Protein AF-A0A7V2H7R8-F1 (afdb_monomer)

Sequence (615 aa):
MLKLAYWIWNKTLNNVLFGVSTMGLIGIYIAVGSGVPAVREYFEMNELAFFSTWVLIALMVLLVLNLATVTLTRIPFTPPRYGVWCIHTGIIVLIYGMFIYYSQKVEGLILIPRGATVEHFYDSFERSLYVRADNRAALPIRLPGLPRFAAYEANTPQAAWLERRMREIRPVFMVADNSGGPPRARSLKDELGLSVEPKIELIGYHPYAVIETEFVESPGSGLTGIKLMLDDPANQQTAQEWIVDGDGDSGRSMAYQTLFEHRRVAESADIDKVIDAAGKIHRLDILVAGKGYTLFVEPGKTYPVGDTGYTLTIESFLPNWTTIDKRTVNLLTYLVQTPTQKFRRQDFPGQEKPTDWKLDVPGSGPMGERQRDKLLDENFRTTYTFADPLGLLEGRVQEKRTLVTSPDGAVTMITTGVDRPVVVDRFPTGRGEFEIVQIPPRGPFQPKLTADELANLPKVKVAFERRENVSRVDRVRDVPKAKRDRDEGQAGIRQVVTARITVGDWSKIVQVPFAQYAAEGFARWQGGGVQIPGASRLLRLQIGQTLHPMPARLTLEKFELVPYAGGEKTGGLMRDFRATLRVEDFDTAEQTVGIAKMNSPVYFDRKRPWYMPDE

Radius of gyration: 32.49 Å; Cα contacts (8 Å, |Δi|>4): 1240; chains: 1; bounding box: 70×105×67 Å

Structure (mmCIF, N/CA/C/O backbone):
data_AF-A0A7V2H7R8-F1
#
_entry.id   AF-A0A7V2H7R8-F1
#
loop_
_atom_site.group_PDB
_atom_site.id
_atom_site.type_symbol
_atom_site.label_atom_id
_atom_site.label_alt_id
_atom_site.label_comp_id
_atom_site.label_asym_id
_atom_site.label_entity_id
_atom_site.label_seq_id
_atom_site.pdbx_PDB_ins_code
_atom_site.Cartn_x
_atom_site.Cartn_y
_atom_site.Cartn_z
_atom_site.occupancy
_atom_site.B_iso_or_equiv
_atom_site.auth_seq_id
_atom_site.auth_comp_id
_atom_site.auth_asym_id
_atom_site.auth_atom_id
_atom_site.pdbx_PDB_model_num
ATOM 1 N N . MET A 1 1 ? 28.072 53.777 26.387 1.00 86.88 1 MET A N 1
ATOM 2 C CA . MET A 1 1 ? 27.198 52.581 26.385 1.00 86.88 1 MET A CA 1
ATOM 3 C C . MET A 1 1 ? 25.808 52.857 26.963 1.00 86.88 1 MET A C 1
ATOM 5 O O . MET A 1 1 ? 24.853 52.722 26.216 1.00 86.88 1 MET A O 1
ATOM 9 N N . LEU A 1 2 ? 25.660 53.339 28.207 1.00 94.88 2 LEU A N 1
ATOM 10 C CA . LEU A 1 2 ? 24.336 53.599 28.823 1.00 94.88 2 LEU A CA 1
ATOM 11 C C . LEU A 1 2 ? 23.419 54.542 28.021 1.00 94.88 2 LEU A C 1
ATOM 13 O O . LEU A 1 2 ? 22.260 54.217 27.786 1.00 94.88 2 LEU A O 1
ATOM 17 N N . LYS A 1 3 ? 23.941 55.677 27.532 1.00 95.50 3 LYS A N 1
ATOM 18 C CA . LYS A 1 3 ? 23.166 56.615 26.692 1.00 95.50 3 LYS A CA 1
ATOM 19 C C . LYS A 1 3 ? 22.651 55.967 25.401 1.00 95.50 3 LYS A C 1
ATOM 21 O O . LYS A 1 3 ? 21.527 56.232 24.994 1.00 95.50 3 LYS A O 1
ATOM 26 N N . LEU A 1 4 ? 23.463 55.104 24.785 1.00 94.88 4 LEU A N 1
ATOM 27 C CA . LEU A 1 4 ? 23.092 54.373 23.574 1.00 94.88 4 LEU A CA 1
ATOM 28 C C . LEU A 1 4 ? 22.011 53.328 23.875 1.00 94.88 4 LEU A C 1
ATOM 30 O O . LEU A 1 4 ? 21.008 53.290 23.175 1.00 94.88 4 LEU A O 1
ATOM 34 N N . ALA A 1 5 ? 22.165 52.542 24.944 1.00 95.69 5 ALA A N 1
ATOM 35 C CA . ALA A 1 5 ? 21.164 51.559 25.361 1.00 95.69 5 ALA A CA 1
ATOM 36 C C . ALA A 1 5 ? 19.811 52.216 25.683 1.00 95.69 5 ALA A C 1
ATOM 38 O O . ALA A 1 5 ? 18.773 51.755 25.218 1.00 95.69 5 ALA A O 1
ATOM 39 N N . TYR A 1 6 ? 19.826 53.344 26.400 1.00 95.88 6 TYR A N 1
ATOM 40 C CA . TYR A 1 6 ? 18.624 54.130 26.688 1.00 95.88 6 TYR A CA 1
ATOM 41 C C . TYR A 1 6 ? 17.968 54.687 25.417 1.00 95.88 6 TYR A C 1
ATOM 43 O O . TYR A 1 6 ? 16.744 54.669 25.277 1.00 95.88 6 TYR A O 1
ATOM 51 N N . TRP A 1 7 ? 18.778 55.161 24.465 1.00 97.50 7 TRP A N 1
ATOM 52 C CA . TRP A 1 7 ? 18.279 55.614 23.170 1.00 97.50 7 TRP A CA 1
ATOM 53 C C . TRP A 1 7 ? 17.622 54.468 22.388 1.00 97.50 7 TRP A C 1
ATOM 55 O O . TRP A 1 7 ? 16.488 54.630 21.939 1.00 97.50 7 TRP A O 1
ATOM 65 N N . ILE A 1 8 ? 18.272 53.300 22.299 1.00 95.81 8 ILE A N 1
ATOM 66 C CA . ILE A 1 8 ? 17.720 52.104 21.641 1.00 95.81 8 ILE A CA 1
ATOM 67 C C . ILE A 1 8 ? 16.406 51.698 22.310 1.00 95.81 8 ILE A C 1
ATOM 69 O O . ILE A 1 8 ? 15.400 51.546 21.622 1.00 95.81 8 ILE A O 1
ATOM 73 N N . TRP A 1 9 ? 16.382 51.593 23.640 1.00 96.88 9 TRP A N 1
ATOM 74 C CA . TRP A 1 9 ? 15.193 51.253 24.424 1.00 96.88 9 TRP A CA 1
ATOM 75 C C . TRP A 1 9 ? 14.001 52.160 24.097 1.00 96.88 9 TRP A C 1
ATOM 77 O O . TRP A 1 9 ? 12.918 51.682 23.763 1.00 96.88 9 TRP A O 1
ATOM 87 N N . ASN A 1 10 ? 14.210 53.479 24.103 1.00 96.69 10 ASN A N 1
ATOM 88 C CA . ASN A 1 10 ? 13.154 54.450 23.811 1.00 96.69 10 ASN A CA 1
ATOM 89 C C . ASN A 1 10 ? 12.726 54.491 22.343 1.00 96.69 10 ASN A C 1
ATOM 91 O O . ASN A 1 10 ? 11.614 54.930 22.043 1.00 96.69 10 ASN A O 1
ATOM 95 N N . LYS A 1 11 ? 13.591 54.069 21.419 1.00 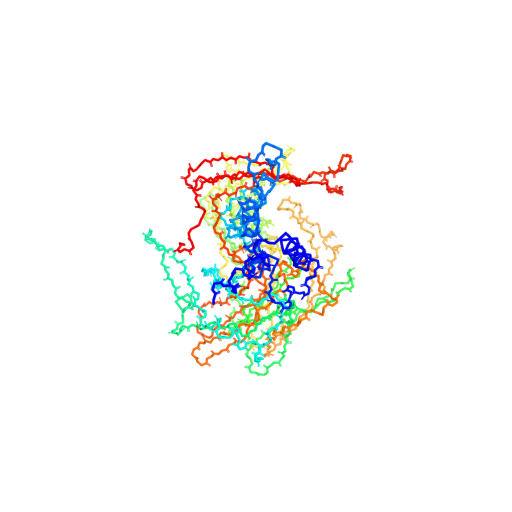97.00 11 LYS A N 1
ATOM 96 C CA . LYS A 1 11 ? 13.261 53.959 19.994 1.00 97.00 11 LYS A CA 1
ATOM 97 C C . LYS A 1 11 ? 12.637 52.611 19.623 1.00 97.00 11 LYS A C 1
ATOM 99 O O . LYS A 1 11 ? 12.005 52.541 18.576 1.00 97.00 11 LYS A O 1
ATOM 104 N N . THR A 1 12 ? 12.757 51.595 20.478 1.00 96.94 12 THR A N 1
ATOM 105 C CA . THR A 1 12 ? 12.268 50.228 20.234 1.00 96.94 12 THR A CA 1
ATOM 106 C C . THR A 1 12 ? 11.239 49.797 21.286 1.00 96.94 12 THR A C 1
ATOM 108 O O . THR A 1 12 ? 10.059 50.118 21.161 1.00 96.94 12 THR A O 1
ATOM 111 N N . LEU A 1 13 ? 11.658 49.104 22.349 1.00 97.12 13 LEU A N 1
ATOM 112 C CA . LEU A 1 13 ? 10.784 48.444 23.326 1.00 97.12 13 LEU A CA 1
ATOM 113 C C . LEU A 1 13 ? 9.851 49.401 24.077 1.00 97.12 13 LEU A C 1
ATOM 115 O O . LEU A 1 13 ? 8.737 49.016 24.402 1.00 97.12 13 LEU A O 1
ATOM 119 N N . ASN A 1 14 ? 10.244 50.657 24.284 1.00 97.19 14 ASN A N 1
ATOM 120 C CA . ASN A 1 14 ? 9.397 51.678 24.899 1.00 97.19 14 ASN A CA 1
ATOM 121 C C . ASN A 1 14 ? 8.760 52.624 23.860 1.00 97.19 14 ASN A C 1
ATOM 123 O O . ASN A 1 14 ? 8.519 53.790 24.158 1.00 97.19 14 ASN A O 1
ATOM 127 N N . ASN A 1 15 ? 8.518 52.182 22.623 1.00 97.50 15 ASN A N 1
ATOM 128 C CA . ASN A 1 15 ? 7.913 52.990 21.559 1.00 97.50 15 ASN A CA 1
ATOM 129 C C . ASN A 1 15 ? 6.620 52.346 21.026 1.00 97.50 15 ASN A C 1
ATOM 131 O O . ASN A 1 15 ? 6.614 51.181 20.637 1.00 97.50 15 ASN A O 1
ATOM 135 N N . VAL A 1 16 ? 5.529 53.119 20.967 1.00 96.25 16 VAL A N 1
ATOM 136 C CA . VAL A 1 16 ? 4.218 52.641 20.481 1.00 96.25 16 VAL A CA 1
ATOM 137 C C . VAL A 1 16 ? 4.230 52.368 18.974 1.00 96.25 16 VAL A C 1
ATOM 139 O O . VAL A 1 16 ? 3.734 51.335 18.538 1.00 96.25 16 VAL A O 1
ATOM 142 N N . LEU A 1 17 ? 4.835 53.250 18.170 1.00 96.88 17 LEU A N 1
ATOM 143 C CA . LEU A 1 17 ? 4.939 53.065 16.717 1.00 96.88 17 LEU A CA 1
ATOM 144 C C . LEU A 1 17 ? 5.789 51.843 16.365 1.00 96.88 17 LEU A C 1
ATOM 146 O O . LEU A 1 17 ? 5.489 51.162 15.388 1.00 96.88 17 LEU A O 1
ATOM 150 N N . PHE A 1 18 ? 6.813 51.535 17.168 1.00 97.88 18 PHE A N 1
ATOM 151 C CA . PHE A 1 18 ? 7.581 50.298 17.020 1.00 97.88 18 PHE A CA 1
ATOM 152 C C . PHE A 1 18 ? 6.701 49.060 17.244 1.00 97.88 18 PHE A C 1
ATOM 154 O O . PHE A 1 18 ? 6.742 48.137 16.433 1.00 97.88 18 PHE A O 1
ATOM 161 N N . GLY A 1 19 ? 5.855 49.064 18.281 1.00 97.00 19 GLY A N 1
ATOM 162 C CA . GLY A 1 19 ? 4.877 47.998 18.527 1.00 97.00 19 GLY A CA 1
ATOM 163 C C . GLY A 1 19 ? 3.899 47.815 17.364 1.00 97.00 19 GLY A C 1
ATOM 164 O O . GLY A 1 19 ? 3.772 46.713 16.837 1.00 97.00 19 GLY A O 1
ATOM 165 N N . VAL A 1 20 ? 3.289 48.908 16.887 1.00 96.94 20 VAL A N 1
ATOM 166 C CA . VAL A 1 20 ? 2.378 48.896 15.723 1.00 96.94 20 VAL A CA 1
ATOM 167 C C . VAL A 1 20 ? 3.082 48.385 14.462 1.00 96.94 20 VAL A C 1
ATOM 169 O O . VAL A 1 20 ? 2.533 47.557 13.739 1.00 96.94 20 VAL A O 1
ATOM 172 N N . SER A 1 21 ? 4.317 48.825 14.216 1.00 97.94 21 SER A N 1
ATOM 173 C CA . SER A 1 21 ? 5.116 48.358 13.075 1.00 97.94 21 SER A CA 1
ATOM 174 C C . SER A 1 21 ? 5.427 46.865 13.188 1.00 97.94 21 SER A C 1
ATOM 176 O O . SER A 1 21 ? 5.309 46.139 12.206 1.00 97.94 21 SER A O 1
ATOM 178 N N . THR A 1 22 ? 5.762 46.385 14.390 1.00 98.06 22 THR A N 1
ATOM 179 C CA . THR A 1 22 ? 6.014 44.961 14.658 1.00 98.06 22 THR A CA 1
ATOM 180 C C . THR A 1 22 ? 4.755 44.129 14.411 1.00 98.06 22 THR A C 1
ATOM 182 O O . THR A 1 22 ? 4.833 43.100 13.746 1.00 98.06 22 THR A O 1
ATOM 185 N N . MET A 1 23 ? 3.581 44.596 14.853 1.00 97.56 23 MET A N 1
ATOM 186 C CA . MET A 1 23 ? 2.298 43.956 14.531 1.00 97.56 23 MET A CA 1
ATOM 187 C C . MET A 1 23 ? 2.041 43.913 13.020 1.00 97.56 23 MET A C 1
ATOM 189 O O . MET A 1 23 ? 1.637 42.876 12.501 1.00 97.56 23 MET A O 1
ATOM 193 N N . GLY A 1 24 ? 2.314 45.009 12.304 1.00 97.94 24 GLY A N 1
ATOM 194 C CA . GLY A 1 24 ? 2.206 45.057 10.844 1.00 97.94 24 GLY A CA 1
ATOM 195 C C . GLY A 1 24 ? 3.120 44.042 10.153 1.00 97.94 24 GLY A C 1
ATOM 196 O O . GLY A 1 24 ? 2.675 43.327 9.259 1.00 97.94 24 GLY A O 1
ATOM 197 N N . LEU A 1 25 ? 4.370 43.913 10.608 1.00 98.31 25 LEU A N 1
ATOM 198 C CA . LEU A 1 25 ? 5.321 42.923 10.090 1.00 98.31 25 LEU A CA 1
ATOM 199 C C . LEU A 1 25 ? 4.877 41.484 10.366 1.00 98.31 25 LEU A C 1
ATOM 201 O O . LEU A 1 25 ? 4.985 40.648 9.473 1.00 98.31 25 LEU A O 1
ATOM 205 N N . ILE A 1 26 ? 4.344 41.198 11.558 1.00 97.50 26 ILE A N 1
ATOM 206 C CA . ILE A 1 26 ? 3.747 39.891 11.875 1.00 97.50 26 ILE A CA 1
ATOM 207 C C . ILE A 1 26 ? 2.586 39.601 10.919 1.00 97.50 26 ILE A C 1
ATOM 209 O O . ILE A 1 26 ? 2.535 38.525 10.330 1.00 97.50 26 ILE A O 1
ATOM 213 N N . GLY A 1 27 ? 1.689 40.571 10.715 1.00 97.25 27 GLY A N 1
ATOM 214 C CA . GLY A 1 27 ? 0.565 40.443 9.788 1.00 97.25 27 GLY A CA 1
ATOM 215 C C . GLY A 1 27 ? 1.012 40.156 8.352 1.00 97.25 27 GLY A C 1
ATOM 216 O O . GLY A 1 27 ? 0.495 39.234 7.727 1.00 97.25 27 GLY A O 1
ATOM 217 N N . ILE A 1 28 ? 2.017 40.882 7.851 1.00 98.06 28 ILE A N 1
ATOM 218 C CA . ILE A 1 28 ? 2.607 40.651 6.522 1.00 98.06 28 ILE A CA 1
ATOM 219 C C . ILE A 1 28 ? 3.246 39.263 6.446 1.00 98.06 28 ILE A C 1
ATOM 221 O O . ILE A 1 28 ? 3.014 38.542 5.480 1.00 98.06 28 ILE A O 1
ATOM 225 N N . TYR A 1 29 ? 4.019 38.865 7.458 1.00 97.44 29 TYR A N 1
ATOM 226 C CA . TYR A 1 29 ? 4.663 37.554 7.501 1.00 97.44 29 TYR A CA 1
ATOM 227 C C . TYR A 1 29 ? 3.631 36.422 7.424 1.00 97.44 29 TYR A C 1
ATOM 229 O O . TYR A 1 29 ? 3.772 35.505 6.613 1.00 97.44 29 TYR A O 1
ATOM 237 N N . ILE A 1 30 ? 2.559 36.517 8.220 1.00 96.06 30 ILE A N 1
ATOM 238 C CA . ILE A 1 30 ? 1.463 35.543 8.221 1.00 96.06 30 ILE A CA 1
ATOM 239 C C . ILE A 1 30 ? 0.746 35.530 6.867 1.00 96.06 30 ILE A C 1
ATOM 241 O O . ILE A 1 30 ? 0.529 34.459 6.301 1.00 96.06 30 ILE A O 1
ATOM 245 N N . ALA A 1 31 ? 0.433 36.706 6.316 1.00 96.38 31 ALA A N 1
ATOM 246 C CA . ALA A 1 31 ? -0.230 36.832 5.021 1.00 96.38 31 ALA A CA 1
ATOM 247 C C . ALA A 1 31 ? 0.602 36.226 3.880 1.00 96.38 31 ALA A C 1
ATOM 249 O O . ALA A 1 31 ? 0.051 35.533 3.030 1.00 96.38 31 ALA A O 1
ATOM 250 N N . VAL A 1 32 ? 1.923 36.429 3.879 1.00 96.56 32 VAL A N 1
ATOM 251 C CA . VAL A 1 32 ? 2.830 35.831 2.888 1.00 96.56 32 VAL A CA 1
ATOM 252 C C . VAL A 1 32 ? 2.911 34.316 3.067 1.00 96.56 32 VAL A C 1
ATOM 254 O O . VAL A 1 32 ? 2.760 33.584 2.092 1.00 96.56 32 VAL A O 1
ATOM 257 N N . GLY A 1 33 ? 3.096 33.832 4.298 1.00 93.62 33 GLY A N 1
ATOM 258 C CA . GLY A 1 33 ? 3.170 32.396 4.583 1.00 93.62 33 GLY A CA 1
ATOM 259 C C . GLY A 1 33 ? 1.905 31.639 4.190 1.00 93.62 33 GLY A C 1
ATOM 260 O O . GLY A 1 33 ? 1.980 30.571 3.582 1.00 93.62 33 GLY A O 1
ATOM 261 N N . SER A 1 34 ? 0.742 32.213 4.492 1.00 93.25 34 SER A N 1
ATOM 262 C CA . SER A 1 34 ? -0.556 31.617 4.178 1.00 93.25 34 SER A CA 1
ATOM 263 C C . SER A 1 34 ? -0.914 31.774 2.695 1.00 93.25 34 SER A C 1
ATOM 265 O O . SER A 1 34 ? -1.234 30.794 2.023 1.00 93.25 34 SER A O 1
ATOM 267 N N . GLY A 1 35 ? -0.806 32.996 2.163 1.00 92.94 35 GLY A N 1
ATOM 268 C CA . GLY A 1 35 ? -1.316 33.368 0.843 1.00 92.94 35 GLY A CA 1
ATOM 269 C C . GLY A 1 35 ? -0.365 33.123 -0.328 1.00 92.94 35 GLY A C 1
ATOM 270 O O . GLY A 1 35 ? -0.820 33.116 -1.471 1.00 92.94 35 GLY A O 1
ATOM 271 N N . VAL A 1 36 ? 0.934 32.904 -0.085 1.00 94.31 36 VAL A N 1
ATOM 272 C CA . VAL A 1 36 ? 1.940 32.727 -1.149 1.00 94.31 36 VAL A CA 1
ATOM 273 C C . VAL A 1 36 ? 2.700 31.404 -0.970 1.00 94.31 36 VAL A C 1
ATOM 275 O O . VAL A 1 36 ? 3.839 31.398 -0.496 1.00 94.31 36 VAL A O 1
ATOM 278 N N . PRO A 1 37 ? 2.116 30.259 -1.386 1.00 89.25 37 PRO A N 1
ATOM 279 C CA . PRO A 1 37 ? 2.755 28.944 -1.272 1.00 89.25 37 PRO A CA 1
ATOM 280 C C . PRO A 1 37 ? 4.167 28.886 -1.867 1.00 89.25 37 PRO A C 1
ATOM 282 O O . PRO A 1 37 ? 5.045 28.280 -1.269 1.00 89.25 37 PRO A O 1
ATOM 285 N N . ALA A 1 38 ? 4.429 29.600 -2.968 1.00 89.62 38 ALA A N 1
ATOM 286 C CA . ALA A 1 38 ? 5.744 29.640 -3.613 1.00 89.62 38 ALA A CA 1
ATOM 287 C C . ALA A 1 38 ? 6.882 30.111 -2.684 1.00 89.62 38 ALA A C 1
ATOM 289 O O . ALA A 1 38 ? 8.017 29.666 -2.834 1.00 89.62 38 ALA A O 1
ATOM 290 N N . VAL A 1 39 ? 6.598 30.985 -1.708 1.00 94.00 39 VAL A N 1
ATOM 291 C CA . VAL A 1 39 ? 7.600 31.413 -0.716 1.00 94.00 39 VAL A CA 1
ATOM 292 C C . VAL A 1 39 ? 7.942 30.256 0.218 1.00 94.00 39 VAL A C 1
ATOM 294 O O . VAL A 1 39 ? 9.112 29.999 0.479 1.00 94.00 39 VAL A O 1
ATOM 297 N N . ARG A 1 40 ? 6.931 29.521 0.688 1.00 92.38 40 ARG A N 1
ATOM 298 C CA . ARG A 1 40 ? 7.120 28.323 1.514 1.00 92.38 40 ARG A CA 1
ATOM 299 C C . ARG A 1 40 ? 7.867 27.224 0.762 1.00 92.38 40 ARG A C 1
ATOM 301 O O . ARG A 1 40 ? 8.790 26.631 1.315 1.00 92.38 40 ARG A O 1
ATOM 308 N N . GLU A 1 41 ? 7.513 27.020 -0.504 1.00 89.88 41 GLU A N 1
ATOM 309 C CA . GLU A 1 41 ? 8.184 26.077 -1.400 1.00 89.88 41 GLU A CA 1
ATOM 310 C C . GLU A 1 41 ? 9.660 26.424 -1.586 1.00 89.88 41 GLU A C 1
ATOM 312 O O . GLU A 1 41 ? 10.510 25.551 -1.446 1.00 89.88 41 GLU A O 1
ATOM 317 N N . TYR A 1 42 ? 9.978 27.703 -1.811 1.00 92.00 42 TYR A N 1
ATOM 318 C CA . TYR A 1 42 ? 11.356 28.177 -1.957 1.00 92.00 42 TYR A CA 1
ATOM 319 C C . TYR A 1 42 ? 12.234 27.860 -0.735 1.00 92.00 42 TYR A C 1
ATOM 321 O O . TYR A 1 42 ? 13.422 27.581 -0.882 1.00 92.00 42 TYR A O 1
ATOM 329 N N . PHE A 1 43 ? 11.656 27.881 0.469 1.00 93.25 43 PHE A N 1
ATOM 330 C CA . PHE A 1 43 ? 12.359 27.559 1.713 1.00 93.25 43 PHE A CA 1
ATOM 331 C C . PHE A 1 43 ? 12.252 26.087 2.137 1.00 93.25 43 PHE A C 1
ATOM 333 O O . PHE A 1 43 ? 12.763 25.743 3.201 1.00 93.25 43 PHE A O 1
ATOM 340 N N . GLU A 1 44 ? 11.606 25.219 1.351 1.00 90.19 44 GLU A N 1
ATOM 341 C CA . GLU A 1 44 ? 11.353 23.813 1.709 1.00 90.19 44 GLU A CA 1
ATOM 342 C C . GLU A 1 44 ? 10.532 23.628 3.004 1.00 90.19 44 GLU A C 1
ATOM 344 O O . GLU A 1 44 ? 10.697 22.661 3.752 1.00 90.19 44 GLU A O 1
ATOM 349 N N . MET A 1 45 ? 9.613 24.558 3.289 1.00 90.94 45 MET A N 1
ATOM 350 C CA . MET A 1 45 ? 8.834 24.586 4.534 1.00 90.94 45 MET A CA 1
ATOM 351 C C . MET A 1 45 ? 7.353 24.310 4.290 1.00 90.94 45 MET A C 1
ATOM 353 O O . MET A 1 45 ? 6.725 24.913 3.427 1.00 90.94 45 MET A O 1
ATOM 357 N N . ASN A 1 46 ? 6.746 23.429 5.088 1.00 87.88 46 ASN A N 1
ATOM 358 C CA . ASN A 1 46 ? 5.285 23.356 5.145 1.00 87.88 46 ASN A CA 1
ATOM 359 C C . ASN A 1 46 ? 4.720 24.561 5.932 1.00 87.88 46 ASN A C 1
ATOM 361 O O . ASN A 1 46 ? 5.465 25.408 6.425 1.00 87.88 46 ASN A O 1
ATOM 365 N N . GLU A 1 47 ? 3.395 24.663 6.020 1.00 88.19 47 GLU A N 1
ATOM 366 C CA . GLU A 1 47 ? 2.736 25.764 6.735 1.00 88.19 47 GLU A CA 1
ATOM 367 C C . GLU A 1 47 ? 3.145 25.833 8.213 1.00 88.19 47 GLU A C 1
ATOM 369 O O . GLU A 1 47 ? 3.573 26.884 8.689 1.00 88.19 47 GLU A O 1
ATOM 374 N N . LEU A 1 48 ? 3.106 24.691 8.904 1.00 88.50 48 LEU A N 1
ATOM 375 C CA . LEU A 1 48 ? 3.487 24.574 10.310 1.00 88.50 48 LEU A CA 1
ATOM 376 C C . LEU A 1 48 ? 4.943 25.006 10.550 1.00 88.50 48 LEU A C 1
ATOM 378 O O . LEU A 1 48 ? 5.220 25.784 11.458 1.00 88.50 48 LEU A O 1
ATOM 382 N N . ALA A 1 49 ? 5.869 24.550 9.709 1.00 89.62 49 ALA A N 1
ATOM 383 C CA . ALA A 1 49 ? 7.290 24.865 9.775 1.00 89.62 49 ALA A CA 1
ATOM 384 C C . ALA A 1 49 ? 7.546 26.346 9.496 1.00 89.62 49 ALA A C 1
ATOM 386 O O . ALA A 1 49 ? 8.331 26.960 10.212 1.00 89.62 49 ALA A O 1
ATOM 387 N N . PHE A 1 50 ? 6.857 26.934 8.512 1.00 92.69 50 PHE A N 1
ATOM 388 C CA . PHE A 1 50 ? 6.967 28.359 8.201 1.00 92.69 50 PHE A CA 1
ATOM 389 C C . PHE A 1 50 ? 6.536 29.223 9.398 1.00 92.69 50 PHE A C 1
ATOM 391 O O . PHE A 1 50 ? 7.265 30.123 9.819 1.00 92.69 50 PHE A O 1
ATOM 398 N N . PHE A 1 51 ? 5.405 28.894 10.028 1.00 92.38 51 PHE A N 1
ATOM 399 C CA . PHE A 1 51 ? 4.935 29.591 11.232 1.00 92.38 51 PHE A CA 1
ATOM 400 C C . PHE A 1 51 ? 5.688 29.220 12.515 1.00 92.38 51 PHE A C 1
ATOM 402 O O . PHE A 1 51 ? 5.550 29.899 13.529 1.00 92.38 51 PHE A O 1
ATOM 409 N N . SER A 1 52 ? 6.549 28.208 12.460 1.00 91.12 52 SER A N 1
ATOM 410 C CA . SER A 1 52 ? 7.453 27.840 13.553 1.00 91.12 52 SER A CA 1
ATOM 411 C C . SER A 1 52 ? 8.885 28.332 13.324 1.00 91.12 52 SER A C 1
ATOM 413 O O . SER A 1 52 ? 9.785 27.998 14.095 1.00 91.12 52 SER A O 1
ATOM 415 N N . THR A 1 53 ? 9.139 29.122 12.273 1.00 94.44 53 THR A N 1
ATOM 416 C CA . THR A 1 53 ? 10.482 29.663 12.049 1.00 94.44 53 THR A CA 1
ATOM 417 C C . THR A 1 53 ? 10.865 30.667 13.131 1.00 94.44 53 THR A C 1
ATOM 419 O O . THR A 1 53 ? 10.038 31.389 13.697 1.00 94.44 53 THR A O 1
ATOM 422 N N . TRP A 1 54 ? 12.173 30.788 13.352 1.00 95.56 54 TRP A N 1
ATOM 423 C CA . TRP A 1 54 ? 12.732 31.765 14.279 1.00 95.56 54 TRP A CA 1
ATOM 424 C C . TRP A 1 54 ? 12.345 33.212 13.931 1.00 95.56 54 TRP A C 1
ATOM 426 O O . TRP A 1 54 ? 12.321 34.049 14.827 1.00 95.56 54 TRP A O 1
ATOM 436 N N . VAL A 1 55 ? 12.022 33.518 12.666 1.00 96.56 55 VAL A N 1
ATOM 437 C CA . VAL A 1 55 ? 11.634 34.869 12.230 1.00 96.56 55 VAL A CA 1
ATOM 438 C C . VAL A 1 55 ? 10.314 35.279 12.874 1.00 96.56 55 VAL A C 1
ATOM 440 O O . VAL A 1 55 ? 10.247 36.332 13.508 1.00 96.56 55 VAL A O 1
ATOM 443 N N . LEU A 1 56 ? 9.277 34.439 12.766 1.00 95.75 56 LEU A N 1
ATOM 444 C CA . LEU A 1 56 ? 7.992 34.735 13.396 1.00 95.75 56 LEU A CA 1
ATOM 445 C C . LEU A 1 56 ? 8.125 34.736 14.920 1.00 95.75 56 LEU A C 1
ATOM 447 O O . LEU A 1 56 ? 7.626 35.649 15.574 1.00 95.75 56 LEU A O 1
ATOM 451 N N . ILE A 1 57 ? 8.862 33.773 15.482 1.00 95.38 57 ILE A N 1
ATOM 452 C CA . ILE A 1 57 ? 9.124 33.703 16.927 1.00 95.38 57 ILE A CA 1
ATOM 453 C C . ILE A 1 57 ? 9.804 34.987 17.422 1.00 95.38 57 ILE A C 1
ATOM 455 O O . ILE A 1 57 ? 9.360 35.568 18.410 1.00 95.38 57 ILE A O 1
ATOM 459 N N . ALA A 1 58 ? 10.826 35.483 16.722 1.00 97.06 58 ALA A N 1
ATOM 460 C CA . ALA A 1 58 ? 11.519 36.715 17.085 1.00 97.06 58 ALA A CA 1
ATOM 461 C C . ALA A 1 58 ? 10.584 37.931 17.040 1.00 97.06 58 ALA A C 1
ATOM 463 O O . ALA A 1 58 ? 10.580 38.728 17.977 1.00 97.06 58 ALA A O 1
ATOM 464 N N . LEU A 1 59 ? 9.755 38.059 15.997 1.00 97.62 59 LEU A N 1
ATOM 465 C CA . LEU A 1 59 ? 8.767 39.137 15.899 1.00 97.62 59 LEU A CA 1
ATOM 466 C C . LEU A 1 59 ? 7.747 39.084 17.046 1.00 97.62 59 LEU A C 1
ATOM 468 O O . LEU A 1 59 ? 7.423 40.116 17.634 1.00 97.62 59 LEU A O 1
ATOM 472 N N . MET A 1 60 ? 7.278 37.888 17.407 1.00 97.12 60 MET A N 1
ATOM 473 C CA . MET A 1 60 ? 6.347 37.690 18.519 1.00 97.12 60 MET A CA 1
ATOM 474 C C . MET A 1 60 ? 6.973 38.028 19.871 1.00 97.12 60 MET A C 1
ATOM 476 O O . MET A 1 60 ? 6.360 38.738 20.665 1.00 97.12 60 MET A O 1
ATOM 480 N N . VAL A 1 61 ? 8.206 37.581 20.122 1.00 97.38 61 VAL A N 1
ATOM 481 C CA . VAL A 1 61 ? 8.947 37.920 21.345 1.00 97.38 61 VAL A CA 1
ATOM 482 C C . VAL A 1 61 ? 9.172 39.430 21.432 1.00 97.38 61 VAL A C 1
ATOM 484 O O . VAL A 1 61 ? 8.930 40.023 22.481 1.00 97.38 61 VAL A O 1
ATOM 487 N N . LEU A 1 62 ? 9.562 40.080 20.330 1.00 97.94 62 LEU A N 1
ATOM 488 C CA . LEU A 1 62 ? 9.717 41.536 20.274 1.00 97.94 62 LEU A CA 1
ATOM 489 C C . LEU A 1 62 ? 8.407 42.267 20.585 1.00 97.94 62 LEU A C 1
ATOM 491 O O . LEU A 1 62 ? 8.422 43.241 21.340 1.00 97.94 62 LEU A O 1
ATOM 495 N N . LEU A 1 63 ? 7.279 41.787 20.051 1.00 98.06 63 LEU A N 1
ATOM 496 C CA . LEU A 1 63 ? 5.962 42.345 20.346 1.00 98.06 63 LEU A CA 1
ATOM 497 C C . LEU A 1 63 ? 5.603 42.184 21.828 1.00 98.06 63 LEU A C 1
ATOM 499 O O . LEU A 1 63 ? 5.200 43.159 22.457 1.00 98.06 63 LEU A O 1
ATOM 503 N N . VAL A 1 64 ? 5.795 40.995 22.408 1.00 98.31 64 VAL A N 1
ATOM 504 C CA . VAL A 1 64 ? 5.532 40.734 23.835 1.00 98.31 64 VAL A CA 1
ATOM 505 C C . VAL A 1 64 ? 6.373 41.650 24.723 1.00 98.31 64 VAL A C 1
ATOM 507 O O . VAL A 1 64 ? 5.835 42.291 25.626 1.00 98.31 64 VAL A O 1
ATOM 510 N N . LEU A 1 65 ? 7.674 41.771 24.444 1.00 98.25 65 LEU A N 1
ATOM 511 C CA . LEU A 1 65 ? 8.576 42.638 25.204 1.00 98.25 65 LEU A CA 1
ATOM 512 C C . LEU A 1 65 ? 8.187 44.117 25.082 1.00 98.25 65 LEU A C 1
ATOM 514 O O . LEU A 1 65 ? 8.222 44.840 26.081 1.00 98.25 65 LEU A O 1
ATOM 518 N N . ASN A 1 66 ? 7.789 44.572 23.890 1.00 98.38 66 ASN A N 1
ATOM 519 C CA . ASN A 1 66 ? 7.313 45.937 23.672 1.00 98.38 66 ASN A CA 1
ATOM 520 C C . ASN A 1 66 ? 5.998 46.208 24.419 1.00 98.38 66 ASN A C 1
ATOM 522 O O . ASN A 1 66 ? 5.914 47.187 25.158 1.00 98.38 66 ASN A O 1
ATOM 526 N N . LEU A 1 67 ? 5.000 45.329 24.291 1.00 98.00 67 LEU A N 1
ATOM 527 C CA . LEU A 1 67 ? 3.712 45.475 24.970 1.00 98.00 67 LEU A CA 1
ATOM 528 C C . LEU A 1 67 ? 3.882 45.473 26.488 1.00 98.00 67 LEU A C 1
ATOM 530 O O . LEU A 1 67 ? 3.358 46.366 27.153 1.00 98.00 67 LEU A O 1
ATOM 534 N N . ALA A 1 68 ? 4.656 44.535 27.039 1.00 98.12 68 ALA A N 1
ATOM 535 C CA . ALA A 1 68 ? 4.955 44.495 28.467 1.00 98.12 68 ALA A CA 1
ATOM 536 C C . ALA A 1 68 ? 5.627 45.798 28.925 1.00 98.12 68 ALA A C 1
ATOM 538 O O . ALA A 1 68 ? 5.172 46.441 29.870 1.00 98.12 68 ALA A O 1
ATOM 539 N N . THR A 1 69 ? 6.652 46.247 2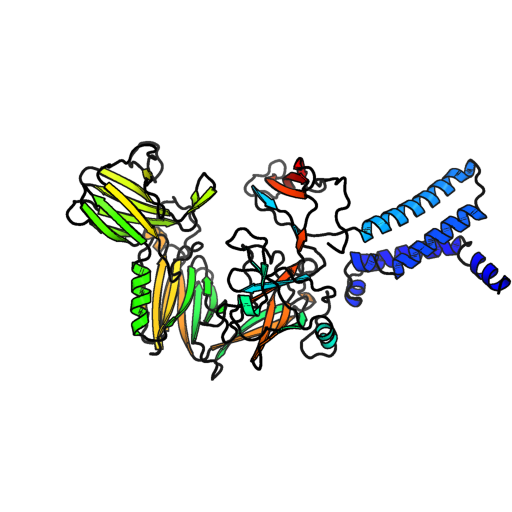8.197 1.00 98.12 69 THR A N 1
ATOM 540 C CA . THR A 1 69 ? 7.387 47.480 28.502 1.00 98.12 69 THR A CA 1
ATOM 541 C C . THR A 1 69 ? 6.486 48.712 28.477 1.00 98.12 69 THR A C 1
ATOM 543 O O . THR A 1 69 ? 6.459 49.475 29.444 1.00 98.12 69 THR A O 1
ATOM 546 N N . VAL A 1 70 ? 5.735 48.926 27.394 1.00 97.81 70 VAL A N 1
ATOM 547 C CA . VAL A 1 70 ? 4.848 50.088 27.239 1.00 97.81 70 VAL A CA 1
ATOM 548 C C . VAL A 1 70 ? 3.748 50.072 28.300 1.00 97.81 70 VAL A C 1
ATOM 550 O O . VAL A 1 70 ? 3.447 51.119 28.873 1.00 97.81 70 VAL A O 1
ATOM 553 N N . THR A 1 71 ? 3.193 48.900 28.614 1.00 97.81 71 THR A N 1
ATOM 554 C CA . THR A 1 71 ? 2.178 48.750 29.667 1.00 97.81 71 THR A CA 1
ATOM 555 C C . THR A 1 71 ? 2.731 49.160 31.023 1.00 97.81 71 THR A C 1
ATOM 557 O O . THR A 1 71 ? 2.169 50.040 31.668 1.00 97.81 71 THR A O 1
ATOM 560 N N . LEU A 1 72 ? 3.871 48.588 31.414 1.00 97.69 72 LEU A N 1
ATOM 561 C CA . LEU A 1 72 ? 4.469 48.810 32.729 1.00 97.69 72 LEU A CA 1
ATOM 562 C C . LEU A 1 72 ? 5.009 50.234 32.909 1.00 97.69 72 LEU A C 1
ATOM 564 O O . LEU A 1 72 ? 4.960 50.769 34.012 1.00 97.69 72 LEU A O 1
ATOM 568 N N . THR A 1 73 ? 5.534 50.855 31.848 1.00 97.50 73 THR A N 1
ATOM 569 C CA . THR A 1 73 ? 6.251 52.140 31.960 1.00 97.50 73 THR A CA 1
ATOM 570 C C . THR A 1 73 ? 5.431 53.361 31.556 1.00 97.50 73 THR A C 1
ATOM 572 O O . THR A 1 73 ? 5.690 54.451 32.062 1.00 97.50 73 THR A O 1
ATOM 575 N N . ARG A 1 74 ? 4.454 53.221 30.649 1.00 96.69 74 ARG A N 1
ATOM 576 C CA . ARG A 1 74 ? 3.681 54.362 30.119 1.00 96.69 74 ARG A CA 1
ATOM 577 C C . ARG A 1 74 ? 2.219 54.368 30.541 1.00 96.69 74 ARG A C 1
ATOM 579 O O . ARG A 1 74 ? 1.585 55.422 30.477 1.00 96.69 74 ARG A O 1
ATOM 586 N N . ILE A 1 75 ? 1.660 53.224 30.937 1.00 96.75 75 ILE A N 1
ATOM 587 C CA . ILE A 1 75 ? 0.229 53.095 31.216 1.00 96.75 75 ILE A CA 1
ATOM 588 C C . ILE A 1 75 ? 0.023 52.917 32.730 1.00 96.75 75 ILE A C 1
ATOM 590 O O . ILE A 1 75 ? 0.072 51.794 33.221 1.00 96.75 75 ILE A O 1
ATOM 594 N N . PRO A 1 76 ? -0.241 53.997 33.491 1.00 96.62 76 PRO A N 1
ATOM 595 C CA . PRO A 1 76 ? -0.535 53.906 34.910 1.00 96.62 76 PRO A CA 1
ATOM 596 C C . PRO A 1 76 ? -1.745 53.002 35.142 1.00 96.62 76 PRO A C 1
ATOM 598 O O . PRO A 1 76 ? -2.729 53.043 34.396 1.00 96.62 76 PRO A O 1
ATOM 601 N N . PHE A 1 77 ? -1.658 52.196 36.194 1.00 97.25 77 PHE A N 1
ATOM 602 C CA . PHE A 1 77 ? -2.679 51.228 36.568 1.00 97.25 77 PHE A CA 1
ATOM 603 C C . PHE A 1 77 ? -3.843 51.915 37.298 1.00 97.25 77 PHE A C 1
ATOM 605 O O . PHE A 1 77 ? -3.984 51.828 38.514 1.00 97.25 77 PHE A O 1
ATOM 612 N N . THR A 1 78 ? -4.658 52.656 36.545 1.00 97.44 78 THR A N 1
ATOM 613 C CA . THR A 1 78 ? -5.852 53.355 37.044 1.00 97.44 78 THR A CA 1
ATOM 614 C C . THR A 1 78 ? -7.128 52.775 36.429 1.00 97.44 78 THR A C 1
ATOM 616 O O . THR A 1 78 ? -7.074 52.285 35.297 1.00 97.44 78 THR A O 1
ATOM 619 N N . PRO A 1 79 ? -8.291 52.854 37.112 1.00 97.31 79 PRO A N 1
ATOM 620 C CA . PRO A 1 79 ? -9.534 52.241 36.634 1.00 97.31 79 PRO A CA 1
ATOM 621 C C . PRO A 1 79 ? -9.924 52.561 35.182 1.00 97.31 79 PRO A C 1
ATOM 623 O O . PRO A 1 79 ? -10.267 51.632 34.451 1.00 97.31 79 PRO A O 1
ATOM 626 N N . PRO A 1 80 ? -9.775 53.806 34.681 1.00 96.88 80 PRO A N 1
ATOM 627 C CA . PRO A 1 80 ? -10.068 54.112 33.278 1.00 96.88 80 PRO A CA 1
ATOM 628 C C . PRO A 1 80 ? -9.166 53.390 32.260 1.00 96.88 80 PRO A C 1
ATOM 630 O O . PRO A 1 80 ? -9.488 53.351 31.077 1.00 96.88 80 PRO A O 1
ATOM 633 N N . ARG A 1 81 ? -8.016 52.848 32.686 1.00 96.69 81 ARG A N 1
ATOM 634 C CA . ARG A 1 81 ? -7.001 52.220 31.820 1.00 96.69 81 ARG A CA 1
ATOM 635 C C . ARG A 1 81 ? -6.916 50.702 31.978 1.00 96.69 81 ARG A C 1
ATOM 637 O O . ARG A 1 81 ? -6.132 50.076 31.264 1.00 96.69 81 ARG A O 1
ATOM 644 N N . TYR A 1 82 ? -7.736 50.096 32.842 1.00 97.38 82 TYR A N 1
ATOM 645 C CA . TYR A 1 82 ? -7.789 48.637 32.999 1.00 97.38 82 TYR A CA 1
ATOM 646 C C . TYR A 1 82 ? -8.104 47.917 31.686 1.00 97.38 82 TYR A C 1
ATOM 648 O O . TYR A 1 82 ? -7.538 46.858 31.429 1.00 97.38 82 TYR A O 1
ATOM 656 N N . GLY A 1 83 ? -8.912 48.522 30.809 1.00 96.88 83 GLY A N 1
ATOM 657 C CA . GLY A 1 83 ? -9.184 47.971 29.480 1.00 96.88 83 GLY A CA 1
ATOM 658 C C . GLY A 1 83 ? -7.914 47.761 28.646 1.00 96.88 83 GLY A C 1
ATOM 659 O O . GLY A 1 83 ? -7.732 46.694 28.070 1.00 96.88 83 GLY A O 1
ATOM 660 N N . VAL A 1 84 ? -6.987 48.725 28.638 1.00 96.44 84 VAL A N 1
ATOM 661 C CA . VAL A 1 84 ? -5.741 48.615 27.854 1.00 96.44 84 VAL A CA 1
ATOM 662 C C . VAL A 1 84 ? -4.807 47.556 28.441 1.00 96.44 84 VAL A C 1
ATOM 664 O O . VAL A 1 84 ? -4.243 46.752 27.702 1.00 96.44 84 VAL A O 1
ATOM 667 N N . TRP A 1 85 ? -4.695 47.504 29.772 1.00 97.88 85 TRP A N 1
ATOM 668 C CA . TRP A 1 85 ? -3.960 46.441 30.465 1.00 97.88 85 TRP A CA 1
ATOM 669 C C . TRP A 1 85 ? -4.523 45.054 30.142 1.00 97.88 85 TRP A C 1
ATOM 671 O O . TRP A 1 85 ? -3.756 44.134 29.859 1.00 97.88 85 TRP A O 1
ATOM 681 N N . CYS A 1 86 ? -5.851 44.914 30.137 1.00 97.88 86 CYS A N 1
ATOM 682 C CA . CYS A 1 86 ? -6.533 43.670 29.796 1.00 97.88 86 CYS A CA 1
ATOM 683 C C . CYS A 1 86 ? -6.239 43.250 28.349 1.00 97.88 86 CYS A C 1
ATOM 685 O O . CYS A 1 86 ? -5.870 42.102 28.121 1.00 97.88 86 CYS A O 1
ATOM 687 N N . ILE A 1 87 ? -6.296 44.184 27.391 1.00 97.12 87 ILE A N 1
ATOM 688 C CA . ILE A 1 87 ? -5.973 43.915 25.980 1.00 97.12 87 ILE A CA 1
ATOM 689 C C . ILE A 1 87 ? -4.522 43.448 25.828 1.00 97.12 87 ILE A C 1
ATOM 691 O O . ILE A 1 87 ? -4.279 42.401 25.232 1.00 97.12 87 ILE A O 1
ATOM 695 N N . HIS A 1 88 ? -3.551 44.183 26.379 1.00 97.56 88 HIS A N 1
ATOM 696 C CA . HIS A 1 88 ? -2.138 43.810 26.258 1.00 97.56 88 HIS A CA 1
ATOM 697 C C . HIS A 1 88 ? -1.840 42.468 26.936 1.00 97.56 88 HIS A C 1
ATOM 699 O O . HIS A 1 88 ? -1.157 41.629 26.352 1.00 97.56 88 HIS A O 1
ATOM 705 N N . THR A 1 89 ? -2.400 42.234 28.125 1.00 97.81 89 THR A N 1
ATOM 706 C CA . THR A 1 89 ? -2.285 40.943 28.821 1.00 97.81 89 THR A CA 1
ATOM 707 C C . THR A 1 89 ? -2.898 39.819 27.985 1.00 97.81 89 THR A C 1
ATOM 709 O O . THR A 1 89 ? -2.260 38.789 27.799 1.00 97.81 89 THR A O 1
ATOM 712 N N . GLY A 1 90 ? -4.088 40.028 27.413 1.00 97.81 90 GLY A N 1
ATOM 713 C CA . GLY A 1 90 ? -4.750 39.060 26.539 1.00 97.81 90 GLY A CA 1
ATOM 714 C C . GLY A 1 90 ? -3.911 38.708 25.310 1.00 97.81 90 GLY A C 1
ATOM 715 O O . GLY A 1 90 ? -3.737 37.530 25.013 1.00 97.81 90 GLY A O 1
ATOM 716 N N . ILE A 1 91 ? -3.316 39.701 24.640 1.00 96.88 91 ILE A N 1
ATOM 717 C CA . ILE A 1 91 ? -2.412 39.471 23.499 1.00 96.88 91 ILE A CA 1
ATOM 718 C C . ILE A 1 91 ? -1.194 38.640 23.922 1.00 96.88 91 ILE A C 1
ATOM 720 O O . ILE A 1 91 ? -0.849 37.677 23.240 1.00 96.88 91 ILE A O 1
ATOM 724 N N . ILE A 1 92 ? -0.556 38.975 25.049 1.00 97.69 92 ILE A N 1
ATOM 725 C CA . ILE A 1 92 ? 0.605 38.229 25.560 1.00 97.69 92 ILE A CA 1
ATOM 726 C C . ILE A 1 92 ? 0.227 36.772 25.864 1.00 97.69 92 ILE A C 1
ATOM 728 O O . ILE A 1 92 ? 0.946 35.858 25.460 1.00 97.69 92 ILE A O 1
ATOM 732 N N . VAL A 1 93 ? -0.917 36.544 26.519 1.00 97.94 93 VAL A N 1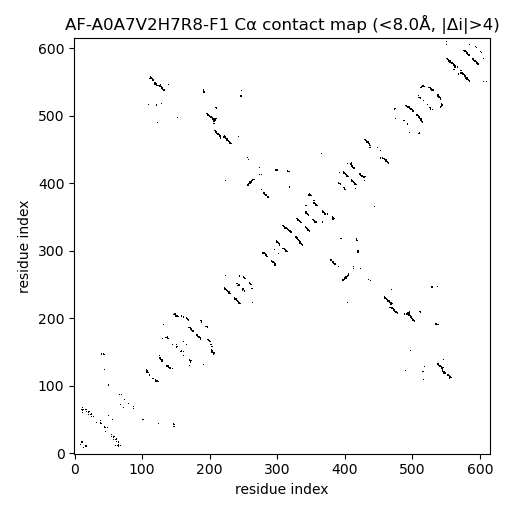
ATOM 733 C CA . VAL A 1 93 ? -1.429 35.198 26.825 1.00 97.94 93 VAL A CA 1
ATOM 734 C C . VAL A 1 93 ? -1.713 34.407 25.548 1.00 97.94 93 VAL A C 1
ATOM 736 O O . VAL A 1 93 ? -1.329 33.243 25.465 1.00 97.94 93 VAL A O 1
ATOM 739 N N . LEU A 1 94 ? -2.325 35.027 24.534 1.00 96.50 94 LEU A N 1
ATOM 740 C CA . LEU A 1 94 ? -2.595 34.376 23.249 1.00 96.50 94 LEU A CA 1
ATOM 741 C C . LEU A 1 94 ? -1.306 33.985 22.517 1.00 96.50 94 LEU A C 1
ATOM 743 O O . LEU A 1 94 ? -1.211 32.864 22.026 1.00 96.50 94 LEU A O 1
ATOM 747 N N . ILE A 1 95 ? -0.298 34.865 22.479 1.00 95.62 95 ILE A N 1
ATOM 748 C CA . ILE A 1 95 ? 1.008 34.560 21.866 1.00 95.62 95 ILE A CA 1
ATOM 749 C C . ILE A 1 95 ? 1.685 33.393 22.594 1.00 95.62 95 ILE A C 1
ATOM 751 O O . ILE A 1 95 ? 2.204 32.480 21.953 1.00 95.62 95 ILE A O 1
ATOM 755 N N . TYR A 1 96 ? 1.654 33.394 23.927 1.00 95.75 96 TYR A N 1
ATOM 756 C CA . TYR A 1 96 ? 2.234 32.317 24.725 1.00 95.75 96 TYR A CA 1
ATOM 757 C C . TYR A 1 96 ? 1.501 30.982 24.523 1.00 95.75 96 TYR A C 1
ATOM 759 O O . TYR A 1 96 ? 2.137 29.961 24.259 1.00 95.75 96 TYR A O 1
ATOM 767 N N . GLY A 1 97 ? 0.165 30.990 24.567 1.00 93.62 97 GLY A N 1
ATOM 768 C CA . GLY A 1 97 ? -0.657 29.808 24.303 1.00 93.62 97 GLY A CA 1
ATOM 769 C C . GLY A 1 97 ? -0.447 29.257 22.894 1.00 93.62 97 GLY A C 1
ATOM 770 O O . GLY A 1 97 ? -0.360 28.046 22.714 1.00 93.62 97 GLY A O 1
ATOM 771 N N . MET A 1 98 ? -0.272 30.134 21.905 1.00 91.38 98 MET A N 1
ATOM 772 C CA . MET A 1 98 ? 0.059 29.748 20.537 1.00 91.38 98 MET A CA 1
ATOM 773 C C . MET A 1 98 ? 1.434 29.068 20.434 1.00 91.38 98 MET A C 1
ATOM 775 O O . MET A 1 98 ? 1.562 28.087 19.705 1.00 91.38 98 MET A O 1
ATOM 779 N N . PHE A 1 99 ? 2.446 29.542 21.170 1.00 89.88 99 PHE A N 1
ATOM 780 C CA . PHE A 1 99 ? 3.766 28.902 21.210 1.00 89.88 99 PHE A CA 1
ATOM 781 C C . PHE A 1 99 ? 3.690 27.487 21.798 1.00 89.88 99 PHE A C 1
ATOM 783 O O . PHE A 1 99 ? 4.212 26.543 21.204 1.00 89.88 99 PHE A O 1
ATOM 790 N N . ILE A 1 100 ? 2.980 27.321 22.920 1.00 88.62 100 ILE A N 1
ATOM 791 C CA . ILE A 1 100 ? 2.741 25.997 23.516 1.00 88.62 100 ILE A CA 1
ATOM 792 C C . ILE A 1 100 ? 2.006 25.103 22.518 1.00 88.62 100 ILE A C 1
ATOM 794 O O . ILE A 1 100 ? 2.481 24.013 22.216 1.00 88.62 100 ILE A O 1
ATOM 798 N N . TYR A 1 101 ? 0.904 25.594 21.949 1.00 87.56 101 TYR A N 1
ATOM 799 C CA . TYR A 1 101 ? 0.098 24.848 20.993 1.00 87.56 101 TYR A CA 1
ATOM 800 C C . TYR A 1 101 ? 0.927 24.356 19.803 1.00 87.56 101 TYR A C 1
ATOM 802 O O . TYR A 1 101 ? 1.000 23.153 19.581 1.00 87.56 101 TYR A O 1
ATOM 810 N N . TYR A 1 102 ? 1.605 25.241 19.066 1.00 85.50 102 TYR A N 1
ATOM 811 C CA . TYR A 1 102 ? 2.349 24.836 17.868 1.00 85.50 102 TYR A CA 1
ATOM 812 C C . TYR A 1 102 ? 3.605 24.013 18.159 1.00 85.50 102 TYR A C 1
ATOM 814 O O . TYR A 1 102 ? 3.988 23.212 17.314 1.00 85.50 102 TYR A O 1
ATOM 822 N N . SER A 1 103 ? 4.223 24.157 19.336 1.00 84.12 103 SER A N 1
ATOM 823 C CA . SER A 1 103 ? 5.371 23.319 19.717 1.00 84.12 103 SER A CA 1
ATOM 824 C C . SER A 1 103 ? 4.991 21.869 20.033 1.00 84.12 103 SER A C 1
ATOM 826 O O . SER A 1 103 ? 5.839 20.986 19.944 1.00 84.12 103 SER A O 1
ATOM 828 N N . GLN A 1 104 ? 3.726 21.621 20.384 1.00 85.31 104 GLN A N 1
ATOM 829 C CA . GLN A 1 104 ? 3.208 20.296 20.744 1.00 85.31 104 GLN A CA 1
ATOM 830 C C . GLN A 1 104 ? 2.253 19.722 19.692 1.00 85.31 104 GLN A C 1
ATOM 832 O O . GLN A 1 104 ? 1.876 18.552 19.763 1.00 85.31 104 GLN A O 1
ATOM 837 N N . LYS A 1 105 ? 1.829 20.543 18.727 1.00 87.88 105 LYS A N 1
ATOM 838 C CA . LYS A 1 105 ? 0.875 20.154 17.698 1.00 87.88 105 LYS A CA 1
ATOM 839 C C . LYS A 1 105 ? 1.505 19.137 16.756 1.00 87.88 105 LYS A C 1
ATOM 841 O O . LYS A 1 105 ? 2.463 19.441 16.050 1.00 87.88 105 LYS A O 1
ATOM 846 N N . VAL A 1 106 ? 0.873 17.975 16.675 1.00 87.94 106 VAL A N 1
ATOM 847 C CA . VAL A 1 106 ? 1.119 16.989 15.626 1.00 87.94 106 VAL A CA 1
ATOM 848 C C . VAL A 1 106 ? -0.179 16.800 14.856 1.00 87.94 106 VAL A C 1
ATOM 850 O O . VAL A 1 106 ? -1.260 16.748 15.444 1.00 87.94 106 VAL A O 1
ATOM 853 N N . GLU A 1 107 ? -0.081 16.748 13.533 1.00 91.12 107 GLU A N 1
ATOM 854 C CA . GLU A 1 107 ? -1.220 16.510 12.654 1.00 91.12 107 GLU A CA 1
ATOM 855 C C . GLU A 1 107 ? -0.952 15.294 11.791 1.00 91.12 107 GLU A C 1
ATOM 857 O O . GLU A 1 107 ? 0.170 15.043 11.348 1.00 91.12 107 GLU A O 1
ATOM 862 N N . GLY A 1 108 ? -2.014 14.563 11.502 1.00 92.94 108 GLY A N 1
ATOM 863 C CA . GLY A 1 108 ? -1.901 13.399 10.664 1.00 92.94 108 GLY A CA 1
ATOM 864 C C . GLY A 1 108 ? -3.242 12.814 10.296 1.00 92.94 108 GLY A C 1
ATOM 865 O O . GLY A 1 108 ? -4.304 13.360 10.603 1.00 92.94 108 GLY A O 1
ATOM 866 N N . LEU A 1 109 ? -3.169 11.695 9.597 1.00 93.19 109 LEU A N 1
ATOM 867 C CA . LEU A 1 109 ? -4.308 10.995 9.049 1.00 93.19 109 LEU A CA 1
ATOM 868 C C . LEU A 1 109 ? -4.362 9.597 9.632 1.00 93.19 109 LEU A C 1
ATOM 870 O O . LEU A 1 109 ? -3.349 8.955 9.893 1.00 93.19 109 LEU A O 1
ATOM 874 N N . ILE A 1 110 ? -5.576 9.109 9.813 1.00 92.50 110 ILE A N 1
ATOM 875 C CA . ILE A 1 110 ? -5.813 7.767 10.307 1.00 92.50 110 ILE A CA 1
ATOM 876 C C . ILE A 1 110 ? -6.802 7.074 9.393 1.00 92.50 110 ILE A C 1
ATOM 878 O O . ILE A 1 110 ? -7.799 7.664 8.975 1.00 92.50 110 ILE A O 1
ATOM 882 N N . LEU A 1 111 ? -6.512 5.820 9.066 1.00 92.12 111 LEU A N 1
ATOM 883 C CA . LEU A 1 111 ? -7.460 4.963 8.384 1.00 92.12 111 LEU A CA 1
ATOM 884 C C . LEU A 1 111 ? -8.061 3.998 9.395 1.00 92.12 111 LEU A C 1
ATOM 886 O O . LEU A 1 111 ? -7.340 3.227 10.017 1.00 92.12 111 LEU A O 1
ATOM 890 N N . ILE A 1 112 ? -9.386 4.014 9.515 1.00 93.31 112 ILE A N 1
ATOM 891 C CA . ILE A 1 112 ? -10.106 3.152 10.451 1.00 93.31 112 ILE A CA 1
ATOM 892 C C . ILE A 1 112 ? -11.128 2.334 9.670 1.00 93.31 112 ILE A C 1
ATOM 894 O O . ILE A 1 112 ? -12.196 2.849 9.327 1.00 93.31 112 ILE A O 1
ATOM 898 N N . PRO A 1 113 ? -10.834 1.062 9.355 1.00 91.19 113 PRO A N 1
ATOM 899 C CA . PRO A 1 113 ? -11.847 0.162 8.830 1.00 91.19 113 PRO A CA 1
ATOM 900 C C . PRO A 1 113 ? -13.016 0.040 9.814 1.00 91.19 113 PRO A C 1
ATOM 902 O O . PRO A 1 113 ? -12.842 0.072 11.034 1.00 91.19 113 PRO A O 1
ATOM 905 N N . ARG A 1 114 ? -14.236 -0.123 9.299 1.00 90.25 114 ARG A N 1
ATOM 906 C CA . ARG A 1 114 ? -15.417 -0.287 10.153 1.00 90.25 114 ARG A CA 1
ATOM 907 C C . ARG A 1 114 ? -15.261 -1.514 11.055 1.00 90.25 114 ARG A C 1
ATOM 909 O O . ARG A 1 114 ? -15.032 -2.619 10.574 1.00 90.25 114 ARG A O 1
ATOM 916 N N . GLY A 1 115 ? -15.455 -1.315 12.355 1.00 91.00 115 GLY A N 1
ATOM 917 C CA . GLY A 1 115 ? -15.322 -2.341 13.385 1.00 91.00 115 GLY A CA 1
ATOM 918 C C . GLY A 1 115 ? -13.879 -2.682 13.759 1.00 91.00 115 GLY A C 1
ATOM 919 O O . GLY A 1 115 ? -13.691 -3.583 14.573 1.00 91.00 115 GLY A O 1
ATOM 920 N N . ALA A 1 116 ? -12.887 -1.996 13.184 1.00 92.38 116 ALA A N 1
ATOM 921 C CA . ALA A 1 116 ? -11.490 -2.137 13.562 1.00 92.38 116 ALA A CA 1
ATOM 922 C C . ALA A 1 116 ? -11.103 -1.103 14.624 1.00 92.38 116 ALA A C 1
ATOM 924 O O . ALA A 1 116 ? -11.651 0.004 14.669 1.00 92.38 116 ALA A O 1
ATOM 925 N N . THR A 1 117 ? -10.135 -1.492 15.447 1.00 95.12 117 THR A N 1
ATOM 926 C CA . THR A 1 117 ? -9.461 -0.634 16.416 1.00 95.12 117 THR A CA 1
ATOM 927 C C . THR A 1 117 ? -8.076 -0.301 15.886 1.00 95.12 117 THR A C 1
ATOM 929 O O . THR A 1 117 ? -7.389 -1.178 15.365 1.00 95.12 117 THR A O 1
ATOM 932 N N . VAL A 1 118 ? -7.672 0.954 16.019 1.00 95.50 118 VAL A N 1
ATOM 933 C CA . VAL A 1 118 ? -6.357 1.448 15.611 1.00 95.50 118 VAL A CA 1
ATOM 934 C C . VAL A 1 118 ? -5.690 2.181 16.768 1.00 95.50 118 VAL A C 1
ATOM 936 O O . VAL A 1 118 ? -6.363 2.751 17.628 1.00 95.50 118 VAL A O 1
ATOM 939 N N . GLU A 1 119 ? -4.363 2.146 16.782 1.00 95.75 119 GLU A N 1
ATOM 940 C CA . GLU A 1 119 ? -3.520 2.621 17.890 1.00 95.75 119 GLU A CA 1
ATOM 941 C C . GLU A 1 119 ? -2.470 3.636 17.428 1.00 95.75 119 GLU A C 1
ATOM 943 O O . GLU A 1 119 ? -1.681 4.145 18.219 1.00 95.75 119 GLU A O 1
ATOM 948 N N . HIS A 1 120 ? -2.467 3.950 16.137 1.00 95.31 120 HIS A N 1
ATOM 949 C CA . HIS A 1 120 ? -1.490 4.805 15.490 1.00 95.31 120 HIS A CA 1
ATOM 950 C C . HIS A 1 120 ? -2.147 5.735 14.481 1.00 95.31 120 HIS A C 1
ATOM 952 O O . HIS A 1 120 ? -3.242 5.472 13.987 1.00 95.31 120 HIS A O 1
ATOM 958 N N . PHE A 1 121 ? -1.442 6.804 14.136 1.00 95.50 121 PHE A N 1
ATOM 959 C CA . PHE A 1 121 ? -1.801 7.692 13.040 1.00 95.50 121 PHE A CA 1
ATOM 960 C C . PHE A 1 121 ? -0.564 8.004 12.188 1.00 95.50 121 PHE A C 1
ATOM 962 O O . PHE A 1 121 ? 0.576 7.796 12.610 1.00 95.50 121 PHE A O 1
ATOM 969 N N . TYR A 1 122 ? -0.802 8.467 10.968 1.00 94.75 122 TYR A N 1
ATOM 970 C CA . TYR A 1 122 ? 0.220 8.782 9.981 1.00 94.75 122 TYR A CA 1
ATOM 971 C C . TYR A 1 122 ? 0.472 10.288 9.952 1.00 94.75 122 TYR A C 1
ATOM 973 O O . TYR A 1 122 ? -0.444 11.052 9.659 1.00 94.75 122 TYR A O 1
ATOM 981 N N . ASP A 1 123 ? 1.692 10.723 10.250 1.00 93.75 123 ASP A N 1
ATOM 982 C CA . ASP A 1 123 ? 2.079 12.134 10.265 1.00 93.75 123 ASP A CA 1
ATOM 983 C C . ASP A 1 123 ? 1.939 12.760 8.867 1.00 93.75 123 ASP A C 1
ATOM 985 O O . ASP A 1 123 ? 2.477 12.266 7.871 1.00 93.75 123 ASP A O 1
ATOM 989 N N . SER A 1 124 ? 1.221 13.879 8.779 1.00 90.06 124 SER A N 1
ATOM 990 C CA . SER A 1 124 ? 0.988 14.571 7.504 1.00 90.06 124 SER A CA 1
ATOM 991 C C . SER A 1 124 ? 2.279 15.128 6.897 1.00 90.06 124 SER A C 1
ATOM 993 O O . SER A 1 124 ? 2.401 15.301 5.677 1.00 90.06 124 SER A O 1
ATOM 995 N N . PHE A 1 125 ? 3.280 15.402 7.724 1.00 87.56 125 PHE A N 1
ATOM 996 C CA . PHE A 1 125 ? 4.462 16.174 7.395 1.00 87.56 125 PHE A CA 1
ATOM 997 C C . PHE A 1 125 ? 5.735 15.344 7.329 1.00 87.56 125 PHE A C 1
ATOM 999 O O . PHE A 1 125 ? 6.531 15.586 6.421 1.00 87.56 125 PHE A O 1
ATOM 1006 N N . GLU A 1 126 ? 5.973 14.436 8.262 1.00 92.31 126 GLU A N 1
ATOM 1007 C CA . GLU A 1 126 ? 7.165 13.596 8.271 1.00 92.31 126 GLU A CA 1
ATOM 1008 C C . GLU A 1 126 ? 6.973 12.374 7.360 1.00 92.31 126 GLU A C 1
ATOM 1010 O O . GLU A 1 126 ? 5.857 11.924 7.076 1.00 92.31 126 GLU A O 1
ATOM 1015 N N . ARG A 1 127 ? 8.081 11.890 6.802 1.00 94.69 127 ARG A N 1
ATOM 1016 C CA . ARG A 1 127 ? 8.109 10.716 5.936 1.00 94.69 127 ARG A CA 1
ATOM 1017 C C . ARG A 1 127 ? 8.969 9.645 6.574 1.00 94.69 127 ARG A C 1
ATOM 1019 O O . ARG A 1 127 ? 9.979 9.956 7.201 1.00 94.69 127 ARG A O 1
ATOM 1026 N N . SER A 1 128 ? 8.605 8.399 6.313 1.00 96.69 128 SER A N 1
ATOM 1027 C CA . SER A 1 128 ? 9.399 7.235 6.675 1.00 96.69 128 SER A CA 1
ATOM 1028 C C . SER A 1 128 ? 9.657 6.352 5.466 1.00 96.69 128 SER A C 1
ATOM 1030 O O . SER A 1 128 ? 8.811 6.223 4.575 1.00 96.69 128 SER A O 1
ATOM 1032 N N . LEU A 1 129 ? 10.818 5.701 5.463 1.00 97.00 129 LEU A N 1
ATOM 1033 C CA . LEU A 1 129 ? 11.078 4.558 4.605 1.00 97.00 129 LEU A CA 1
ATOM 1034 C C . LEU A 1 129 ? 10.538 3.302 5.287 1.00 97.00 129 LEU A C 1
ATOM 1036 O O . LEU A 1 129 ? 10.930 2.958 6.404 1.00 97.00 129 LEU A O 1
ATOM 1040 N N . TYR A 1 130 ? 9.653 2.608 4.589 1.00 96.94 130 TYR A N 1
ATOM 1041 C CA . TYR A 1 130 ? 9.155 1.300 4.964 1.00 96.94 130 TYR A CA 1
ATOM 1042 C C . TYR A 1 130 ? 9.937 0.243 4.197 1.00 96.94 130 TYR A C 1
ATOM 1044 O O . TYR A 1 130 ? 10.136 0.350 2.984 1.00 96.94 130 TYR A O 1
ATOM 1052 N N . VAL A 1 131 ? 10.356 -0.798 4.912 1.00 96.62 131 VAL A N 1
ATOM 1053 C CA . VAL A 1 131 ? 11.124 -1.911 4.352 1.00 96.62 131 VAL A CA 1
ATOM 1054 C C . VAL A 1 131 ? 10.429 -3.220 4.689 1.00 96.62 131 VAL A C 1
ATOM 1056 O O . VAL A 1 131 ? 10.011 -3.428 5.828 1.00 96.62 131 VAL A O 1
ATOM 1059 N N . ARG A 1 132 ? 10.299 -4.107 3.701 1.00 95.38 132 ARG A N 1
ATOM 1060 C CA . ARG A 1 132 ? 9.763 -5.459 3.883 1.00 95.38 132 ARG A CA 1
ATOM 1061 C C . ARG A 1 132 ? 10.704 -6.504 3.300 1.00 95.38 132 ARG A C 1
ATOM 1063 O O . ARG A 1 132 ? 11.289 -6.294 2.244 1.00 95.38 132 ARG A O 1
ATOM 1070 N N . ALA A 1 133 ? 10.809 -7.637 3.979 1.00 94.56 133 ALA A N 1
ATOM 1071 C CA . ALA A 1 133 ? 11.411 -8.857 3.460 1.00 94.56 133 ALA A CA 1
ATOM 1072 C C . ALA A 1 133 ? 10.290 -9.893 3.331 1.00 94.56 133 ALA A C 1
ATOM 1074 O O . ALA A 1 133 ? 9.808 -10.424 4.336 1.00 94.56 133 ALA A O 1
ATOM 1075 N N . ASP A 1 134 ? 9.835 -10.127 2.099 1.00 87.56 134 ASP A N 1
ATOM 1076 C CA . ASP A 1 134 ? 8.587 -10.844 1.809 1.00 87.56 134 ASP A CA 1
ATOM 1077 C C . ASP A 1 134 ? 7.371 -10.224 2.548 1.00 87.56 134 ASP A C 1
ATOM 1079 O O . ASP A 1 134 ? 7.015 -9.071 2.279 1.00 87.56 134 ASP A O 1
ATOM 1083 N N . ASN A 1 135 ? 6.747 -10.946 3.487 1.00 85.38 135 ASN A N 1
ATOM 1084 C CA . ASN A 1 135 ? 5.578 -10.489 4.248 1.00 85.38 135 ASN A CA 1
ATOM 1085 C C . ASN A 1 135 ? 5.923 -9.875 5.615 1.00 85.38 135 ASN A C 1
ATOM 1087 O O . ASN A 1 135 ? 5.026 -9.495 6.367 1.00 85.38 135 ASN A O 1
ATOM 1091 N N . ARG A 1 136 ? 7.210 -9.774 5.966 1.00 90.06 136 ARG A N 1
ATOM 1092 C CA . ARG A 1 136 ? 7.654 -9.206 7.246 1.00 90.06 136 ARG A CA 1
ATOM 1093 C C . ARG A 1 136 ? 8.113 -7.770 7.056 1.00 90.06 136 ARG A C 1
ATOM 1095 O O . ARG A 1 136 ? 8.930 -7.499 6.181 1.00 90.06 136 ARG A O 1
ATOM 1102 N N . ALA A 1 137 ? 7.599 -6.862 7.879 1.00 92.94 137 ALA A N 1
ATOM 1103 C CA . ALA A 1 137 ? 7.956 -5.448 7.856 1.00 92.94 137 ALA A CA 1
ATOM 1104 C C . ALA A 1 137 ? 9.007 -5.116 8.920 1.00 92.94 137 ALA A C 1
ATOM 1106 O O . ALA A 1 137 ? 8.944 -5.615 10.043 1.00 92.94 137 ALA A O 1
ATOM 1107 N N . ALA A 1 138 ? 9.962 -4.268 8.552 1.00 91.06 138 ALA A N 1
ATOM 1108 C CA . ALA A 1 138 ? 10.840 -3.596 9.496 1.00 91.06 138 ALA A CA 1
ATOM 1109 C C . ALA A 1 138 ? 10.076 -2.483 10.228 1.00 91.06 138 ALA A C 1
ATOM 1111 O O . ALA A 1 138 ? 9.009 -2.044 9.785 1.00 91.06 138 ALA A O 1
ATOM 1112 N N . LEU A 1 139 ? 10.656 -1.988 11.320 1.00 92.31 139 LEU A N 1
ATOM 1113 C CA . LEU A 1 139 ? 10.207 -0.745 11.938 1.00 92.31 139 LEU A CA 1
ATOM 1114 C C . LEU A 1 139 ? 10.310 0.414 10.923 1.00 92.31 139 LEU A C 1
ATOM 1116 O O . LEU A 1 139 ? 11.301 0.476 10.187 1.00 92.31 139 LEU A O 1
ATOM 1120 N N . PRO A 1 140 ? 9.320 1.328 10.862 1.00 94.88 140 PRO A N 1
ATOM 1121 C CA . PRO A 1 140 ? 9.377 2.483 9.972 1.00 94.88 140 PRO A CA 1
ATOM 1122 C C . PRO A 1 140 ? 10.591 3.358 10.286 1.00 94.88 140 PRO A C 1
ATOM 1124 O O . PRO A 1 140 ? 10.817 3.728 11.437 1.00 94.88 140 PRO A O 1
ATOM 1127 N N . ILE A 1 141 ? 11.356 3.725 9.261 1.00 96.12 141 ILE A N 1
ATOM 1128 C CA . ILE A 1 141 ? 12.581 4.508 9.435 1.00 96.12 141 ILE A CA 1
ATOM 1129 C C . ILE A 1 141 ? 12.273 5.957 9.100 1.00 96.12 141 ILE A C 1
ATOM 1131 O O . ILE A 1 141 ? 12.076 6.280 7.930 1.00 96.12 141 ILE A O 1
ATOM 1135 N N . ARG A 1 142 ? 12.235 6.824 10.115 1.00 95.56 142 ARG A N 1
ATOM 1136 C CA . ARG A 1 142 ? 12.009 8.262 9.927 1.00 95.56 142 ARG A CA 1
ATOM 1137 C C . ARG A 1 142 ? 13.065 8.868 9.007 1.00 95.56 142 ARG A C 1
ATOM 1139 O O . ARG A 1 142 ? 14.252 8.569 9.126 1.00 95.56 142 ARG A O 1
ATOM 1146 N N . LEU A 1 143 ? 12.626 9.756 8.122 1.00 95.06 143 LEU A N 1
ATOM 1147 C CA . LEU A 1 143 ? 13.468 10.511 7.196 1.00 95.06 143 LEU A CA 1
ATOM 1148 C C . LEU A 1 143 ? 13.394 12.011 7.527 1.00 95.06 143 LEU A C 1
ATOM 1150 O O . LEU A 1 143 ? 12.885 12.801 6.719 1.00 95.06 143 LEU A O 1
ATOM 1154 N N . PRO A 1 144 ? 13.886 12.439 8.708 1.00 90.12 144 PRO A N 1
ATOM 1155 C CA . PRO A 1 144 ? 13.801 13.830 9.116 1.00 90.12 144 PRO A CA 1
ATOM 1156 C C . PRO A 1 144 ? 14.603 14.709 8.154 1.00 90.12 144 PRO A C 1
ATOM 1158 O O . PRO A 1 144 ? 15.801 14.528 7.932 1.00 90.12 144 PRO A O 1
ATOM 1161 N N . GLY A 1 145 ? 13.924 15.693 7.574 1.00 86.19 145 GLY A N 1
ATOM 1162 C CA . GLY A 1 145 ? 14.520 16.610 6.610 1.00 86.19 145 GLY A CA 1
ATOM 1163 C C . GLY A 1 145 ? 14.475 16.138 5.161 1.00 86.19 145 GLY A C 1
ATOM 1164 O O . GLY A 1 145 ? 15.040 16.828 4.321 1.00 86.19 145 GLY A O 1
ATOM 1165 N N . LEU A 1 146 ? 13.799 15.032 4.826 1.00 92.50 146 LEU A N 1
ATOM 1166 C CA . LEU A 1 146 ? 13.492 14.774 3.418 1.00 92.50 146 LEU A CA 1
ATOM 1167 C C . LEU A 1 146 ? 12.852 16.043 2.804 1.00 92.50 146 LEU A C 1
ATOM 1169 O O . LEU A 1 146 ? 11.927 16.595 3.415 1.00 92.50 146 LEU A O 1
ATOM 1173 N N . PRO A 1 147 ? 13.356 16.544 1.659 1.00 91.00 147 PRO A N 1
ATOM 1174 C CA . PRO A 1 147 ? 12.821 17.744 1.032 1.00 91.00 147 PRO A CA 1
ATOM 1175 C C . PRO A 1 147 ? 11.335 17.594 0.703 1.00 91.00 147 PRO A C 1
ATOM 1177 O O . PRO A 1 147 ? 10.785 16.493 0.702 1.00 91.00 147 PRO A O 1
ATOM 1180 N N . ARG A 1 148 ? 10.650 18.702 0.431 1.00 86.25 148 ARG A N 1
ATOM 1181 C CA . ARG A 1 148 ? 9.194 18.708 0.248 1.00 86.25 148 ARG A CA 1
ATOM 1182 C C . ARG A 1 148 ? 8.766 19.117 -1.148 1.00 86.25 148 ARG A C 1
ATOM 1184 O O . ARG A 1 148 ? 7.799 18.544 -1.640 1.00 86.25 148 ARG A O 1
ATOM 1191 N N . PHE A 1 149 ? 9.440 20.079 -1.770 1.00 88.38 149 PHE A N 1
ATOM 1192 C CA . PHE A 1 149 ? 8.922 20.752 -2.964 1.00 88.38 149 PHE A CA 1
ATOM 1193 C C . PHE A 1 149 ? 9.878 20.735 -4.155 1.00 88.38 149 PHE A C 1
ATOM 1195 O O . PHE A 1 149 ? 9.416 20.564 -5.288 1.00 88.38 149 PHE A O 1
ATOM 1202 N N . ALA A 1 150 ? 11.185 20.856 -3.934 1.00 91.69 150 ALA A N 1
ATOM 1203 C CA . ALA A 1 150 ? 12.185 20.704 -4.979 1.00 91.69 150 ALA A CA 1
ATOM 1204 C C . ALA A 1 150 ? 12.506 19.229 -5.242 1.00 91.69 150 ALA A C 1
ATOM 1206 O O . ALA A 1 150 ? 12.502 18.387 -4.341 1.00 91.69 150 ALA A O 1
ATOM 1207 N N . ALA A 1 151 ? 12.794 18.935 -6.509 1.00 93.88 151 ALA A N 1
ATOM 1208 C CA . ALA A 1 151 ? 13.363 17.663 -6.919 1.00 93.88 151 ALA A CA 1
ATOM 1209 C C . ALA A 1 151 ? 14.880 17.679 -6.694 1.00 93.88 151 ALA A C 1
ATOM 1211 O O . ALA A 1 151 ? 15.556 18.686 -6.908 1.00 93.88 151 ALA A O 1
ATOM 1212 N N . TYR A 1 152 ? 15.397 16.542 -6.260 1.00 95.25 152 TYR A N 1
ATOM 1213 C CA . TYR A 1 152 ? 16.798 16.278 -5.986 1.00 95.25 152 TYR A CA 1
ATOM 1214 C C . TYR A 1 152 ? 17.175 15.070 -6.832 1.00 95.25 152 TYR A C 1
ATOM 1216 O O . TYR A 1 152 ? 17.073 13.931 -6.381 1.00 95.25 152 TYR A O 1
ATOM 1224 N N . GLU A 1 153 ? 17.541 15.318 -8.085 1.00 95.06 153 GLU A N 1
ATOM 1225 C CA . GLU A 1 153 ? 17.892 14.254 -9.022 1.00 95.06 153 GLU A CA 1
ATOM 1226 C C . GLU A 1 153 ? 19.207 13.587 -8.613 1.00 95.06 153 GLU A C 1
ATOM 1228 O O . GLU A 1 153 ? 20.159 14.258 -8.199 1.00 95.06 153 GLU A O 1
ATOM 1233 N N . ALA A 1 154 ? 19.280 12.264 -8.752 1.00 92.88 154 ALA A N 1
ATOM 1234 C CA . ALA A 1 154 ? 20.485 11.521 -8.414 1.00 92.88 154 ALA A CA 1
ATOM 1235 C C . ALA A 1 154 ? 21.711 12.033 -9.188 1.00 92.88 154 ALA A C 1
ATOM 1237 O O . ALA A 1 154 ? 21.628 12.364 -10.369 1.00 92.88 154 ALA A O 1
ATOM 1238 N N . ASN A 1 155 ? 22.868 12.055 -8.519 1.00 92.19 155 ASN A N 1
ATOM 1239 C CA . ASN A 1 155 ? 24.148 12.555 -9.043 1.00 92.19 155 ASN A CA 1
ATOM 1240 C C . ASN A 1 155 ? 24.211 14.073 -9.313 1.00 92.19 155 ASN A C 1
ATOM 1242 O O . ASN A 1 155 ? 25.166 14.543 -9.932 1.00 92.19 155 ASN A O 1
ATOM 1246 N N . THR A 1 156 ? 23.243 14.860 -8.838 1.00 93.12 156 THR A N 1
ATOM 1247 C CA . THR A 1 156 ? 23.333 16.328 -8.865 1.00 93.12 156 THR A CA 1
ATOM 1248 C C . THR A 1 156 ? 23.975 16.883 -7.585 1.00 93.12 156 THR A C 1
ATOM 1250 O O . THR A 1 156 ? 23.891 16.256 -6.523 1.00 93.12 156 THR A O 1
ATOM 1253 N N . PRO A 1 157 ? 24.583 18.087 -7.621 1.00 92.81 157 PRO A N 1
ATOM 1254 C CA . PRO A 1 157 ? 25.086 18.749 -6.414 1.00 92.81 157 PRO A CA 1
ATOM 1255 C C . PRO A 1 157 ? 24.017 18.941 -5.330 1.00 92.81 157 PRO A C 1
ATOM 1257 O O . PRO A 1 157 ? 24.326 18.902 -4.141 1.00 92.81 157 PRO A O 1
ATOM 1260 N N . GLN A 1 158 ? 22.754 19.119 -5.727 1.00 88.81 158 GLN A N 1
ATOM 1261 C CA . GLN A 1 158 ? 21.620 19.218 -4.815 1.00 88.81 158 GLN A CA 1
ATOM 1262 C C . GLN A 1 158 ? 21.418 17.899 -4.056 1.00 88.81 158 GLN A C 1
ATOM 1264 O O . GLN A 1 158 ? 21.272 17.911 -2.832 1.00 88.81 158 GLN A O 1
ATOM 1269 N N . ALA A 1 159 ? 21.475 16.758 -4.751 1.00 91.19 159 ALA A N 1
ATOM 1270 C CA . ALA A 1 159 ? 21.325 15.438 -4.140 1.00 91.19 159 ALA A CA 1
ATOM 1271 C C . ALA A 1 159 ? 22.483 15.047 -3.207 1.00 91.19 159 ALA A C 1
ATOM 1273 O O . ALA A 1 159 ? 22.267 14.267 -2.282 1.00 91.19 159 ALA A O 1
ATOM 1274 N N . ALA A 1 160 ? 23.672 15.646 -3.336 1.00 90.25 160 ALA A N 1
ATOM 1275 C CA . ALA A 1 160 ? 24.774 15.414 -2.392 1.00 90.25 160 ALA A CA 1
ATOM 1276 C C . ALA A 1 160 ? 24.381 15.724 -0.930 1.00 90.25 160 ALA A C 1
ATOM 1278 O O . ALA A 1 160 ? 24.908 15.129 0.017 1.00 90.25 160 ALA A O 1
ATOM 1279 N N . TRP A 1 161 ? 23.420 16.634 -0.728 1.00 88.12 161 TRP A N 1
ATOM 1280 C CA . TRP A 1 161 ? 22.840 16.896 0.587 1.00 88.12 161 TRP A CA 1
ATOM 1281 C C . TRP A 1 161 ? 22.071 15.690 1.144 1.00 88.12 161 TRP A C 1
ATOM 1283 O O . TRP A 1 161 ? 22.273 15.347 2.314 1.00 88.12 161 TRP A O 1
ATOM 1293 N N . LEU A 1 162 ? 21.232 15.052 0.313 1.00 87.69 162 LEU A N 1
ATOM 1294 C CA . LEU A 1 162 ? 20.494 13.835 0.670 1.00 87.69 162 LEU A CA 1
ATOM 1295 C C . LEU A 1 162 ? 21.470 12.734 1.026 1.00 87.69 162 LEU A C 1
ATOM 1297 O O . LEU A 1 162 ? 21.363 12.149 2.099 1.00 87.69 162 LEU A O 1
ATOM 1301 N N . GLU A 1 163 ? 22.478 12.536 0.180 1.00 80.25 163 GLU A N 1
ATOM 1302 C CA . GLU A 1 163 ? 23.479 11.516 0.420 1.00 80.25 163 GLU A CA 1
ATOM 1303 C C . GLU A 1 163 ? 24.153 11.717 1.780 1.00 80.25 163 GLU A C 1
ATOM 1305 O O . GLU A 1 163 ? 24.300 10.767 2.531 1.00 80.25 163 GLU A O 1
ATOM 1310 N N . ARG A 1 164 ? 24.531 12.936 2.173 1.00 86.31 164 ARG A N 1
ATOM 1311 C CA . ARG A 1 164 ? 25.203 13.137 3.468 1.00 86.31 164 ARG A CA 1
ATOM 1312 C C . ARG A 1 164 ? 24.326 12.784 4.679 1.00 86.31 164 ARG A C 1
ATOM 1314 O O . ARG A 1 164 ? 24.872 12.380 5.701 1.00 86.31 164 ARG A O 1
ATOM 1321 N N . ARG A 1 165 ? 23.007 12.989 4.602 1.00 86.44 165 ARG A N 1
ATOM 1322 C CA . ARG A 1 165 ? 22.082 12.811 5.742 1.00 86.44 165 ARG A CA 1
ATOM 1323 C C . ARG A 1 165 ? 21.311 11.494 5.734 1.00 86.44 165 ARG A C 1
ATOM 1325 O O . ARG A 1 165 ? 20.882 11.063 6.794 1.00 86.44 165 ARG A O 1
ATOM 1332 N N . MET A 1 166 ? 21.153 10.873 4.570 1.00 91.75 166 MET A N 1
ATOM 1333 C CA . MET A 1 166 ? 20.331 9.679 4.342 1.00 91.75 166 MET A CA 1
ATOM 1334 C C . MET A 1 166 ? 21.176 8.506 3.814 1.00 91.75 166 MET A C 1
ATOM 1336 O O . MET A 1 166 ? 20.729 7.718 2.976 1.00 91.75 166 MET A O 1
ATOM 1340 N N . ARG A 1 167 ? 22.426 8.420 4.286 1.00 88.75 167 ARG A N 1
ATOM 1341 C CA . ARG A 1 167 ? 23.356 7.304 4.061 1.00 88.75 167 ARG A CA 1
ATOM 1342 C C . ARG A 1 167 ? 23.172 6.231 5.126 1.00 88.75 167 ARG A C 1
ATOM 1344 O O . ARG A 1 167 ? 22.824 6.530 6.263 1.00 88.75 167 ARG A O 1
ATOM 1351 N N . GLU A 1 168 ? 23.488 4.996 4.750 1.00 88.50 168 GLU A N 1
ATOM 1352 C CA . GLU A 1 168 ? 23.524 3.840 5.653 1.00 88.50 168 GLU A CA 1
ATOM 1353 C C . GLU A 1 168 ? 22.232 3.620 6.451 1.00 88.50 168 GLU A C 1
ATOM 1355 O O . GLU A 1 168 ? 22.266 3.347 7.651 1.00 88.50 168 GLU A O 1
ATOM 1360 N N . ILE A 1 169 ? 21.083 3.700 5.785 1.00 94.31 169 ILE A N 1
ATOM 1361 C CA . ILE A 1 169 ? 19.815 3.320 6.400 1.00 94.31 169 ILE A CA 1
ATOM 1362 C C . ILE A 1 169 ? 19.869 1.820 6.729 1.00 94.31 169 ILE A C 1
ATOM 1364 O O . ILE A 1 169 ? 20.076 0.993 5.838 1.00 94.31 169 ILE A O 1
ATOM 1368 N N . ARG A 1 170 ? 19.691 1.481 8.014 1.00 94.81 170 ARG A N 1
ATOM 1369 C CA . ARG A 1 170 ? 19.746 0.111 8.554 1.00 94.81 170 ARG A CA 1
ATOM 1370 C C . ARG A 1 170 ? 18.388 -0.280 9.139 1.00 94.81 170 ARG A C 1
ATOM 1372 O O . ARG A 1 170 ? 18.101 0.069 10.284 1.00 94.81 170 ARG A O 1
ATOM 1379 N N . PRO A 1 171 ? 17.534 -0.967 8.366 1.00 95.88 171 PRO A N 1
ATOM 1380 C CA . PRO A 1 171 ? 16.241 -1.429 8.853 1.00 95.88 171 PRO A CA 1
ATOM 1381 C C . PRO A 1 171 ? 16.394 -2.447 9.983 1.00 95.88 171 PRO A C 1
ATOM 1383 O O . PRO A 1 171 ? 17.263 -3.317 9.933 1.00 95.88 171 PRO A O 1
ATOM 1386 N N . VAL A 1 172 ? 15.509 -2.360 10.976 1.00 96.12 172 VAL A N 1
ATOM 1387 C CA . VAL A 1 172 ? 15.450 -3.294 12.106 1.00 96.12 172 VAL A CA 1
ATOM 1388 C C . VAL A 1 172 ? 14.109 -4.014 12.090 1.00 96.12 172 VAL A C 1
ATOM 1390 O O . VAL A 1 172 ? 13.058 -3.379 12.017 1.00 96.12 172 VAL A O 1
ATOM 1393 N N . PHE A 1 173 ? 14.141 -5.342 12.173 1.00 95.94 173 PHE A N 1
ATOM 1394 C CA . PHE A 1 173 ? 12.951 -6.187 12.243 1.00 95.94 173 PHE A CA 1
ATOM 1395 C C . PHE A 1 173 ? 12.742 -6.666 13.673 1.00 95.94 173 PHE A C 1
ATOM 1397 O O . PHE A 1 173 ? 13.667 -7.193 14.285 1.00 95.94 173 PHE A O 1
ATOM 1404 N N . MET A 1 174 ? 11.525 -6.532 14.194 1.00 95.50 174 MET A N 1
ATOM 1405 C CA . MET A 1 174 ? 11.162 -7.098 15.493 1.00 95.50 174 MET A CA 1
ATOM 1406 C C . MET A 1 174 ? 10.508 -8.459 15.268 1.00 95.50 174 MET A C 1
ATOM 1408 O O . MET A 1 174 ? 9.434 -8.542 14.675 1.00 95.50 174 MET A O 1
ATOM 1412 N N . VAL A 1 175 ? 11.158 -9.534 15.713 1.00 91.94 175 VAL A N 1
ATOM 1413 C CA . VAL A 1 175 ? 10.649 -10.903 15.559 1.00 91.94 175 VAL A CA 1
ATOM 1414 C C . VAL A 1 175 ? 10.257 -11.449 16.922 1.00 91.94 175 VAL A C 1
ATOM 1416 O O . VAL A 1 175 ? 11.073 -11.462 17.844 1.00 91.94 175 VAL A O 1
ATOM 1419 N N . ALA A 1 176 ? 9.005 -11.893 17.050 1.00 90.56 176 ALA A N 1
ATOM 1420 C CA . ALA A 1 176 ? 8.529 -12.561 18.253 1.00 90.56 176 ALA A CA 1
ATOM 1421 C C . ALA A 1 176 ? 9.356 -13.827 18.514 1.00 90.56 176 ALA A C 1
ATOM 1423 O O . ALA A 1 176 ? 9.622 -14.612 17.600 1.00 90.56 176 ALA A O 1
ATOM 1424 N N . ASP A 1 177 ? 9.773 -14.013 19.761 1.00 88.06 177 ASP A N 1
ATOM 1425 C CA . ASP A 1 177 ? 10.456 -15.226 20.178 1.00 88.06 177 ASP A CA 1
ATOM 1426 C C . ASP A 1 177 ? 9.411 -16.336 20.372 1.00 88.06 177 ASP A C 1
ATOM 1428 O O . ASP A 1 177 ? 8.460 -16.177 21.139 1.00 88.06 177 ASP A O 1
ATOM 1432 N N . ASN A 1 178 ? 9.580 -17.477 19.697 1.00 86.50 178 ASN A N 1
ATOM 1433 C CA . ASN A 1 178 ? 8.671 -18.622 19.831 1.00 86.50 178 ASN A CA 1
ATOM 1434 C C . ASN A 1 178 ? 8.618 -19.173 21.270 1.00 86.50 178 ASN A C 1
ATOM 1436 O O . ASN A 1 178 ? 7.698 -19.913 21.605 1.00 86.50 178 ASN A O 1
ATOM 1440 N N . SER A 1 179 ? 9.586 -18.820 22.122 1.00 91.00 179 SER A N 1
ATOM 1441 C CA . SER A 1 179 ? 9.600 -19.170 23.548 1.00 91.00 179 SER A CA 1
ATOM 1442 C C . SER A 1 179 ? 8.730 -18.262 24.434 1.00 91.00 179 SER A C 1
ATOM 1444 O O . SER A 1 179 ? 8.723 -18.430 25.651 1.00 91.00 179 SER A O 1
ATOM 1446 N N . GLY A 1 180 ? 8.003 -17.299 23.853 1.00 92.44 180 GLY A N 1
ATOM 1447 C CA . GLY A 1 180 ? 7.207 -16.316 24.600 1.00 92.44 180 GLY A CA 1
ATOM 1448 C C . GLY A 1 180 ? 8.035 -15.177 25.206 1.00 92.44 180 GLY A C 1
ATOM 1449 O O . GLY A 1 180 ? 7.506 -14.372 25.969 1.00 92.44 180 GLY A O 1
ATOM 1450 N N . GLY A 1 181 ? 9.329 -15.101 24.879 1.00 93.12 181 GLY A N 1
ATOM 1451 C CA . GLY A 1 181 ? 10.192 -13.980 25.241 1.00 93.12 181 GLY A CA 1
ATOM 1452 C C . GLY A 1 181 ? 9.836 -12.678 24.504 1.00 93.12 181 GLY A C 1
ATOM 1453 O O . GLY A 1 181 ? 9.063 -12.689 23.540 1.00 93.12 181 GLY A O 1
ATOM 1454 N N . PRO A 1 182 ? 10.412 -11.538 24.930 1.00 93.38 182 PRO A N 1
ATOM 1455 C CA . PRO A 1 182 ? 10.213 -10.265 24.249 1.00 93.38 182 PRO A CA 1
ATOM 1456 C C . PRO A 1 182 ? 10.690 -10.342 22.786 1.00 93.38 182 PRO A C 1
ATOM 1458 O O . PRO A 1 182 ? 11.631 -11.087 22.485 1.00 93.38 182 PRO A O 1
ATOM 1461 N N . PRO A 1 183 ? 10.082 -9.566 21.869 1.00 92.75 183 PRO A N 1
ATOM 1462 C CA . PRO A 1 183 ? 10.521 -9.511 20.481 1.00 92.75 183 PRO A CA 1
ATOM 1463 C C . PRO A 1 183 ? 12.012 -9.170 20.379 1.00 92.75 183 PRO A C 1
ATOM 1465 O O . PRO A 1 183 ? 12.492 -8.239 21.026 1.00 92.75 183 PRO A O 1
ATOM 1468 N N . ARG A 1 184 ? 12.753 -9.911 19.552 1.00 96.25 184 ARG A N 1
ATOM 1469 C CA . ARG A 1 184 ? 14.182 -9.676 19.318 1.00 96.25 184 ARG A CA 1
ATOM 1470 C C . ARG A 1 184 ? 14.383 -8.869 18.044 1.00 96.25 184 ARG A C 1
ATOM 1472 O O . ARG A 1 184 ? 13.766 -9.161 17.018 1.00 96.25 184 ARG A O 1
ATOM 1479 N N . ALA A 1 185 ? 15.279 -7.891 18.108 1.00 96.62 185 ALA A N 1
ATOM 1480 C CA . ALA A 1 185 ? 15.722 -7.148 16.940 1.00 96.62 185 ALA A CA 1
ATOM 1481 C C . ALA A 1 185 ? 16.572 -8.047 16.025 1.00 96.62 185 ALA A C 1
ATOM 1483 O O . ALA A 1 185 ? 17.499 -8.716 16.486 1.00 96.62 185 ALA A O 1
ATOM 1484 N N . ARG A 1 186 ? 16.271 -8.048 14.726 1.00 97.12 186 ARG A N 1
ATOM 1485 C CA . ARG A 1 186 ? 17.064 -8.678 13.664 1.00 97.12 186 ARG A CA 1
ATOM 1486 C C . ARG A 1 186 ? 17.487 -7.631 12.644 1.00 97.12 186 ARG A C 1
ATOM 1488 O O . ARG A 1 186 ? 16.728 -6.707 12.343 1.00 97.12 186 ARG A O 1
ATOM 1495 N N . SER A 1 187 ? 18.698 -7.791 12.121 1.00 97.50 187 SER A N 1
ATOM 1496 C CA . SER A 1 187 ? 19.227 -6.939 11.054 1.00 97.50 187 SER A CA 1
ATOM 1497 C C . SER A 1 187 ? 18.657 -7.328 9.686 1.00 97.50 187 SER A C 1
ATOM 1499 O O . SER A 1 187 ? 18.032 -8.386 9.536 1.00 97.50 187 SER A O 1
ATOM 1501 N N . LEU A 1 188 ? 18.877 -6.489 8.670 1.00 96.88 188 LEU A N 1
ATOM 1502 C CA . LEU A 1 188 ? 18.372 -6.759 7.328 1.00 96.88 188 LEU A CA 1
ATOM 1503 C C . LEU A 1 188 ? 19.068 -7.974 6.698 1.00 96.88 188 LEU A C 1
ATOM 1505 O O . LEU A 1 188 ? 18.395 -8.762 6.030 1.00 96.88 188 LEU A O 1
ATOM 1509 N N . LYS A 1 189 ? 20.372 -8.197 6.946 1.00 97.69 189 LYS A N 1
ATOM 1510 C CA . LYS A 1 189 ? 21.037 -9.423 6.458 1.00 97.69 189 LYS A CA 1
ATOM 1511 C C . LYS A 1 189 ? 20.420 -10.682 7.050 1.00 97.69 189 LYS A C 1
ATOM 1513 O O . LYS A 1 189 ? 20.236 -11.651 6.324 1.00 97.69 189 LYS A O 1
ATOM 1518 N N . ASP A 1 190 ? 20.071 -10.668 8.339 1.00 96.88 190 ASP A N 1
ATOM 1519 C CA . ASP A 1 190 ? 19.550 -11.854 9.020 1.00 96.88 190 ASP A CA 1
ATOM 1520 C C . ASP A 1 190 ? 18.168 -12.208 8.463 1.00 96.88 190 ASP A C 1
ATOM 1522 O O . ASP A 1 190 ? 17.821 -13.384 8.326 1.00 96.88 190 ASP A O 1
ATOM 1526 N N . GLU A 1 191 ? 17.369 -11.189 8.141 1.00 96.31 191 GLU A N 1
ATOM 1527 C CA . GLU A 1 191 ? 16.033 -11.372 7.586 1.00 96.31 191 GLU A CA 1
ATOM 1528 C C . GLU A 1 191 ? 16.059 -11.830 6.123 1.00 96.31 191 GLU A C 1
ATOM 1530 O O . GLU A 1 191 ? 15.205 -12.620 5.715 1.00 96.31 191 GLU A O 1
ATOM 1535 N N . LEU A 1 192 ? 17.055 -11.384 5.352 1.00 96.44 192 LEU A N 1
ATOM 1536 C CA . LEU A 1 192 ? 17.260 -11.796 3.963 1.00 96.44 192 LEU A CA 1
ATOM 1537 C C . LEU A 1 192 ? 18.096 -13.081 3.820 1.00 96.44 192 LEU A C 1
ATOM 1539 O O . LEU A 1 192 ? 18.085 -13.689 2.751 1.00 96.44 192 LEU A O 1
ATOM 1543 N N . GLY A 1 193 ? 18.781 -13.535 4.871 1.00 96.94 193 GLY A N 1
ATOM 1544 C CA . GLY A 1 193 ? 19.687 -14.688 4.824 1.00 96.94 193 GLY A CA 1
ATOM 1545 C C . GLY A 1 193 ? 21.012 -14.397 4.109 1.00 96.94 193 GLY A C 1
ATOM 1546 O O . GLY A 1 193 ? 21.553 -15.274 3.444 1.00 96.94 193 GLY A O 1
ATOM 1547 N N . LEU A 1 194 ? 21.515 -13.165 4.209 1.00 97.50 194 LEU A N 1
ATOM 1548 C CA . LEU A 1 194 ? 22.747 -12.713 3.559 1.00 97.50 194 LEU A CA 1
ATOM 1549 C C . LEU A 1 194 ? 23.958 -12.807 4.497 1.00 97.50 194 LEU A C 1
ATOM 1551 O O . LEU A 1 194 ? 23.840 -12.671 5.714 1.00 97.50 194 LEU A O 1
ATOM 1555 N N . SER A 1 195 ? 25.150 -12.974 3.919 1.00 97.25 195 SER A N 1
ATOM 1556 C CA . SER A 1 195 ? 26.422 -12.960 4.660 1.00 97.25 195 SER A CA 1
ATOM 1557 C C . SER A 1 195 ? 26.930 -11.546 4.977 1.00 97.25 195 SER A C 1
ATOM 1559 O O . SER A 1 195 ? 27.684 -11.362 5.932 1.00 97.25 195 SER A O 1
ATOM 1561 N N . VAL A 1 196 ? 26.507 -10.543 4.201 1.00 97.25 196 VAL A N 1
ATOM 1562 C CA . VAL A 1 196 ? 26.923 -9.135 4.309 1.00 97.25 196 VAL A CA 1
ATOM 1563 C C . VAL A 1 196 ? 25.696 -8.253 4.544 1.00 97.25 196 VAL A C 1
ATOM 1565 O O . VAL A 1 196 ? 24.645 -8.491 3.954 1.00 97.25 196 VAL A O 1
ATOM 1568 N N . GLU A 1 197 ? 25.831 -7.229 5.393 1.00 97.44 197 GLU A N 1
ATOM 1569 C CA . GLU A 1 197 ? 24.759 -6.262 5.667 1.00 97.44 197 GLU A CA 1
ATOM 1570 C C . GLU A 1 197 ? 24.465 -5.385 4.444 1.00 97.44 197 GLU A C 1
ATOM 1572 O O . GLU A 1 197 ? 25.368 -4.670 3.993 1.00 97.44 197 GLU A O 1
ATOM 1577 N N . PRO A 1 198 ? 23.225 -5.388 3.917 1.00 97.12 198 PRO A N 1
ATOM 1578 C CA . PRO A 1 198 ? 22.847 -4.464 2.861 1.00 97.12 198 PRO A CA 1
ATOM 1579 C C . PRO A 1 198 ? 22.830 -3.023 3.359 1.00 97.12 198 PRO A C 1
ATOM 1581 O O . PRO A 1 198 ? 22.293 -2.723 4.424 1.00 97.12 198 PRO A O 1
ATOM 1584 N N . LYS A 1 199 ? 23.368 -2.113 2.549 1.00 96.50 199 LYS A N 1
ATOM 1585 C CA . LYS A 1 199 ? 23.273 -0.669 2.777 1.00 96.50 199 LYS A CA 1
ATOM 1586 C C . LYS A 1 199 ? 22.193 -0.083 1.882 1.00 96.50 199 LYS A C 1
ATOM 1588 O O . LYS A 1 199 ? 22.203 -0.348 0.683 1.00 96.50 199 LYS A O 1
ATOM 1593 N N . ILE A 1 200 ? 21.304 0.725 2.455 1.00 96.81 200 ILE A N 1
ATOM 1594 C CA . ILE A 1 200 ? 20.308 1.503 1.712 1.00 96.81 200 ILE A CA 1
ATOM 1595 C C . ILE A 1 200 ? 20.686 2.984 1.814 1.00 96.81 200 ILE A C 1
ATOM 1597 O O . ILE A 1 200 ? 20.879 3.509 2.911 1.00 96.81 200 ILE A O 1
ATOM 1601 N N . GLU A 1 201 ? 20.797 3.659 0.676 1.00 96.44 201 GLU A N 1
ATOM 1602 C CA . GLU A 1 201 ? 21.117 5.086 0.584 1.00 96.44 201 GLU A CA 1
ATOM 1603 C C . GLU A 1 201 ? 20.050 5.799 -0.241 1.00 96.44 201 GLU A C 1
ATOM 1605 O O . GLU A 1 201 ? 19.709 5.337 -1.330 1.00 96.44 201 GLU A O 1
ATOM 1610 N N . LEU A 1 202 ? 19.540 6.936 0.236 1.00 96.31 202 LEU A N 1
ATOM 1611 C CA . LEU A 1 202 ? 18.652 7.766 -0.580 1.00 96.31 202 LEU A CA 1
ATOM 1612 C C . LEU A 1 202 ? 19.500 8.732 -1.402 1.00 96.31 202 LEU A C 1
ATOM 1614 O O . LEU A 1 202 ? 20.137 9.632 -0.856 1.00 96.31 202 LEU A O 1
ATOM 1618 N N . ILE A 1 203 ? 19.511 8.520 -2.714 1.00 96.44 203 ILE A N 1
ATOM 1619 C CA . ILE A 1 203 ? 20.355 9.266 -3.654 1.00 96.44 203 ILE A CA 1
ATOM 1620 C C . ILE A 1 203 ? 19.554 10.240 -4.513 1.00 96.44 203 ILE A C 1
ATOM 1622 O O . ILE A 1 203 ? 20.147 11.061 -5.200 1.00 96.44 203 ILE A O 1
ATOM 1626 N N . GLY A 1 204 ? 18.222 10.170 -4.477 1.00 96.69 204 GLY A N 1
ATOM 1627 C CA . GLY A 1 204 ? 17.356 11.125 -5.155 1.00 96.69 204 GLY A CA 1
ATOM 1628 C C . GLY A 1 204 ? 15.965 11.200 -4.538 1.00 96.69 204 GLY A C 1
ATOM 1629 O O . GLY A 1 204 ? 15.528 10.284 -3.837 1.00 96.69 204 GLY A O 1
ATOM 1630 N N . TYR A 1 205 ? 15.275 12.308 -4.781 1.00 96.88 205 TYR A N 1
ATOM 1631 C CA . TYR A 1 205 ? 13.919 12.548 -4.299 1.00 96.88 205 TYR A CA 1
ATOM 1632 C C . TYR A 1 205 ? 13.150 13.448 -5.259 1.00 96.88 205 TYR A C 1
ATOM 1634 O O . TYR A 1 205 ? 13.624 14.514 -5.639 1.00 96.88 205 TYR A O 1
ATOM 1642 N N . HIS A 1 206 ? 11.937 13.039 -5.602 1.00 96.44 206 HIS A N 1
ATOM 1643 C CA . HIS A 1 206 ? 11.063 13.735 -6.525 1.00 96.44 206 HIS A CA 1
ATOM 1644 C C . HIS A 1 206 ? 9.693 13.925 -5.868 1.00 96.44 206 HIS A C 1
ATOM 1646 O O . HIS A 1 206 ? 8.958 12.952 -5.692 1.00 96.44 206 HIS A O 1
ATOM 1652 N N . PRO A 1 207 ? 9.320 15.157 -5.487 1.00 93.44 207 PRO A N 1
ATOM 1653 C CA . PRO A 1 207 ? 8.092 15.388 -4.732 1.00 93.44 207 PRO A CA 1
ATOM 1654 C C . PRO A 1 207 ? 6.817 15.270 -5.576 1.00 93.44 207 PRO A C 1
ATOM 1656 O O . PRO A 1 207 ? 5.734 15.056 -5.036 1.00 93.44 207 PRO A O 1
ATOM 1659 N N . TYR A 1 208 ? 6.954 15.420 -6.895 1.00 93.81 208 TYR A N 1
ATOM 1660 C CA . TYR A 1 208 ? 5.872 15.333 -7.870 1.00 93.81 208 TYR A CA 1
ATOM 1661 C C . TYR A 1 208 ? 6.359 14.573 -9.093 1.00 93.81 208 TYR A C 1
ATOM 1663 O O . TYR A 1 208 ? 6.721 15.180 -10.102 1.00 93.81 208 TYR A O 1
ATOM 1671 N N . ALA A 1 209 ? 6.363 13.254 -9.004 1.00 95.62 209 ALA A N 1
ATOM 1672 C CA . ALA A 1 209 ? 6.780 12.381 -10.076 1.00 95.62 209 ALA A CA 1
ATOM 1673 C C . ALA A 1 209 ? 5.895 11.143 -10.193 1.00 95.62 209 ALA A C 1
ATOM 1675 O O . ALA A 1 209 ? 5.122 10.780 -9.307 1.00 95.62 209 ALA A O 1
ATOM 1676 N N . VAL A 1 210 ? 6.020 10.495 -11.339 1.00 94.62 210 VAL A N 1
ATOM 1677 C CA . VAL A 1 210 ? 5.511 9.151 -11.576 1.00 94.62 210 VAL A CA 1
ATOM 1678 C C . VAL A 1 210 ? 6.681 8.248 -11.935 1.00 94.62 210 VAL A C 1
ATOM 1680 O O . VAL A 1 210 ? 7.691 8.710 -12.471 1.00 94.62 210 VAL A O 1
ATOM 1683 N N . ILE A 1 211 ? 6.548 6.965 -11.616 1.00 94.75 211 ILE A N 1
ATOM 1684 C CA . ILE A 1 211 ? 7.476 5.948 -12.096 1.00 94.75 211 ILE A CA 1
ATOM 1685 C C . ILE A 1 211 ? 6.938 5.471 -13.441 1.00 94.75 211 ILE A C 1
ATOM 1687 O O . ILE A 1 211 ? 5.823 4.959 -13.521 1.00 94.75 211 ILE A O 1
ATOM 1691 N N . GLU A 1 212 ? 7.718 5.678 -14.493 1.00 95.19 212 GLU A N 1
ATOM 1692 C CA . GLU A 1 212 ? 7.480 5.089 -15.803 1.00 95.19 212 GLU A CA 1
ATOM 1693 C C . GLU A 1 212 ? 8.295 3.804 -15.887 1.00 95.19 212 GLU A C 1
ATOM 1695 O O . GLU A 1 212 ? 9.525 3.823 -15.806 1.00 95.19 212 GLU A O 1
ATOM 1700 N N . THR A 1 213 ? 7.594 2.683 -16.005 1.00 93.25 213 THR A N 1
ATOM 1701 C CA . THR A 1 213 ? 8.211 1.369 -16.142 1.00 93.25 213 THR A CA 1
ATOM 1702 C C . THR A 1 213 ? 8.233 0.983 -17.612 1.00 93.25 213 THR A C 1
ATOM 1704 O O . THR A 1 213 ? 7.191 0.819 -18.244 1.00 93.25 213 THR A O 1
ATOM 1707 N N . GLU A 1 214 ? 9.435 0.814 -18.150 1.00 94.94 214 GLU A N 1
ATOM 1708 C CA . GLU A 1 214 ? 9.669 0.267 -19.481 1.00 94.94 214 GLU A CA 1
ATOM 1709 C C . GLU A 1 214 ? 10.276 -1.131 -19.352 1.00 94.94 214 GLU A C 1
ATOM 1711 O O . GLU A 1 214 ? 11.107 -1.388 -18.481 1.00 94.94 214 GLU A O 1
ATOM 1716 N N . PHE A 1 215 ? 9.890 -2.037 -20.245 1.00 94.56 215 PHE A N 1
ATOM 1717 C CA . PHE A 1 215 ? 10.535 -3.338 -20.384 1.00 94.56 215 PHE A CA 1
ATOM 1718 C C . PHE A 1 215 ? 11.289 -3.353 -21.705 1.00 94.56 215 PHE A C 1
ATOM 1720 O O . PHE A 1 215 ? 10.695 -3.167 -22.769 1.00 94.56 215 PHE A O 1
ATOM 1727 N N . VAL A 1 216 ? 12.602 -3.537 -21.624 1.00 95.88 216 VAL A N 1
ATOM 1728 C CA . VAL A 1 216 ? 13.502 -3.517 -22.779 1.00 95.88 216 VAL A CA 1
ATOM 1729 C C . VAL A 1 216 ? 14.207 -4.857 -22.913 1.00 95.88 216 VAL A C 1
ATOM 1731 O O . VAL A 1 216 ? 14.549 -5.491 -21.915 1.00 95.88 216 VAL A O 1
ATOM 1734 N N . GLU A 1 217 ? 14.444 -5.291 -24.147 1.00 93.62 217 GLU A N 1
ATOM 1735 C CA . GLU A 1 217 ? 15.341 -6.415 -24.411 1.00 93.62 217 GLU A CA 1
ATOM 1736 C C . GLU A 1 217 ? 16.779 -5.939 -24.144 1.00 93.62 217 GLU A C 1
ATOM 1738 O O . GLU A 1 217 ? 17.301 -5.054 -24.819 1.00 93.62 217 GLU A O 1
ATOM 1743 N N . SER A 1 218 ? 17.396 -6.488 -23.104 1.00 94.19 218 SER A N 1
ATOM 1744 C CA . SER A 1 218 ? 18.733 -6.149 -22.627 1.00 94.19 218 SER A CA 1
ATOM 1745 C C . SER A 1 218 ? 19.590 -7.416 -22.613 1.00 94.19 218 SER A C 1
ATOM 1747 O O . SER A 1 218 ? 19.432 -8.251 -21.707 1.00 94.19 218 SER A O 1
ATOM 1749 N N . PRO A 1 219 ? 20.473 -7.596 -23.617 1.00 93.75 219 PRO A N 1
ATOM 1750 C CA . PRO A 1 219 ? 21.336 -8.766 -23.717 1.00 93.75 219 PRO A CA 1
ATOM 1751 C C . PRO A 1 219 ? 22.087 -9.026 -22.407 1.00 93.75 219 PRO A C 1
ATOM 1753 O O . PRO A 1 219 ? 22.733 -8.134 -21.865 1.00 93.75 219 PRO A O 1
ATOM 1756 N N . GLY A 1 220 ? 22.004 -10.257 -21.900 1.00 90.62 220 GLY A N 1
ATOM 1757 C CA . GLY A 1 220 ? 22.721 -10.671 -20.691 1.00 90.62 220 GLY A CA 1
ATOM 1758 C C . GLY A 1 220 ? 21.960 -10.490 -19.377 1.00 90.62 220 GLY A C 1
ATOM 1759 O O . GLY A 1 220 ? 22.470 -10.908 -18.343 1.00 90.62 220 GLY A O 1
ATOM 1760 N N . SER A 1 221 ? 20.737 -9.947 -19.386 1.00 91.56 221 SER A N 1
ATOM 1761 C CA . SER A 1 221 ? 19.904 -9.946 -18.172 1.00 91.56 221 SER A CA 1
ATOM 1762 C C . SER A 1 221 ? 19.517 -11.356 -17.717 1.00 91.56 221 SER A C 1
ATOM 1764 O O . SER A 1 221 ? 19.327 -11.579 -16.525 1.00 91.56 221 SER A O 1
ATOM 1766 N N . GLY A 1 222 ? 19.405 -12.312 -18.650 1.00 93.06 222 GLY A N 1
ATOM 1767 C CA . GLY A 1 222 ? 19.070 -13.713 -18.365 1.00 93.06 222 GLY A CA 1
ATOM 1768 C C . GLY A 1 222 ? 17.634 -13.944 -17.876 1.00 93.06 222 GLY A C 1
ATOM 1769 O O . GLY A 1 222 ? 17.244 -15.093 -17.652 1.00 93.06 222 GLY A O 1
ATOM 1770 N N . LEU A 1 223 ? 16.852 -12.872 -17.725 1.00 94.69 223 LEU A N 1
ATOM 1771 C CA . LEU A 1 223 ? 15.458 -12.911 -17.309 1.00 94.69 223 LEU A CA 1
ATOM 1772 C C . LEU A 1 223 ? 14.553 -13.168 -18.511 1.00 94.69 223 LEU A C 1
ATOM 1774 O O . LEU A 1 223 ? 14.768 -12.642 -19.606 1.00 94.69 223 LEU A O 1
ATOM 1778 N N . THR A 1 224 ? 13.503 -13.942 -18.273 1.00 96.88 224 THR A N 1
ATOM 1779 C CA . THR A 1 224 ? 12.466 -14.228 -19.262 1.00 96.88 224 THR A CA 1
ATOM 1780 C C . THR A 1 224 ? 11.226 -13.417 -18.896 1.00 96.88 224 THR A C 1
ATOM 1782 O O . THR A 1 224 ? 10.821 -13.360 -17.731 1.00 96.88 224 THR A O 1
ATOM 1785 N N . GLY A 1 225 ? 10.620 -12.775 -19.887 1.00 97.06 225 GLY A N 1
ATOM 1786 C CA . GLY A 1 225 ? 9.377 -12.029 -19.738 1.00 97.06 225 GLY A CA 1
ATOM 1787 C C . GLY A 1 225 ? 8.289 -12.564 -20.653 1.00 97.06 225 GLY A C 1
ATOM 1788 O O . GLY A 1 225 ? 8.568 -13.153 -21.696 1.00 97.06 225 GLY A O 1
ATOM 1789 N N . ILE A 1 226 ? 7.038 -12.324 -20.282 1.00 98.06 226 ILE A N 1
ATOM 1790 C CA . ILE A 1 226 ? 5.891 -12.497 -21.164 1.00 98.06 226 ILE A CA 1
ATOM 1791 C C . ILE A 1 226 ? 5.247 -11.134 -21.357 1.00 98.06 226 ILE A C 1
ATOM 1793 O O . ILE A 1 226 ? 4.807 -10.486 -20.406 1.00 98.06 226 ILE A O 1
ATOM 1797 N N . LYS A 1 227 ? 5.205 -10.714 -22.616 1.00 98.06 227 LYS A N 1
ATOM 1798 C CA . LYS A 1 227 ? 4.489 -9.535 -23.071 1.00 98.06 227 LYS A CA 1
ATOM 1799 C C . LYS A 1 227 ? 3.028 -9.911 -23.274 1.00 98.06 227 LYS A C 1
ATOM 1801 O O . LYS A 1 227 ? 2.749 -10.801 -24.070 1.00 98.06 227 LYS A O 1
ATOM 1806 N N . LEU A 1 228 ? 2.116 -9.239 -22.587 1.00 98.06 228 LEU A N 1
ATOM 1807 C CA . LEU A 1 228 ? 0.672 -9.381 -22.751 1.00 98.06 228 LEU A CA 1
ATOM 1808 C C . LEU A 1 228 ? 0.146 -8.191 -23.563 1.00 98.06 228 LEU A C 1
ATOM 1810 O O . LEU A 1 228 ? 0.480 -7.040 -23.286 1.00 98.06 228 LEU A O 1
ATOM 1814 N N . MET A 1 229 ? -0.677 -8.465 -24.565 1.00 98.25 229 MET A N 1
ATOM 1815 C CA . MET A 1 229 ? -1.342 -7.482 -25.417 1.00 98.25 229 MET A CA 1
ATOM 1816 C C . MET A 1 229 ? -2.843 -7.682 -25.245 1.00 98.25 229 MET A C 1
ATOM 1818 O O . MET A 1 229 ? -3.391 -8.688 -25.692 1.00 98.25 229 MET A O 1
ATOM 1822 N N . LEU A 1 230 ? -3.479 -6.755 -24.536 1.00 98.00 230 LEU A N 1
ATOM 1823 C CA . LEU A 1 230 ? -4.897 -6.790 -24.213 1.00 98.00 230 LEU A CA 1
ATOM 1824 C C . LEU A 1 230 ? -5.654 -5.914 -25.207 1.00 98.00 230 LEU A C 1
ATOM 1826 O O . LEU A 1 230 ? -5.314 -4.745 -25.375 1.00 98.00 230 LEU A O 1
ATOM 1830 N N . ASP A 1 231 ? -6.683 -6.475 -25.826 1.00 98.00 231 ASP A N 1
ATOM 1831 C CA . ASP A 1 231 ? -7.610 -5.797 -26.727 1.00 98.00 231 ASP A CA 1
ATOM 1832 C C . ASP A 1 231 ? -9.032 -5.939 -26.166 1.00 98.00 231 ASP A C 1
ATOM 1834 O O . ASP A 1 231 ? -9.586 -7.042 -26.105 1.00 98.00 231 ASP A O 1
ATOM 1838 N N . ASP A 1 232 ? -9.590 -4.824 -25.688 1.00 97.25 232 ASP A N 1
ATOM 1839 C CA . ASP A 1 232 ? -10.965 -4.705 -25.203 1.00 97.25 232 ASP A CA 1
ATOM 1840 C C . ASP A 1 232 ? -11.831 -4.038 -26.288 1.00 97.25 232 ASP A C 1
ATOM 1842 O O . ASP A 1 232 ? -11.977 -2.806 -26.306 1.00 97.25 232 ASP A O 1
ATOM 1846 N N . PRO A 1 233 ? -12.433 -4.830 -27.197 1.00 95.56 233 PRO A N 1
ATOM 1847 C CA . PRO A 1 233 ? -13.245 -4.301 -28.285 1.00 95.56 233 PRO A CA 1
ATOM 1848 C C . PRO A 1 233 ? -14.511 -3.593 -27.793 1.00 95.56 233 PRO A C 1
ATOM 1850 O O . PRO A 1 233 ? -15.022 -2.723 -28.497 1.00 95.56 233 PRO A O 1
ATOM 1853 N N . ALA A 1 234 ? -15.019 -3.925 -26.599 1.00 95.00 234 ALA A N 1
ATOM 1854 C CA . ALA A 1 234 ? -16.218 -3.290 -26.055 1.00 95.00 234 ALA A CA 1
ATOM 1855 C C . ALA A 1 234 ? -15.959 -1.823 -25.677 1.00 95.00 234 ALA A C 1
ATOM 1857 O O . ALA A 1 234 ? -16.841 -0.983 -25.842 1.00 95.00 234 ALA A O 1
ATOM 1858 N N . ASN A 1 235 ? -14.739 -1.514 -25.225 1.00 95.38 235 ASN A N 1
ATOM 1859 C CA . ASN A 1 235 ? -14.328 -0.165 -24.828 1.00 95.38 235 ASN A CA 1
ATOM 1860 C C . ASN A 1 235 ? -13.385 0.520 -25.833 1.00 95.38 235 ASN A C 1
ATOM 1862 O O . ASN A 1 235 ? -13.003 1.667 -25.607 1.00 95.38 235 ASN A O 1
ATOM 1866 N N . GLN A 1 236 ? -13.012 -0.158 -26.926 1.00 96.56 236 GLN A N 1
ATOM 1867 C CA . GLN A 1 236 ? -12.005 0.295 -27.900 1.00 96.56 236 GLN A CA 1
ATOM 1868 C C . GLN A 1 236 ? -10.665 0.647 -27.236 1.00 96.56 236 GLN A C 1
ATOM 1870 O O . GLN A 1 236 ? -10.015 1.636 -27.583 1.00 96.56 236 GLN A O 1
ATOM 1875 N N . GLN A 1 237 ? -10.266 -0.146 -26.241 1.00 96.25 237 GLN A N 1
ATOM 1876 C CA . GLN A 1 237 ? -9.032 0.065 -25.493 1.00 96.25 237 GLN A CA 1
ATOM 1877 C C . GLN A 1 237 ? -8.049 -1.062 -25.766 1.00 96.25 237 GLN A C 1
ATOM 1879 O O . GLN A 1 237 ? -8.388 -2.237 -25.662 1.00 96.25 237 GLN A O 1
ATOM 1884 N N . THR A 1 238 ? -6.806 -0.688 -26.048 1.00 96.75 238 THR A N 1
ATOM 1885 C CA . THR A 1 238 ? -5.683 -1.622 -26.101 1.00 96.75 238 THR A CA 1
ATOM 1886 C C . THR A 1 238 ? -4.707 -1.300 -24.982 1.00 96.75 238 THR A C 1
ATOM 1888 O O . THR A 1 238 ? -4.356 -0.133 -24.794 1.00 96.75 238 THR A O 1
ATOM 1891 N N . ALA A 1 239 ? -4.228 -2.317 -24.276 1.00 96.25 239 ALA A N 1
ATOM 1892 C CA . ALA A 1 239 ? -3.204 -2.179 -23.249 1.00 96.25 239 ALA A CA 1
ATOM 1893 C C . ALA A 1 239 ? -2.071 -3.179 -23.482 1.00 96.25 239 ALA A C 1
ATOM 1895 O O . ALA A 1 239 ? -2.263 -4.252 -24.055 1.00 96.25 239 ALA A O 1
ATOM 1896 N N . GLN A 1 240 ? -0.874 -2.821 -23.032 1.00 96.31 240 GLN A N 1
ATOM 1897 C CA . GLN A 1 240 ? 0.284 -3.698 -23.068 1.00 96.31 240 GLN A CA 1
ATOM 1898 C C . GLN A 1 240 ? 0.819 -3.847 -21.652 1.00 96.31 240 GLN A C 1
ATOM 1900 O O . GLN A 1 240 ? 1.193 -2.862 -21.025 1.00 96.31 240 GLN A O 1
ATOM 1905 N N . GLU A 1 241 ? 0.899 -5.084 -21.189 1.00 95.62 241 GLU A N 1
ATOM 1906 C CA . GLU A 1 241 ? 1.381 -5.440 -19.860 1.00 95.62 241 GLU A CA 1
ATOM 1907 C C . GLU A 1 241 ? 2.586 -6.373 -19.995 1.00 95.62 241 GLU A C 1
ATOM 1909 O O . GLU A 1 241 ? 2.772 -7.037 -21.017 1.00 95.62 241 GLU A O 1
ATOM 1914 N N . TRP A 1 242 ? 3.418 -6.437 -18.964 1.00 96.38 242 TRP A N 1
ATOM 1915 C CA . TRP A 1 242 ? 4.548 -7.359 -18.913 1.00 96.38 242 TRP A CA 1
ATOM 1916 C C . TRP A 1 242 ? 4.547 -8.098 -17.590 1.00 96.38 242 TRP A C 1
ATOM 1918 O O . TRP A 1 242 ? 4.336 -7.500 -16.537 1.00 96.38 242 TRP A O 1
ATOM 1928 N N . ILE A 1 243 ? 4.821 -9.397 -17.659 1.00 96.69 243 ILE A N 1
ATOM 1929 C CA . ILE A 1 243 ? 5.081 -10.231 -16.490 1.00 96.69 243 ILE A CA 1
ATOM 1930 C C . ILE A 1 243 ? 6.464 -10.878 -16.635 1.00 96.69 243 ILE A C 1
ATOM 1932 O O . ILE A 1 243 ? 6.725 -11.607 -17.589 1.00 96.69 243 ILE A O 1
ATOM 1936 N N . VAL A 1 244 ? 7.389 -10.572 -15.729 1.00 95.38 244 VAL A N 1
ATOM 1937 C CA . VAL A 1 244 ? 8.809 -10.959 -15.818 1.00 95.38 244 VAL A CA 1
ATOM 1938 C C . VAL A 1 244 ? 9.192 -11.796 -14.608 1.00 95.38 244 VAL A C 1
ATOM 1940 O O . VAL A 1 244 ? 9.011 -11.372 -13.469 1.00 95.38 244 VAL A O 1
ATOM 1943 N N . ASP A 1 245 ? 9.701 -13.002 -14.859 1.00 92.06 245 ASP A N 1
ATOM 1944 C CA . ASP A 1 245 ? 10.088 -13.933 -13.795 1.00 92.06 245 ASP A CA 1
ATOM 1945 C C . ASP A 1 245 ? 11.370 -13.439 -13.110 1.00 92.06 245 ASP A C 1
ATOM 1947 O O . ASP A 1 245 ? 12.265 -12.900 -13.762 1.00 92.06 245 ASP A O 1
ATOM 1951 N N . GLY A 1 246 ? 11.442 -13.574 -11.784 1.00 83.19 246 GLY A N 1
ATOM 1952 C CA . GLY A 1 246 ? 12.612 -13.184 -10.989 1.00 83.19 246 GLY A CA 1
ATOM 1953 C C . GLY A 1 246 ? 12.803 -11.677 -10.747 1.00 83.19 246 GLY A C 1
ATOM 1954 O O . GLY A 1 246 ? 13.609 -11.307 -9.893 1.00 83.19 246 GLY A O 1
ATOM 1955 N N . ASP A 1 247 ? 12.047 -10.794 -11.406 1.00 83.62 247 ASP A N 1
ATOM 1956 C CA . ASP A 1 247 ? 12.123 -9.336 -11.204 1.00 83.62 247 ASP A CA 1
ATOM 1957 C C . ASP A 1 247 ? 11.122 -8.830 -10.144 1.00 83.62 247 ASP A C 1
ATOM 1959 O O . ASP A 1 247 ? 10.315 -7.926 -10.364 1.00 83.62 247 ASP A O 1
ATOM 1963 N N . GLY A 1 248 ? 11.150 -9.448 -8.962 1.00 81.25 248 GLY A N 1
ATOM 1964 C CA . GLY A 1 248 ? 10.321 -9.051 -7.824 1.00 81.25 248 GLY A CA 1
ATOM 1965 C C . GLY A 1 248 ? 8.818 -9.074 -8.115 1.00 81.25 248 GLY A C 1
ATOM 1966 O O . GLY A 1 248 ? 8.258 -10.118 -8.438 1.00 81.25 248 GLY A O 1
ATOM 1967 N N . ASP A 1 249 ? 8.154 -7.925 -7.967 1.00 81.19 249 ASP A N 1
ATOM 1968 C CA . ASP A 1 249 ? 6.699 -7.807 -8.153 1.00 81.19 249 ASP A CA 1
ATOM 1969 C C . ASP A 1 249 ? 6.270 -7.807 -9.630 1.00 81.19 249 ASP A C 1
ATOM 1971 O O . ASP A 1 249 ? 5.089 -7.989 -9.921 1.00 81.19 249 ASP A O 1
ATOM 1975 N N . SER A 1 250 ? 7.216 -7.676 -10.568 1.00 88.56 250 SER A N 1
ATOM 1976 C CA . SER A 1 250 ? 6.949 -7.715 -12.011 1.00 88.56 250 SER A CA 1
ATOM 1977 C C . SER A 1 250 ? 6.501 -9.092 -12.500 1.00 88.56 250 SER A C 1
ATOM 1979 O O . SER A 1 250 ? 6.079 -9.209 -13.640 1.00 88.56 250 SER A O 1
ATOM 1981 N N . GLY A 1 251 ? 6.573 -10.150 -11.685 1.00 91.38 251 GLY A N 1
ATOM 1982 C CA . GLY A 1 251 ? 6.116 -11.491 -12.068 1.00 91.38 251 GLY A CA 1
ATOM 1983 C C . GLY A 1 251 ? 4.595 -11.630 -12.173 1.00 91.38 251 GLY A C 1
ATOM 1984 O O . GLY A 1 251 ? 4.108 -12.690 -12.562 1.00 91.38 251 GLY A O 1
ATOM 1985 N N . ARG A 1 252 ? 3.829 -10.592 -11.809 1.00 93.69 252 ARG A N 1
ATOM 1986 C CA . ARG A 1 252 ? 2.364 -10.615 -11.782 1.00 93.69 252 ARG A CA 1
ATOM 1987 C C . ARG A 1 252 ? 1.773 -9.357 -12.404 1.00 93.69 252 ARG A C 1
ATOM 1989 O O . ARG A 1 252 ? 2.268 -8.260 -12.184 1.00 93.69 252 ARG A O 1
ATOM 1996 N N . SER A 1 253 ? 0.660 -9.514 -13.111 1.00 94.00 253 SER A N 1
ATOM 1997 C CA . SER A 1 253 ? -0.168 -8.406 -13.599 1.00 94.00 253 SER A CA 1
ATOM 1998 C C . SER A 1 253 ? -1.637 -8.748 -13.377 1.00 94.00 253 SER A C 1
ATOM 2000 O O . SER A 1 253 ? -2.003 -9.917 -13.268 1.00 94.00 253 SER A O 1
ATOM 2002 N N . MET A 1 254 ? -2.494 -7.741 -13.253 1.00 93.62 254 MET A N 1
ATOM 2003 C CA . MET A 1 254 ? -3.921 -7.933 -13.019 1.00 93.62 254 MET A CA 1
ATOM 2004 C C . MET A 1 254 ? -4.701 -7.139 -14.053 1.00 93.62 254 MET A C 1
ATOM 2006 O O . MET A 1 254 ? -4.570 -5.920 -14.110 1.00 93.62 254 MET A O 1
ATOM 2010 N N . ALA A 1 255 ? -5.561 -7.820 -14.804 1.00 93.50 255 ALA A N 1
ATOM 2011 C CA . ALA A 1 255 ? -6.535 -7.176 -15.672 1.00 93.50 255 ALA A CA 1
ATOM 2012 C C . ALA A 1 255 ? -7.931 -7.672 -15.303 1.00 93.50 255 ALA A C 1
ATOM 2014 O O . ALA A 1 255 ? -8.196 -8.877 -15.267 1.00 93.50 255 ALA A O 1
ATOM 2015 N N . TYR A 1 256 ? -8.836 -6.734 -15.023 1.00 90.75 256 TYR A N 1
ATOM 2016 C CA . TYR A 1 256 ? -10.193 -7.029 -14.558 1.00 90.75 256 TYR A CA 1
ATOM 2017 C C . TYR A 1 256 ? -10.171 -7.926 -13.302 1.00 90.75 256 TYR A C 1
ATOM 2019 O O . TYR A 1 256 ? -9.554 -7.571 -12.300 1.00 90.75 256 TYR A O 1
ATOM 2027 N N . GLN A 1 257 ? -10.843 -9.079 -13.343 1.00 91.88 257 GLN A N 1
ATOM 2028 C CA . GLN A 1 257 ? -10.896 -10.075 -12.264 1.00 91.88 257 GLN A CA 1
ATOM 2029 C C . GLN A 1 257 ? -9.944 -11.262 -12.505 1.00 91.88 257 GLN A C 1
ATOM 2031 O O . GLN A 1 257 ? -10.149 -12.330 -11.925 1.00 91.88 257 GLN A O 1
ATOM 2036 N N . THR A 1 258 ? -8.934 -11.083 -13.367 1.00 95.00 258 THR A N 1
ATOM 2037 C CA . THR A 1 258 ? -7.952 -12.116 -13.721 1.00 95.00 258 THR A CA 1
ATOM 2038 C C . THR A 1 258 ? -6.555 -11.702 -13.273 1.00 95.00 258 THR A C 1
ATOM 2040 O O . THR A 1 258 ? -6.078 -10.616 -13.615 1.00 95.00 258 THR A O 1
ATOM 2043 N N . LEU A 1 259 ? -5.889 -12.571 -12.512 1.00 95.88 259 LEU A N 1
ATOM 2044 C CA . LEU A 1 259 ? -4.469 -12.426 -12.192 1.00 95.88 259 LEU A CA 1
ATOM 2045 C C . LEU A 1 259 ? -3.633 -13.215 -13.201 1.00 95.88 259 LEU A C 1
ATOM 2047 O O . LEU A 1 259 ? -3.813 -14.422 -13.334 1.00 95.88 259 LEU A O 1
ATOM 2051 N N . PHE A 1 260 ? -2.670 -12.563 -13.837 1.00 97.06 260 PHE A N 1
ATOM 2052 C CA . PHE A 1 260 ? -1.608 -13.228 -14.578 1.00 97.06 260 PHE A CA 1
ATOM 2053 C C . PHE A 1 260 ? -0.380 -13.373 -13.696 1.00 97.06 260 PHE A C 1
ATOM 2055 O O . PHE A 1 260 ? 0.004 -12.439 -12.991 1.00 97.06 260 PHE A O 1
ATOM 2062 N N . GLU A 1 261 ? 0.260 -14.529 -13.763 1.00 96.62 261 GLU A N 1
ATOM 2063 C CA . GLU A 1 261 ? 1.537 -14.776 -13.110 1.00 96.62 261 GLU A CA 1
ATOM 2064 C C . GLU A 1 261 ? 2.474 -15.479 -14.083 1.00 96.62 261 GLU A C 1
ATOM 2066 O O . GLU A 1 261 ? 2.069 -16.427 -14.750 1.00 96.62 261 GLU A O 1
ATOM 2071 N N . HIS A 1 262 ? 3.722 -15.034 -14.148 1.00 97.25 262 HIS A N 1
ATOM 2072 C CA . HIS A 1 262 ? 4.772 -15.716 -14.887 1.00 97.25 262 HIS A CA 1
ATOM 2073 C C . HIS A 1 262 ? 5.623 -16.541 -13.927 1.00 97.25 262 HIS A C 1
ATOM 2075 O O . HIS A 1 262 ? 5.980 -16.074 -12.846 1.00 97.25 262 HIS A O 1
ATOM 2081 N N . ARG A 1 263 ? 5.939 -17.771 -14.331 1.00 96.25 263 ARG A N 1
ATOM 2082 C CA . ARG A 1 263 ? 6.923 -18.623 -13.664 1.00 96.25 263 ARG A CA 1
ATOM 2083 C C . ARG A 1 263 ? 7.851 -19.225 -14.690 1.00 96.25 263 ARG A C 1
ATOM 2085 O O . ARG A 1 263 ? 7.394 -19.666 -15.742 1.00 96.25 263 ARG A O 1
ATOM 2092 N N . ARG A 1 264 ? 9.125 -19.334 -14.351 1.00 96.31 264 ARG A N 1
ATOM 2093 C CA . ARG A 1 264 ? 10.084 -20.106 -15.135 1.00 96.31 264 ARG A CA 1
ATOM 2094 C C . ARG A 1 264 ? 10.407 -21.418 -14.436 1.00 96.31 264 ARG A C 1
ATOM 2096 O O . ARG A 1 264 ? 10.673 -21.436 -13.236 1.00 96.31 264 ARG A O 1
ATOM 2103 N N . VAL A 1 265 ? 10.411 -22.516 -15.186 1.00 96.94 265 VAL A N 1
ATOM 2104 C CA . VAL A 1 265 ? 10.961 -23.791 -14.708 1.00 96.94 265 VAL A CA 1
ATOM 2105 C C . VAL A 1 265 ? 12.389 -23.989 -15.209 1.00 96.94 265 VAL A C 1
ATOM 2107 O O . VAL A 1 265 ? 12.756 -23.516 -16.288 1.00 96.94 265 VAL A O 1
ATOM 2110 N N . ALA A 1 266 ? 13.202 -24.689 -14.416 1.00 95.75 266 ALA A N 1
ATOM 2111 C CA . ALA A 1 266 ? 14.581 -25.002 -14.779 1.00 95.75 266 ALA A CA 1
ATOM 2112 C C . ALA A 1 266 ? 14.651 -26.067 -15.881 1.00 95.75 266 ALA A C 1
ATOM 2114 O O . ALA A 1 266 ? 15.490 -25.968 -16.773 1.00 95.75 266 ALA A O 1
ATOM 2115 N N . GLU A 1 267 ? 13.746 -27.047 -15.846 1.00 96.88 267 GLU A N 1
ATOM 2116 C CA . GLU A 1 267 ? 13.662 -28.147 -16.806 1.00 96.88 267 GLU A CA 1
ATOM 2117 C C . GLU A 1 267 ? 12.234 -28.268 -17.350 1.00 96.88 267 GLU A C 1
ATOM 2119 O O . GLU A 1 267 ? 11.268 -28.117 -16.603 1.00 96.88 267 GLU A O 1
ATOM 2124 N N . SER A 1 268 ? 12.062 -28.590 -18.639 1.00 95.50 268 SER A N 1
ATOM 2125 C CA . SER A 1 268 ? 10.719 -28.752 -19.228 1.00 95.50 268 SER A CA 1
ATOM 2126 C C . SER A 1 268 ? 9.883 -29.827 -18.509 1.00 95.50 268 SER A C 1
ATOM 2128 O O . SER A 1 268 ? 8.665 -29.696 -18.424 1.00 95.50 268 SER A O 1
ATOM 2130 N N . ALA A 1 269 ? 10.524 -30.851 -17.930 1.00 95.12 269 ALA A N 1
ATOM 2131 C CA . ALA A 1 269 ? 9.857 -31.904 -17.156 1.00 95.12 269 ALA A CA 1
ATOM 2132 C C . ALA A 1 269 ? 9.213 -31.399 -15.847 1.00 95.12 269 ALA A C 1
ATOM 2134 O O . ALA A 1 269 ? 8.293 -32.031 -15.328 1.00 95.12 269 ALA A O 1
ATOM 2135 N N . ASP A 1 270 ? 9.646 -30.252 -15.313 1.00 97.06 270 ASP A N 1
ATOM 2136 C CA . ASP A 1 270 ? 9.047 -29.670 -14.108 1.00 97.06 270 ASP A CA 1
ATOM 2137 C C . ASP A 1 270 ? 7.668 -29.051 -14.376 1.00 97.06 270 ASP A C 1
ATOM 2139 O O . ASP A 1 270 ? 6.897 -28.871 -13.432 1.00 97.06 270 ASP A O 1
ATOM 2143 N N . ILE A 1 271 ? 7.312 -28.774 -15.639 1.00 97.25 271 ILE A N 1
ATOM 2144 C CA . ILE A 1 271 ? 5.970 -28.286 -15.998 1.00 97.25 271 ILE A CA 1
ATOM 2145 C C . ILE A 1 271 ? 4.903 -29.268 -15.511 1.00 97.25 271 ILE A C 1
ATOM 2147 O O . ILE A 1 271 ? 3.905 -28.848 -14.925 1.00 97.25 271 ILE A O 1
ATOM 2151 N N . ASP A 1 272 ? 5.129 -30.571 -15.686 1.00 97.38 272 ASP A N 1
ATOM 2152 C CA . ASP A 1 272 ? 4.166 -31.592 -15.277 1.00 97.38 272 ASP A CA 1
ATOM 2153 C C . ASP A 1 272 ? 3.992 -31.636 -13.752 1.00 97.38 272 ASP A C 1
ATOM 2155 O O . ASP A 1 272 ? 2.895 -31.914 -13.277 1.00 97.38 272 ASP A O 1
ATOM 2159 N N . LYS A 1 273 ? 5.017 -31.262 -12.969 1.00 97.19 273 LYS A N 1
ATOM 2160 C CA . LYS A 1 273 ? 4.889 -31.109 -11.507 1.00 97.19 273 LYS A CA 1
ATOM 2161 C C . LYS A 1 273 ? 3.988 -29.929 -11.142 1.00 97.19 273 LYS A C 1
ATOM 2163 O O . LYS A 1 273 ? 3.211 -30.029 -10.196 1.00 97.19 273 LYS A O 1
ATOM 2168 N N . VAL A 1 274 ? 4.075 -28.816 -11.877 1.00 97.38 274 VAL A N 1
ATOM 2169 C CA . VAL A 1 274 ? 3.205 -27.646 -11.657 1.00 97.38 274 VAL A CA 1
ATOM 2170 C C . VAL A 1 274 ? 1.763 -27.966 -12.059 1.00 97.38 274 VAL A C 1
ATOM 2172 O O . VAL A 1 274 ? 0.840 -27.630 -11.319 1.00 97.38 274 VAL A O 1
ATOM 2175 N N . ILE A 1 275 ? 1.567 -28.655 -13.188 1.00 97.75 275 ILE A N 1
ATOM 2176 C CA . ILE A 1 275 ? 0.248 -29.135 -13.632 1.00 97.75 275 ILE A CA 1
ATOM 2177 C C . ILE A 1 275 ? -0.353 -30.095 -12.596 1.00 97.75 275 ILE A C 1
ATOM 2179 O O . ILE A 1 275 ? -1.504 -29.926 -12.197 1.00 97.75 275 ILE A O 1
ATOM 2183 N N . ASP A 1 276 ? 0.423 -31.077 -12.130 1.00 97.31 276 ASP A N 1
ATOM 2184 C CA . ASP A 1 276 ? -0.014 -32.047 -11.122 1.00 97.31 276 ASP A CA 1
ATOM 2185 C C . ASP A 1 276 ? -0.390 -31.360 -9.802 1.00 97.31 276 ASP A C 1
ATOM 2187 O O . ASP A 1 276 ? -1.443 -31.645 -9.232 1.00 97.31 276 ASP A O 1
ATOM 2191 N N . ALA A 1 277 ? 0.417 -30.393 -9.352 1.00 97.06 277 ALA A N 1
ATOM 2192 C CA . ALA A 1 277 ? 0.111 -29.591 -8.172 1.00 97.06 277 ALA A CA 1
ATOM 2193 C C . ALA A 1 277 ? -1.204 -28.812 -8.332 1.00 97.06 277 ALA A C 1
ATOM 2195 O O . ALA A 1 277 ? -1.996 -28.786 -7.393 1.00 97.06 277 ALA A O 1
ATOM 2196 N N . ALA A 1 278 ? -1.470 -28.234 -9.511 1.00 96.75 278 ALA A N 1
ATOM 2197 C CA . ALA A 1 278 ? -2.719 -27.524 -9.792 1.00 96.75 278 ALA A CA 1
ATOM 2198 C C . ALA A 1 278 ? -3.948 -28.441 -9.673 1.00 96.75 278 ALA A C 1
ATOM 2200 O O . ALA A 1 278 ? -4.956 -28.056 -9.082 1.00 96.75 278 ALA A O 1
ATOM 2201 N N . GLY A 1 279 ? -3.856 -29.671 -10.187 1.00 96.56 279 GLY A N 1
ATOM 2202 C CA . GLY A 1 279 ? -4.930 -30.669 -10.101 1.00 96.56 279 GLY A CA 1
ATOM 2203 C C . GLY A 1 279 ? -5.128 -31.269 -8.703 1.00 96.56 279 GLY A C 1
ATOM 2204 O O . GLY A 1 279 ? -6.143 -31.917 -8.451 1.00 96.56 279 GLY A O 1
ATOM 2205 N N . LYS A 1 280 ? -4.179 -31.063 -7.781 1.00 97.31 280 LYS A N 1
ATOM 2206 C CA . LYS A 1 280 ? -4.175 -31.662 -6.434 1.00 97.31 280 LYS A CA 1
ATOM 2207 C C . LYS A 1 280 ? -4.403 -30.665 -5.299 1.00 97.31 280 LYS A C 1
ATOM 2209 O O . LYS A 1 280 ? -4.204 -31.021 -4.137 1.00 97.31 280 LYS A O 1
ATOM 2214 N N . ILE A 1 281 ? -4.857 -29.447 -5.605 1.00 97.38 281 ILE A N 1
ATOM 2215 C CA . ILE A 1 281 ? -5.040 -28.397 -4.591 1.00 97.38 281 ILE A CA 1
ATOM 2216 C C . ILE A 1 281 ? -6.110 -28.765 -3.551 1.00 97.38 281 ILE A C 1
ATOM 2218 O O . ILE A 1 281 ? -5.940 -28.512 -2.352 1.00 97.38 281 ILE A O 1
ATOM 2222 N N . HIS A 1 282 ? -7.211 -29.379 -3.994 1.00 97.81 282 HIS A N 1
ATOM 2223 C CA . HIS A 1 282 ? -8.303 -29.792 -3.117 1.00 97.81 282 HIS A CA 1
ATOM 2224 C C . HIS A 1 282 ? -8.307 -31.309 -2.956 1.00 97.81 282 HIS A C 1
ATOM 2226 O O . HIS A 1 282 ? -8.520 -32.047 -3.919 1.00 97.81 282 HIS A O 1
ATOM 2232 N N . ARG A 1 283 ? -8.118 -31.779 -1.722 1.00 97.81 283 ARG A N 1
ATOM 2233 C CA . ARG A 1 283 ? -8.191 -33.197 -1.368 1.00 97.81 283 ARG A CA 1
ATOM 2234 C C . ARG A 1 283 ? -9.388 -33.450 -0.461 1.00 97.81 283 ARG A C 1
ATOM 2236 O O . ARG A 1 283 ? -9.508 -32.823 0.590 1.00 97.81 283 ARG A O 1
ATOM 2243 N N . LEU A 1 284 ? -10.232 -34.403 -0.841 1.00 98.06 284 LEU A N 1
ATOM 2244 C CA . LEU A 1 284 ? -11.315 -34.932 -0.019 1.00 98.06 284 LEU A CA 1
ATOM 2245 C C . LEU A 1 284 ? -11.005 -36.378 0.361 1.00 98.06 284 LEU A C 1
ATOM 2247 O O . LEU A 1 284 ? -10.923 -37.248 -0.505 1.00 98.06 284 LEU A O 1
ATOM 2251 N N . ASP A 1 285 ? -10.866 -36.631 1.657 1.00 97.88 285 ASP A N 1
ATOM 2252 C CA . ASP A 1 285 ? -10.889 -37.980 2.215 1.00 97.88 285 ASP A CA 1
ATO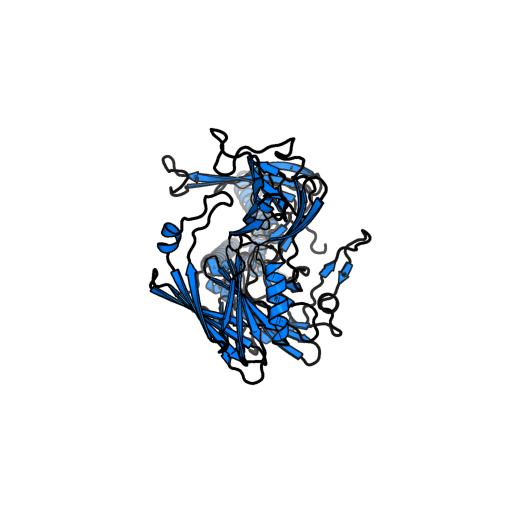M 2253 C C . ASP A 1 285 ? -12.327 -38.286 2.652 1.00 97.88 285 ASP A C 1
ATOM 2255 O O . ASP A 1 285 ? -12.918 -37.568 3.458 1.00 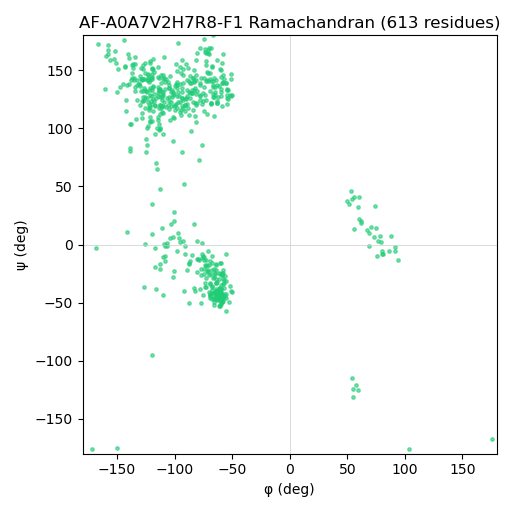97.88 285 ASP A O 1
ATOM 2259 N N . ILE A 1 286 ? -12.926 -39.314 2.064 1.00 97.94 286 ILE A N 1
ATOM 2260 C CA . ILE A 1 286 ? -14.354 -39.618 2.142 1.00 97.94 286 ILE A CA 1
ATOM 2261 C C . ILE A 1 286 ? -14.526 -40.996 2.770 1.00 97.94 286 ILE A C 1
ATOM 2263 O O . ILE A 1 286 ? -13.886 -41.956 2.351 1.00 97.94 286 ILE A O 1
ATOM 2267 N N . LEU A 1 287 ? -15.426 -41.115 3.739 1.00 97.62 287 LEU A N 1
ATOM 2268 C CA . LEU A 1 287 ? -15.824 -42.381 4.340 1.00 97.62 287 LEU A CA 1
ATOM 2269 C C . LEU A 1 287 ? -17.286 -42.653 3.987 1.00 97.62 287 LEU A C 1
ATOM 2271 O O . LEU A 1 287 ? -18.157 -41.880 4.389 1.00 97.62 287 LEU A O 1
ATOM 2275 N N . VAL A 1 288 ? -17.542 -43.745 3.262 1.00 97.81 288 VAL A N 1
ATOM 2276 C CA . VAL A 1 288 ? -18.892 -44.202 2.900 1.00 97.81 288 VAL A CA 1
ATOM 2277 C C . VAL A 1 288 ? -19.130 -45.587 3.481 1.00 97.81 288 VAL A C 1
ATOM 2279 O O . VAL A 1 288 ? -18.435 -46.531 3.112 1.00 97.81 288 VAL A O 1
ATOM 2282 N N . ALA A 1 289 ? -20.079 -45.711 4.412 1.00 95.25 289 ALA A N 1
ATOM 2283 C CA . ALA A 1 289 ? -20.413 -46.981 5.075 1.00 95.25 289 ALA A CA 1
ATOM 2284 C C . ALA A 1 289 ? -19.175 -47.736 5.627 1.00 95.25 289 ALA A C 1
ATOM 2286 O O . ALA A 1 289 ? -19.080 -48.959 5.552 1.00 95.25 289 ALA A O 1
ATOM 2287 N N . GLY A 1 290 ? -18.193 -46.994 6.151 1.00 95.56 290 GLY A N 1
ATOM 2288 C CA . GLY A 1 290 ? -16.945 -47.541 6.700 1.00 95.56 290 GLY A CA 1
ATOM 2289 C C . GLY A 1 290 ? -15.815 -47.774 5.687 1.00 95.56 290 GLY A C 1
ATOM 2290 O O . GLY A 1 290 ? -14.699 -48.073 6.107 1.00 95.56 290 GLY A O 1
ATOM 2291 N N . LYS A 1 291 ? -16.046 -47.594 4.379 1.00 98.00 291 LYS A N 1
ATOM 2292 C CA . LYS A 1 291 ? -15.014 -47.693 3.332 1.00 98.00 291 LYS A CA 1
ATOM 2293 C C . LYS A 1 291 ? -14.458 -46.309 2.984 1.00 98.00 291 LYS A C 1
ATOM 2295 O O . LYS A 1 291 ? -15.220 -45.379 2.725 1.00 98.00 291 LYS A O 1
ATOM 2300 N N . GLY A 1 292 ? -13.132 -46.173 3.024 1.00 97.69 292 GLY A N 1
ATOM 2301 C CA . GLY A 1 292 ? -12.421 -44.920 2.757 1.00 97.69 292 GLY A CA 1
ATOM 2302 C C . GLY A 1 292 ? -12.077 -44.732 1.278 1.00 97.69 292 GLY A C 1
ATOM 2303 O O . GLY A 1 292 ? -11.678 -45.681 0.606 1.00 97.69 292 GLY A O 1
ATOM 2304 N N . TYR A 1 293 ? -12.190 -43.499 0.794 1.00 98.19 293 TYR A N 1
ATOM 2305 C CA . TYR A 1 293 ? -11.833 -43.069 -0.555 1.00 98.19 293 TYR A CA 1
ATOM 2306 C C . TYR A 1 293 ? -11.098 -41.730 -0.476 1.00 98.19 293 TYR A C 1
ATOM 2308 O O . TYR A 1 293 ? -11.468 -40.875 0.320 1.00 98.19 293 TYR A O 1
ATOM 2316 N N . THR A 1 294 ? -10.098 -41.515 -1.326 1.00 98.06 294 THR A N 1
ATOM 2317 C CA . THR A 1 294 ? -9.419 -40.217 -1.442 1.00 98.06 294 THR A CA 1
ATOM 2318 C C . THR A 1 294 ? -9.605 -39.694 -2.854 1.00 98.06 294 THR A C 1
ATOM 2320 O O . THR A 1 294 ? -9.272 -40.384 -3.817 1.00 98.06 294 THR A O 1
ATOM 2323 N N . LEU A 1 295 ? -10.123 -38.474 -2.975 1.00 98.19 295 LEU A N 1
ATOM 2324 C CA . LEU A 1 295 ? -10.315 -37.787 -4.246 1.00 98.19 295 LEU A CA 1
ATOM 2325 C C . LEU A 1 295 ? -9.540 -36.469 -4.252 1.00 98.19 295 LEU A C 1
ATOM 2327 O O . LEU A 1 295 ? -9.637 -35.680 -3.313 1.00 98.19 295 LEU A O 1
ATOM 2331 N N . PHE A 1 296 ? -8.812 -36.218 -5.339 1.00 98.00 296 PHE A N 1
ATOM 2332 C CA . PHE A 1 296 ? -8.350 -34.878 -5.689 1.00 98.00 296 PHE A CA 1
ATOM 2333 C C . PHE A 1 296 ? -9.387 -34.267 -6.616 1.00 98.00 296 PHE A C 1
ATOM 2335 O O . PHE A 1 296 ? -9.691 -34.830 -7.671 1.00 98.00 296 PHE A O 1
ATOM 2342 N N . VAL A 1 297 ? -9.997 -33.181 -6.164 1.00 97.94 297 VAL A N 1
ATOM 2343 C CA . VAL A 1 297 ? -11.183 -32.623 -6.801 1.00 97.94 297 VAL A CA 1
ATOM 2344 C C . VAL A 1 297 ? -10.927 -31.205 -7.284 1.00 97.94 297 VAL A C 1
ATOM 2346 O O . VAL A 1 297 ? -10.118 -30.473 -6.725 1.00 97.94 297 VAL A O 1
ATOM 2349 N N . GLU A 1 298 ? -11.636 -30.796 -8.324 1.00 97.06 298 GLU A N 1
ATOM 2350 C CA . GLU A 1 298 ? -11.545 -29.454 -8.886 1.00 97.06 298 GLU A CA 1
ATOM 2351 C C . GLU A 1 298 ? -12.953 -28.858 -8.989 1.00 97.06 298 GLU A C 1
ATOM 2353 O O . GLU A 1 298 ? -13.892 -29.584 -9.346 1.00 97.06 298 GLU A O 1
ATOM 2358 N N . PRO A 1 299 ? -13.129 -27.552 -8.714 1.00 96.06 299 PRO A N 1
ATOM 2359 C CA . PRO A 1 299 ? -14.393 -26.867 -8.957 1.00 96.06 299 PRO A CA 1
ATOM 2360 C C . PRO A 1 299 ? -14.914 -27.100 -10.382 1.00 96.06 299 PRO A C 1
ATOM 2362 O O . PRO A 1 299 ? -14.157 -27.184 -11.338 1.00 96.06 299 PRO A O 1
ATOM 2365 N N . GLY A 1 300 ? -16.225 -27.247 -10.541 1.00 93.62 300 GLY A N 1
ATOM 2366 C CA . GLY A 1 300 ? -16.884 -27.499 -11.824 1.00 93.62 300 GLY A CA 1
ATOM 2367 C C . GLY A 1 300 ? -16.869 -28.953 -12.322 1.00 93.62 300 GLY A C 1
ATOM 2368 O O . GLY A 1 300 ? -17.565 -29.240 -13.294 1.00 93.62 300 GLY A O 1
ATOM 2369 N N . LYS A 1 301 ? -16.145 -29.884 -11.681 1.00 97.00 301 LYS A N 1
ATOM 2370 C CA . LYS A 1 301 ? -16.140 -31.315 -12.051 1.00 97.00 301 LYS A CA 1
ATOM 2371 C C . LYS A 1 301 ? -17.061 -32.158 -11.164 1.00 97.00 301 LYS A C 1
ATOM 2373 O O . LYS A 1 301 ? -17.354 -31.810 -10.020 1.00 97.00 301 LYS A O 1
ATOM 2378 N N . THR A 1 302 ? -17.511 -33.290 -11.713 1.00 97.94 302 THR A N 1
ATOM 2379 C CA . THR A 1 302 ? -18.269 -34.318 -10.984 1.00 97.94 302 THR A CA 1
ATOM 2380 C C . THR A 1 302 ? -17.447 -35.593 -10.860 1.00 97.94 302 THR A C 1
ATOM 2382 O O . THR A 1 302 ? -16.871 -36.051 -11.844 1.00 97.94 302 THR A O 1
ATOM 2385 N N . TYR A 1 303 ? -17.417 -36.171 -9.662 1.00 98.19 303 TYR A N 1
ATOM 2386 C CA . TYR A 1 303 ? -16.602 -37.328 -9.316 1.00 98.19 303 TYR A CA 1
ATOM 2387 C C . TYR A 1 303 ? -17.475 -38.446 -8.736 1.00 98.19 303 TYR A C 1
ATOM 2389 O O . TYR A 1 303 ? -18.210 -38.196 -7.776 1.00 98.19 303 TYR A O 1
ATOM 2397 N N . PRO A 1 304 ? -17.408 -39.680 -9.264 1.00 98.19 304 PRO A N 1
ATOM 2398 C CA . PRO A 1 304 ? -17.980 -40.834 -8.583 1.00 98.19 304 PRO A CA 1
ATOM 2399 C C . PRO A 1 304 ? -17.136 -41.196 -7.353 1.00 98.19 304 PRO A C 1
ATOM 2401 O O . PRO A 1 304 ? -15.904 -41.152 -7.394 1.00 98.19 304 PRO A O 1
ATOM 2404 N N . VAL A 1 305 ? -17.785 -41.595 -6.259 1.00 97.94 305 VAL A N 1
ATOM 2405 C CA . VAL A 1 305 ? -17.097 -42.079 -5.051 1.00 97.94 305 VAL A CA 1
ATOM 2406 C C . VAL A 1 305 ? -16.997 -43.602 -5.117 1.00 97.94 305 VAL A C 1
ATOM 2408 O O . VAL A 1 305 ? -17.808 -44.329 -4.540 1.00 97.94 305 VAL A O 1
ATOM 2411 N N . GLY A 1 306 ? -16.019 -44.090 -5.880 1.00 96.19 306 GLY A N 1
ATOM 2412 C CA . GLY A 1 306 ? -15.821 -45.521 -6.110 1.00 96.19 306 GLY A CA 1
ATOM 2413 C C . GLY A 1 306 ? -17.072 -46.218 -6.660 1.00 96.19 306 GLY A C 1
ATOM 2414 O O . GLY A 1 306 ? -17.697 -45.749 -7.605 1.00 96.19 306 GLY A O 1
ATOM 2415 N N . ASP A 1 307 ? -17.429 -47.341 -6.047 1.00 96.69 307 ASP A N 1
ATOM 2416 C CA . ASP A 1 307 ? -18.548 -48.231 -6.380 1.00 96.69 307 ASP A CA 1
ATOM 2417 C C . ASP A 1 307 ? -19.815 -47.985 -5.536 1.00 96.69 307 ASP A C 1
ATOM 2419 O O . ASP A 1 307 ? -20.763 -48.763 -5.577 1.00 96.69 307 ASP A O 1
ATOM 2423 N N . THR A 1 308 ? -19.849 -46.902 -4.757 1.00 97.31 308 THR A N 1
ATOM 2424 C CA . THR A 1 308 ? -20.885 -46.670 -3.732 1.00 97.31 308 THR A CA 1
ATOM 2425 C C . THR A 1 308 ? -22.224 -46.169 -4.281 1.00 97.31 308 THR A C 1
ATOM 2427 O O . THR A 1 308 ? -23.213 -46.126 -3.552 1.00 97.31 308 THR A O 1
ATOM 2430 N N . GLY A 1 309 ? -22.258 -45.727 -5.542 1.00 97.19 309 GLY A N 1
ATOM 2431 C CA . GLY A 1 309 ? -23.394 -45.007 -6.127 1.00 97.19 309 GLY A CA 1
ATOM 2432 C C . GLY A 1 309 ? -23.471 -43.523 -5.742 1.00 97.19 309 GLY A C 1
ATOM 2433 O O . GLY A 1 309 ? -24.400 -42.841 -6.168 1.00 97.19 309 GLY A O 1
ATOM 2434 N N . TYR A 1 310 ? -22.509 -43.006 -4.968 1.00 98.31 310 TYR A N 1
ATOM 2435 C CA . TYR A 1 310 ? -22.413 -41.583 -4.644 1.00 98.31 310 TYR A CA 1
ATOM 2436 C C . TYR A 1 310 ? -21.677 -40.822 -5.748 1.00 98.31 310 TYR A C 1
ATOM 2438 O O . TYR A 1 310 ? -20.679 -41.296 -6.298 1.00 98.31 310 TYR A O 1
ATOM 2446 N N . THR A 1 311 ? -22.119 -39.595 -6.010 1.00 98.50 311 THR A N 1
ATOM 2447 C CA . THR A 1 311 ? -21.431 -38.646 -6.892 1.00 98.50 311 THR A CA 1
ATOM 2448 C C . THR A 1 311 ? -21.297 -37.286 -6.221 1.00 98.50 311 THR A C 1
ATOM 2450 O O . THR A 1 311 ? -22.254 -36.800 -5.614 1.00 98.50 311 THR A O 1
ATOM 2453 N N . LEU A 1 312 ? -20.128 -36.659 -6.362 1.00 98.38 312 LEU A N 1
ATOM 2454 C CA . LEU A 1 312 ? -19.832 -35.320 -5.855 1.00 98.38 312 LEU A CA 1
ATOM 2455 C C . LEU A 1 312 ? -19.641 -34.355 -7.014 1.00 98.38 312 LEU A C 1
ATOM 2457 O O . LEU A 1 312 ? -18.721 -34.543 -7.803 1.00 98.38 312 LEU A O 1
ATOM 2461 N N . THR A 1 313 ? -20.453 -33.308 -7.098 1.00 97.81 313 THR A N 1
ATOM 2462 C CA . THR A 1 313 ? -20.233 -32.197 -8.033 1.00 97.81 313 THR A CA 1
ATOM 2463 C C . THR A 1 313 ? -19.641 -31.030 -7.265 1.00 97.81 313 THR A C 1
ATOM 2465 O O . THR A 1 313 ? -20.330 -30.415 -6.453 1.00 97.81 313 THR A O 1
ATOM 2468 N N . ILE A 1 314 ? -18.367 -30.717 -7.499 1.00 97.81 314 ILE A N 1
ATOM 2469 C CA . ILE A 1 314 ? -17.723 -29.588 -6.825 1.00 97.81 314 ILE A CA 1
ATOM 2470 C C . ILE A 1 314 ? -18.233 -28.302 -7.452 1.00 97.81 314 ILE A C 1
ATOM 2472 O O . ILE A 1 314 ? -18.012 -28.046 -8.632 1.00 97.81 314 ILE A O 1
ATOM 2476 N N . GLU A 1 315 ? -18.949 -27.489 -6.688 1.00 94.75 315 GLU A N 1
ATOM 2477 C CA . GLU A 1 315 ? -19.598 -26.301 -7.232 1.00 94.75 315 GLU A CA 1
ATOM 2478 C C . GLU A 1 315 ? -18.645 -25.107 -7.215 1.00 94.75 315 GLU A C 1
ATOM 2480 O O . GLU A 1 315 ? -18.484 -24.448 -8.247 1.00 94.75 315 GLU A O 1
ATOM 2485 N N . SER A 1 316 ? -18.010 -24.838 -6.071 1.00 94.56 316 SER A N 1
ATOM 2486 C CA . SER A 1 316 ? -17.127 -23.684 -5.894 1.00 94.56 316 SER A CA 1
ATOM 2487 C C . SER A 1 316 ? -16.151 -23.829 -4.723 1.00 94.56 316 SER A C 1
ATOM 2489 O O . SER A 1 316 ? -16.336 -24.627 -3.802 1.00 94.56 316 SER A O 1
ATOM 2491 N N . PHE A 1 317 ? -15.115 -23.001 -4.755 1.00 95.38 317 PHE A N 1
ATOM 2492 C CA . PHE A 1 317 ? -14.118 -22.798 -3.723 1.00 95.38 317 PHE A CA 1
ATOM 2493 C C . PHE A 1 317 ? -14.033 -21.307 -3.390 1.00 95.38 317 PHE A C 1
ATOM 2495 O O . PHE A 1 317 ? -13.788 -20.481 -4.260 1.00 95.38 317 PHE A O 1
ATOM 2502 N N . LEU A 1 318 ? -14.218 -20.951 -2.125 1.00 93.38 318 LEU A N 1
ATOM 2503 C CA . LEU A 1 318 ? -14.149 -19.578 -1.641 1.00 93.38 318 LEU A CA 1
ATOM 2504 C C . LEU A 1 318 ? -12.946 -19.442 -0.700 1.00 93.38 318 LEU A C 1
ATOM 2506 O O . LEU A 1 318 ? -13.032 -19.825 0.473 1.00 93.38 318 LEU A O 1
ATOM 2510 N N . PRO A 1 319 ? -11.808 -18.937 -1.198 1.00 92.38 319 PRO A N 1
ATOM 2511 C CA . PRO A 1 319 ? -10.645 -18.673 -0.365 1.00 92.38 319 PRO A CA 1
ATOM 2512 C C . PRO A 1 319 ? -10.909 -17.497 0.580 1.00 92.38 319 PRO A C 1
ATOM 2514 O O . PRO A 1 319 ? -11.600 -16.544 0.224 1.00 92.38 319 PRO A O 1
ATOM 2517 N N . ASN A 1 320 ? -10.318 -17.539 1.775 1.00 88.94 320 ASN A N 1
ATOM 2518 C CA . ASN A 1 320 ? -10.410 -16.463 2.770 1.00 88.94 320 ASN A CA 1
ATOM 2519 C C . ASN A 1 320 ? -11.849 -16.002 3.098 1.00 88.94 320 ASN A C 1
ATOM 2521 O O . ASN A 1 320 ? -12.092 -14.822 3.356 1.00 88.94 320 ASN A O 1
ATOM 2525 N N . TRP A 1 321 ? -12.812 -16.919 3.096 1.00 88.50 321 TRP A N 1
ATOM 2526 C CA . TRP A 1 321 ? -14.192 -16.636 3.459 1.00 88.50 321 TRP A CA 1
ATOM 2527 C C . TRP A 1 321 ? -14.305 -16.274 4.945 1.00 88.50 321 TRP A C 1
ATOM 2529 O O . TRP A 1 321 ? -13.851 -17.023 5.810 1.00 88.50 321 TRP A O 1
ATOM 2539 N N . THR A 1 322 ? -14.919 -15.131 5.257 1.00 85.06 322 THR A N 1
ATOM 2540 C CA . THR A 1 322 ? -15.173 -14.722 6.644 1.00 85.06 322 THR A CA 1
ATOM 2541 C C . THR A 1 322 ? -16.459 -15.364 7.160 1.00 85.06 322 THR A C 1
ATOM 2543 O O . THR A 1 322 ? -17.553 -15.074 6.676 1.00 85.06 322 THR A O 1
ATOM 2546 N N . THR A 1 323 ? -16.333 -16.215 8.172 1.00 85.75 323 THR A N 1
ATOM 2547 C CA . THR A 1 323 ? -17.446 -16.856 8.875 1.00 85.75 323 THR A CA 1
ATOM 2548 C C . THR A 1 323 ? -18.240 -15.852 9.733 1.00 85.75 323 THR A C 1
ATOM 2550 O O . THR A 1 323 ? -17.799 -14.731 9.993 1.00 85.75 323 THR A O 1
ATOM 2553 N N . ILE A 1 324 ? -19.414 -16.258 10.241 1.00 82.19 324 ILE A N 1
ATOM 2554 C CA . ILE A 1 324 ? -20.255 -15.427 11.136 1.00 82.19 324 ILE A CA 1
ATOM 2555 C C . ILE A 1 324 ? -19.507 -15.036 12.424 1.00 82.19 324 ILE A C 1
ATOM 2557 O O . ILE A 1 324 ? -19.667 -13.928 12.928 1.00 82.19 324 ILE A O 1
ATOM 2561 N N . ASP A 1 325 ? -18.652 -15.921 12.931 1.00 84.19 325 ASP A N 1
ATOM 2562 C CA . ASP A 1 325 ? -17.761 -15.690 14.072 1.00 84.19 325 ASP A CA 1
ATOM 2563 C C . ASP A 1 325 ? -16.450 -14.975 13.688 1.00 84.19 325 ASP A C 1
ATOM 2565 O O . ASP A 1 325 ? -15.499 -14.967 14.465 1.00 84.19 325 ASP A O 1
ATOM 2569 N N . LYS A 1 326 ? -16.407 -14.335 12.510 1.00 82.38 326 LYS A N 1
ATOM 2570 C CA . LYS A 1 326 ? -15.299 -13.507 12.004 1.00 82.38 326 LYS A CA 1
ATOM 2571 C C . LYS A 1 326 ? -13.972 -14.248 11.804 1.00 82.38 326 LYS A C 1
ATOM 2573 O O . LYS A 1 326 ? -12.924 -13.610 11.732 1.00 82.38 326 LYS A O 1
ATOM 2578 N N . ARG A 1 327 ? -13.991 -15.577 11.683 1.00 86.69 327 ARG A N 1
ATOM 2579 C CA . ARG A 1 327 ? -12.809 -16.349 11.285 1.00 86.69 327 ARG A CA 1
ATOM 2580 C C . ARG A 1 327 ? -12.683 -16.335 9.769 1.00 86.69 327 ARG A C 1
ATOM 2582 O O . ARG A 1 327 ? -13.671 -16.469 9.059 1.00 86.69 327 ARG A O 1
ATOM 2589 N N . THR A 1 328 ? -11.463 -16.203 9.273 1.00 85.19 328 THR A N 1
ATOM 2590 C CA . THR A 1 328 ? -11.160 -16.350 7.848 1.00 85.19 328 THR A CA 1
ATOM 2591 C C . THR A 1 328 ? -10.810 -17.808 7.578 1.00 85.19 328 THR A C 1
ATOM 2593 O O . THR A 1 328 ? -9.873 -18.334 8.174 1.00 85.19 328 THR A O 1
ATOM 2596 N N . VAL A 1 329 ? -11.566 -18.471 6.707 1.00 92.38 329 VAL A N 1
ATOM 2597 C CA . VAL A 1 329 ? -11.398 -19.892 6.375 1.00 92.38 329 VAL A CA 1
ATOM 2598 C C . VAL A 1 329 ? -11.459 -20.102 4.868 1.00 92.38 329 VAL A C 1
ATOM 2600 O O . VAL A 1 329 ? -12.076 -19.332 4.143 1.00 92.38 329 VAL A O 1
ATOM 2603 N N . ASN A 1 330 ? -10.846 -21.173 4.383 1.00 94.94 330 ASN A N 1
ATOM 2604 C CA . ASN A 1 330 ? -11.069 -21.628 3.016 1.00 94.94 330 ASN A CA 1
ATOM 2605 C C . ASN A 1 330 ? -12.318 -22.514 3.000 1.00 94.94 330 ASN A C 1
ATOM 2607 O O . ASN A 1 330 ? -12.456 -23.382 3.858 1.00 94.94 330 ASN A O 1
ATOM 2611 N N . LEU A 1 331 ? -13.227 -22.291 2.057 1.00 95.81 331 LEU A N 1
ATOM 2612 C CA . LEU A 1 331 ? -14.525 -22.961 2.014 1.00 95.81 331 LEU A CA 1
ATOM 2613 C C . LEU A 1 331 ? -14.692 -23.696 0.683 1.00 95.81 331 LEU A C 1
ATOM 2615 O O . LEU A 1 331 ? -14.673 -23.066 -0.370 1.00 95.81 331 LEU A O 1
ATOM 2619 N N . LEU A 1 332 ? -14.879 -25.015 0.724 1.00 97.38 332 LEU A N 1
ATOM 2620 C CA . LEU A 1 332 ? -15.239 -25.813 -0.451 1.00 97.38 332 LEU A CA 1
ATOM 2621 C C . LEU A 1 332 ? -16.735 -26.138 -0.399 1.00 97.38 332 LEU A C 1
ATOM 2623 O O . LEU A 1 332 ? -17.215 -26.655 0.608 1.00 97.38 332 LEU A O 1
ATOM 2627 N N . THR A 1 333 ? -17.464 -25.837 -1.474 1.00 96.81 333 THR A N 1
ATOM 2628 C CA . THR A 1 333 ? -18.895 -26.143 -1.612 1.00 96.81 333 THR A CA 1
ATOM 2629 C C . THR A 1 333 ? -19.106 -27.158 -2.725 1.00 96.81 333 THR A C 1
ATOM 2631 O O . THR A 1 333 ? -18.600 -26.989 -3.838 1.00 96.81 333 THR A O 1
ATOM 2634 N N . TYR A 1 334 ? -19.867 -28.211 -2.440 1.00 97.81 334 TYR A N 1
ATOM 2635 C CA . TYR A 1 334 ? -20.162 -29.256 -3.412 1.00 97.81 334 TYR A CA 1
ATOM 2636 C C . TYR A 1 334 ? -21.537 -29.890 -3.195 1.00 97.81 334 TYR A C 1
ATOM 2638 O O . TYR A 1 334 ? -22.055 -29.955 -2.080 1.00 97.81 334 TYR A O 1
ATOM 2646 N N . LEU A 1 335 ? -22.131 -30.367 -4.285 1.00 97.88 335 LEU A N 1
ATOM 2647 C CA . LEU A 1 335 ? -23.370 -31.130 -4.291 1.00 97.88 335 LEU A CA 1
ATOM 2648 C C . LEU A 1 335 ? -23.051 -32.614 -4.093 1.00 97.88 335 LEU A C 1
ATOM 2650 O O . LEU A 1 335 ? -22.281 -33.200 -4.853 1.00 97.88 335 LEU A O 1
ATOM 2654 N N . VAL A 1 336 ? -23.680 -33.222 -3.096 1.00 98.25 336 VAL A N 1
ATOM 2655 C CA . VAL A 1 336 ? -23.651 -34.658 -2.833 1.00 98.25 336 VAL A CA 1
ATOM 2656 C C . VAL A 1 336 ? -24.934 -35.266 -3.380 1.00 98.25 336 VAL A C 1
ATOM 2658 O O . VAL A 1 336 ? -26.035 -34.915 -2.955 1.00 98.25 336 VAL A O 1
ATOM 2661 N N . GLN A 1 337 ? -24.800 -36.199 -4.316 1.00 98.38 337 GLN A N 1
ATOM 2662 C CA . GLN A 1 337 ? -25.897 -37.045 -4.764 1.00 98.38 337 GLN A CA 1
ATOM 2663 C C . GLN A 1 337 ? -25.631 -38.472 -4.292 1.00 98.38 337 GLN A C 1
ATOM 2665 O O . GLN A 1 337 ? -24.666 -39.113 -4.698 1.00 98.38 337 GLN A O 1
ATOM 2670 N N . THR A 1 338 ? -26.496 -38.929 -3.397 1.00 97.81 338 THR A N 1
ATOM 2671 C CA . THR A 1 338 ? -26.514 -40.282 -2.835 1.00 97.81 338 THR A CA 1
ATOM 2672 C C . THR A 1 338 ? -27.527 -41.141 -3.607 1.00 97.81 338 THR A C 1
ATOM 2674 O O . THR A 1 338 ? -28.303 -40.594 -4.401 1.00 97.81 338 THR A O 1
ATOM 2677 N N . PRO A 1 339 ? -27.610 -42.458 -3.348 1.00 97.31 339 PRO A N 1
ATOM 2678 C CA . PRO A 1 339 ? -28.655 -43.296 -3.936 1.00 97.31 339 PRO A CA 1
ATOM 2679 C C . PRO A 1 339 ? -30.092 -42.862 -3.597 1.00 97.31 339 PRO A C 1
ATOM 2681 O O . PRO A 1 339 ? -31.011 -43.181 -4.346 1.00 97.31 339 PRO A O 1
ATOM 2684 N N . THR A 1 340 ? -30.308 -42.153 -2.483 1.00 97.00 340 THR A N 1
ATOM 2685 C CA . THR A 1 340 ? -31.655 -41.851 -1.962 1.00 97.00 340 THR A CA 1
ATOM 2686 C C . THR A 1 340 ? -32.003 -40.365 -1.926 1.00 97.00 340 THR A C 1
ATOM 2688 O O . THR A 1 340 ? -33.179 -40.019 -1.848 1.00 97.00 340 THR A O 1
ATOM 2691 N N . GLN A 1 341 ? -31.014 -39.473 -1.972 1.00 97.44 341 GLN A N 1
ATOM 2692 C CA . GLN A 1 341 ? -31.210 -38.031 -1.799 1.00 97.44 341 GLN A CA 1
ATOM 2693 C C . GLN A 1 341 ? -30.082 -37.190 -2.406 1.00 97.44 341 GLN A C 1
ATOM 2695 O O . GLN A 1 341 ? -28.978 -37.685 -2.657 1.00 97.44 341 GLN A O 1
ATOM 2700 N N . LYS A 1 342 ? -30.349 -35.890 -2.576 1.00 98.12 342 LYS A N 1
ATOM 2701 C CA . LYS A 1 342 ? -29.362 -34.873 -2.956 1.00 98.12 342 LYS A CA 1
ATOM 2702 C C . LYS A 1 342 ? -29.303 -33.766 -1.909 1.00 98.12 342 LYS A C 1
ATOM 2704 O O . LYS A 1 342 ? -30.339 -33.325 -1.416 1.00 98.12 342 LYS A O 1
ATOM 2709 N N . PHE A 1 343 ? -28.103 -33.297 -1.598 1.00 97.94 343 PHE A N 1
ATOM 2710 C CA . PHE A 1 343 ? -27.887 -32.173 -0.691 1.00 97.94 343 PHE A CA 1
ATOM 2711 C C . PHE A 1 343 ? -26.589 -31.442 -1.018 1.00 97.94 343 PHE A C 1
ATOM 2713 O O . PHE A 1 343 ? -25.709 -32.005 -1.662 1.00 97.94 343 PHE A O 1
ATOM 2720 N N . ARG A 1 344 ? -26.445 -30.190 -0.580 1.00 97.62 344 ARG A N 1
ATOM 2721 C CA . ARG A 1 344 ? -25.155 -29.487 -0.653 1.00 97.62 344 ARG A CA 1
ATOM 2722 C C . ARG A 1 344 ? -24.390 -29.624 0.645 1.00 97.62 344 ARG A C 1
ATOM 2724 O O . ARG A 1 344 ? -24.987 -29.630 1.718 1.00 97.62 344 ARG A O 1
ATOM 2731 N N . ARG A 1 345 ? -23.070 -29.666 0.540 1.00 97.75 345 ARG A N 1
ATOM 2732 C CA . ARG A 1 345 ? -22.153 -29.722 1.669 1.00 97.75 345 ARG A CA 1
ATOM 2733 C C . ARG A 1 345 ? -21.103 -28.623 1.563 1.00 97.75 345 ARG A C 1
ATOM 2735 O O . ARG A 1 345 ? -20.647 -28.276 0.472 1.00 97.75 345 ARG A O 1
ATOM 2742 N N . GLN A 1 346 ? -20.759 -28.067 2.718 1.00 97.19 346 GLN A N 1
ATOM 2743 C CA . GLN A 1 346 ? -19.705 -27.083 2.904 1.00 97.19 346 GLN A CA 1
ATOM 2744 C C . GLN A 1 346 ? -18.647 -27.617 3.864 1.00 97.19 346 GLN A C 1
ATOM 2746 O O . GLN A 1 346 ? -18.953 -27.878 5.032 1.00 97.19 346 GLN A O 1
ATOM 2751 N N . ASP A 1 347 ? -17.412 -27.703 3.372 1.00 96.88 347 ASP A N 1
ATOM 2752 C CA . ASP A 1 347 ? -16.263 -28.189 4.131 1.00 96.88 347 ASP A CA 1
ATOM 2753 C C . ASP A 1 347 ? -15.229 -27.084 4.347 1.00 96.88 347 ASP A C 1
ATOM 2755 O O . ASP A 1 347 ? -14.943 -26.270 3.461 1.00 96.88 347 ASP A O 1
ATOM 2759 N N . PHE A 1 348 ? -14.609 -27.121 5.525 1.00 95.38 348 PHE A N 1
ATOM 2760 C CA . PHE A 1 348 ? -13.463 -26.296 5.892 1.00 95.38 348 PHE A CA 1
ATOM 2761 C C . PHE A 1 348 ? -12.238 -27.196 6.089 1.00 95.38 348 PHE A C 1
ATOM 2763 O O . PHE A 1 348 ? -12.390 -28.292 6.637 1.00 95.38 348 PHE A O 1
ATOM 2770 N N . PRO A 1 349 ? -11.027 -26.757 5.704 1.00 95.06 349 PRO A N 1
ATOM 2771 C CA . PRO A 1 349 ? -9.824 -27.542 5.924 1.00 95.06 349 PRO A CA 1
ATOM 2772 C C . PRO A 1 349 ? -9.659 -27.945 7.390 1.00 95.06 349 PRO A C 1
ATOM 2774 O O . PRO A 1 349 ? -9.687 -27.091 8.278 1.00 95.06 349 PRO A O 1
ATOM 2777 N N . GLY A 1 350 ? -9.496 -29.245 7.635 1.00 88.31 350 GLY A N 1
ATOM 2778 C CA . GLY A 1 350 ? -9.251 -29.800 8.969 1.00 88.31 350 GLY A CA 1
ATOM 2779 C C . GLY A 1 350 ? -10.449 -29.813 9.929 1.00 88.31 350 GLY A C 1
ATOM 2780 O O . GLY A 1 350 ? -10.262 -30.160 11.092 1.00 88.31 350 GLY A O 1
ATOM 2781 N N . GLN A 1 351 ? -11.665 -29.455 9.496 1.00 91.06 351 GLN A N 1
ATOM 2782 C CA . GLN A 1 351 ? -12.864 -29.635 10.326 1.00 91.06 351 GLN A CA 1
ATOM 2783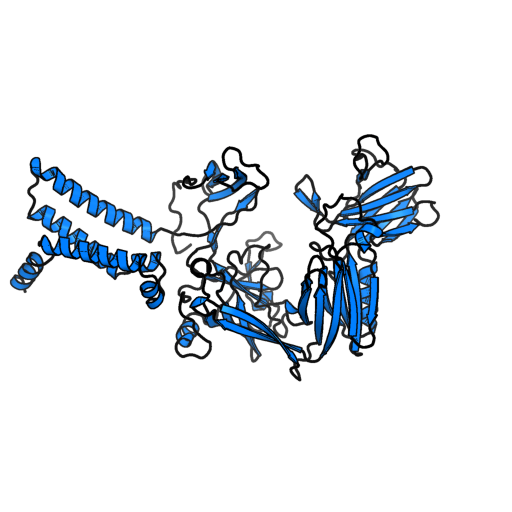 C C . GLN A 1 351 ? -13.503 -31.008 10.101 1.00 91.06 351 GLN A C 1
ATOM 2785 O O . GLN A 1 351 ? -13.744 -31.410 8.968 1.00 91.06 351 GLN A O 1
ATOM 2790 N N . GLU A 1 352 ? -13.836 -31.698 11.195 1.00 88.06 352 GLU A N 1
ATOM 2791 C CA . GLU A 1 352 ? -14.475 -33.024 11.153 1.00 88.06 352 GLU A CA 1
ATOM 2792 C C . GLU A 1 352 ? -15.972 -32.977 10.816 1.00 88.06 352 GLU A C 1
ATOM 2794 O O . GLU A 1 352 ? -16.535 -33.962 10.340 1.00 88.06 352 GLU A O 1
ATOM 2799 N N . LYS A 1 353 ? -16.643 -31.857 11.118 1.00 92.69 353 LYS A N 1
ATOM 2800 C CA . LYS A 1 353 ? -18.096 -31.708 10.969 1.00 92.69 353 LYS A CA 1
ATOM 2801 C C . LYS A 1 353 ? -18.422 -30.696 9.875 1.00 92.69 353 LYS A C 1
ATOM 2803 O O . LYS A 1 353 ? -18.379 -29.493 10.141 1.00 92.69 353 LYS A O 1
ATOM 2808 N N . PRO A 1 354 ? -18.760 -31.159 8.667 1.00 95.50 354 PRO A N 1
ATOM 2809 C CA . PRO A 1 354 ? -19.161 -30.268 7.595 1.00 95.50 354 PRO A CA 1
ATOM 2810 C C . PRO A 1 354 ? -20.571 -29.713 7.821 1.00 95.50 354 PRO A C 1
ATOM 2812 O O . PRO A 1 354 ? -21.309 -30.177 8.692 1.00 95.50 354 PRO A O 1
ATOM 2815 N N . THR A 1 355 ? -20.956 -28.700 7.042 1.00 95.88 355 THR A N 1
ATOM 2816 C CA . THR A 1 355 ? -22.319 -28.145 7.079 1.00 95.88 355 THR A CA 1
ATOM 2817 C C . THR A 1 355 ? -23.128 -28.642 5.887 1.00 95.88 355 THR A C 1
ATOM 2819 O O . THR A 1 355 ? -22.793 -28.331 4.744 1.00 95.88 355 THR A O 1
ATOM 2822 N N . ASP A 1 356 ? -24.221 -29.353 6.165 1.00 97.69 356 ASP A N 1
ATOM 2823 C CA . ASP A 1 356 ? -25.158 -29.836 5.151 1.00 97.69 356 ASP A CA 1
ATOM 2824 C C . ASP A 1 356 ? -26.307 -28.848 4.920 1.00 97.69 356 ASP A C 1
ATOM 2826 O O . ASP A 1 356 ? -26.794 -28.177 5.835 1.00 97.69 356 ASP A O 1
ATOM 2830 N N . TRP A 1 357 ? -26.759 -28.788 3.673 1.00 97.50 357 TRP A N 1
ATOM 2831 C CA . TRP A 1 357 ? -27.841 -27.936 3.205 1.00 97.50 357 TRP A CA 1
ATOM 2832 C C . TRP A 1 357 ? -28.854 -28.788 2.445 1.00 97.50 357 TRP A C 1
ATOM 2834 O O . TRP A 1 357 ? -28.564 -29.329 1.373 1.00 97.50 357 TRP A O 1
ATOM 2844 N N . LYS A 1 358 ? -30.052 -28.912 3.016 1.00 97.50 358 LYS A N 1
ATOM 2845 C CA . LYS A 1 358 ? -31.148 -29.678 2.428 1.00 97.50 358 LYS A CA 1
ATOM 2846 C C . LYS A 1 358 ? -31.753 -28.891 1.273 1.00 97.50 358 LYS A C 1
ATOM 2848 O O . LYS A 1 358 ? -32.165 -27.746 1.447 1.00 97.50 358 LYS A O 1
ATOM 2853 N N . LEU A 1 359 ? -31.789 -29.499 0.096 1.00 96.75 359 LEU A N 1
ATOM 2854 C CA . LEU A 1 359 ? -32.351 -28.874 -1.098 1.00 96.75 359 LEU A CA 1
ATOM 2855 C C . LEU A 1 359 ? -33.879 -28.980 -1.104 1.00 96.75 359 LEU A C 1
ATOM 2857 O O . LEU A 1 359 ? -34.460 -29.739 -0.329 1.00 96.75 359 LEU A O 1
ATOM 2861 N N . ASP A 1 360 ? -34.513 -28.182 -1.962 1.00 94.06 360 ASP A N 1
ATOM 2862 C CA . ASP A 1 360 ? -35.954 -28.230 -2.251 1.00 94.06 360 ASP A CA 1
ATOM 2863 C C . ASP A 1 360 ? -36.884 -27.977 -1.050 1.00 94.06 360 ASP A C 1
ATOM 2865 O O . ASP A 1 360 ? -38.061 -28.334 -1.067 1.00 94.06 360 ASP A O 1
ATOM 2869 N N . VAL A 1 361 ? -36.383 -27.321 -0.000 1.00 96.31 361 VAL A N 1
ATOM 2870 C CA . VAL A 1 361 ? -37.208 -26.872 1.127 1.00 96.31 361 VAL A CA 1
ATOM 2871 C C . VAL A 1 361 ? -37.901 -25.554 0.751 1.00 96.31 361 VAL A C 1
ATOM 2873 O O . VAL A 1 361 ? -37.205 -24.568 0.484 1.00 96.31 361 VAL A O 1
ATOM 2876 N N . PRO A 1 362 ? -39.249 -25.482 0.742 1.00 96.19 362 PRO A N 1
ATOM 2877 C CA . PRO A 1 362 ? -39.971 -24.259 0.397 1.00 96.19 362 PRO A CA 1
ATOM 2878 C C . PRO A 1 362 ? -39.518 -23.055 1.232 1.00 96.19 362 PRO A C 1
ATOM 2880 O O . PRO A 1 362 ? -39.388 -23.143 2.450 1.00 96.19 362 PRO A O 1
ATOM 2883 N N . GLY A 1 363 ? -39.270 -21.924 0.569 1.00 94.19 363 GLY A N 1
ATOM 2884 C CA . GLY A 1 363 ? -38.791 -20.696 1.214 1.00 94.19 363 GLY A CA 1
ATOM 2885 C C . GLY A 1 363 ? -37.288 -20.665 1.509 1.00 94.19 363 GLY A C 1
ATOM 2886 O O . GLY A 1 363 ? -36.774 -19.620 1.907 1.00 94.19 363 GLY A O 1
ATOM 2887 N N . SER A 1 364 ? -36.563 -21.760 1.274 1.00 91.56 364 SER A N 1
ATOM 2888 C CA . SER A 1 364 ? -35.103 -21.744 1.329 1.00 91.56 364 SER A CA 1
ATOM 2889 C C . SER A 1 364 ? -34.521 -21.108 0.070 1.00 91.56 364 SER A C 1
ATOM 2891 O O . SER A 1 364 ? -35.045 -21.269 -1.032 1.00 91.56 364 SER A O 1
ATOM 2893 N N . GLY A 1 365 ? -33.428 -20.361 0.235 1.00 89.88 365 GLY A N 1
ATOM 2894 C CA . GLY A 1 365 ? -32.694 -19.777 -0.886 1.00 89.88 365 GLY A CA 1
ATOM 2895 C C . GLY A 1 365 ? -32.027 -20.843 -1.765 1.00 89.88 365 GLY A C 1
ATOM 2896 O O . GLY A 1 365 ? -32.074 -22.032 -1.447 1.00 89.88 365 GLY A O 1
ATOM 2897 N N . PRO A 1 366 ? -31.321 -20.431 -2.834 1.00 88.06 366 PRO A N 1
ATOM 2898 C CA . PRO A 1 366 ? -30.732 -21.357 -3.797 1.00 88.06 366 PRO A CA 1
ATOM 2899 C C . PRO A 1 366 ? -29.754 -22.346 -3.168 1.00 88.06 366 PRO A C 1
ATOM 2901 O O . PRO A 1 366 ? -29.564 -23.396 -3.758 1.00 88.06 366 PRO A O 1
ATOM 2904 N N . MET A 1 367 ? -29.172 -22.047 -1.997 1.00 91.88 367 MET A N 1
ATOM 2905 C CA . MET A 1 367 ? -28.265 -22.928 -1.250 1.00 91.88 367 MET A CA 1
ATOM 2906 C C . MET A 1 367 ? -28.974 -24.116 -0.566 1.00 91.88 367 MET A C 1
ATOM 2908 O O . MET A 1 367 ? -28.359 -25.171 -0.423 1.00 91.88 367 MET A O 1
ATOM 2912 N N . GLY A 1 368 ? -30.250 -23.972 -0.192 1.00 95.12 368 GLY A N 1
ATOM 2913 C CA . GLY A 1 368 ? -31.008 -24.929 0.624 1.00 95.12 368 GLY A CA 1
ATOM 2914 C C . GLY A 1 368 ? -31.185 -24.501 2.089 1.00 95.12 368 GLY A C 1
ATOM 2915 O O . GLY A 1 368 ? -30.784 -23.407 2.490 1.00 95.12 368 GLY A O 1
ATOM 2916 N N . GLU A 1 369 ? -31.800 -25.366 2.896 1.00 96.50 369 GLU A N 1
ATOM 2917 C CA . GLU A 1 369 ? -31.994 -25.185 4.339 1.00 96.50 369 GLU A CA 1
ATOM 2918 C C . GLU A 1 369 ? -30.802 -25.755 5.122 1.00 96.50 369 GLU A C 1
ATOM 2920 O O . GLU A 1 369 ? -30.509 -26.954 5.050 1.00 96.50 369 GLU A O 1
ATOM 2925 N N . ARG A 1 370 ? -30.125 -24.912 5.910 1.00 96.12 370 ARG A N 1
ATOM 2926 C CA . ARG A 1 370 ? -28.969 -25.315 6.725 1.00 96.12 370 ARG A CA 1
ATOM 2927 C C . ARG A 1 370 ? -29.361 -26.318 7.810 1.00 96.12 370 ARG A C 1
ATOM 2929 O O . ARG A 1 370 ? -30.205 -26.016 8.649 1.00 96.12 370 ARG A O 1
ATOM 2936 N N . GLN A 1 371 ? -28.643 -27.432 7.886 1.00 96.75 371 GLN A N 1
ATOM 2937 C CA . GLN A 1 371 ? -28.779 -28.425 8.951 1.00 96.75 371 GLN A CA 1
ATOM 2938 C C . GLN A 1 371 ? -27.739 -28.156 10.049 1.00 96.75 371 GLN A C 1
ATOM 2940 O O . GLN A 1 371 ? -26.544 -28.062 9.767 1.00 96.75 371 GLN A O 1
ATOM 2945 N N . ARG A 1 372 ? -28.183 -27.946 11.297 1.00 89.38 372 ARG A N 1
ATOM 2946 C CA . ARG A 1 372 ? -27.298 -27.520 12.406 1.00 89.38 372 ARG A CA 1
ATOM 2947 C C . ARG A 1 372 ? -26.717 -28.679 13.209 1.00 89.38 372 ARG A C 1
ATOM 2949 O O . ARG A 1 372 ? -25.546 -28.627 13.568 1.00 89.38 372 ARG A O 1
ATOM 2956 N N . ASP A 1 373 ? -27.524 -29.705 13.458 1.00 89.69 373 ASP A N 1
ATOM 2957 C CA . ASP A 1 373 ? -27.213 -30.698 14.494 1.00 89.69 373 ASP A CA 1
ATOM 2958 C C . ASP A 1 373 ? -26.912 -32.091 13.935 1.00 89.69 373 ASP A C 1
ATOM 2960 O O . ASP A 1 373 ? -26.326 -32.927 14.624 1.00 89.69 373 ASP A O 1
ATOM 2964 N N . LYS A 1 374 ? -27.288 -32.352 12.679 1.00 93.50 374 LYS A N 1
ATOM 2965 C CA . LYS A 1 374 ? -27.194 -33.674 12.064 1.00 93.50 374 LYS A CA 1
ATOM 2966 C C . LYS A 1 374 ? -26.756 -33.575 10.606 1.00 93.50 374 LYS A C 1
ATOM 2968 O O . LYS A 1 374 ? -27.260 -32.731 9.869 1.00 93.50 374 LYS A O 1
ATOM 2973 N N . LEU A 1 375 ? -25.849 -34.463 10.201 1.00 96.25 375 LEU A N 1
ATOM 2974 C CA . LEU A 1 375 ? -25.566 -34.698 8.785 1.00 96.25 375 LEU A CA 1
ATOM 2975 C C . LEU A 1 375 ? -26.804 -35.315 8.125 1.00 96.25 375 LEU A C 1
ATOM 2977 O O . LEU A 1 375 ? -27.490 -36.137 8.737 1.00 96.25 375 LEU A O 1
ATOM 2981 N N . LEU A 1 376 ? -27.085 -34.939 6.879 1.00 97.12 376 LEU A N 1
ATOM 2982 C CA . LEU A 1 376 ? -28.213 -35.507 6.129 1.00 97.12 376 LEU A CA 1
ATOM 2983 C C . LEU A 1 376 ? -27.983 -36.981 5.787 1.00 97.12 376 LEU A C 1
ATOM 2985 O O . LEU A 1 376 ? -28.942 -37.737 5.641 1.00 97.12 376 LEU A O 1
ATOM 2989 N N . ASP A 1 377 ? -26.718 -37.387 5.705 1.00 97.19 377 ASP A N 1
ATOM 2990 C CA . ASP A 1 377 ? -26.295 -38.771 5.551 1.00 97.19 377 ASP A CA 1
ATOM 2991 C C . ASP A 1 377 ? -25.152 -39.084 6.529 1.00 97.19 377 ASP A C 1
ATOM 2993 O O . ASP A 1 377 ? -24.021 -38.623 6.364 1.00 97.19 377 ASP A O 1
ATOM 2997 N N . GLU A 1 378 ? -25.450 -39.866 7.569 1.00 96.06 378 GLU A N 1
ATOM 2998 C CA . GLU A 1 378 ? -24.471 -40.271 8.588 1.00 96.06 378 GLU A CA 1
ATOM 2999 C C . GLU A 1 378 ? -23.432 -41.269 8.064 1.00 96.06 378 GLU A C 1
ATOM 3001 O O . GLU A 1 378 ? -22.337 -41.369 8.630 1.00 96.06 378 GLU A O 1
ATOM 3006 N N . ASN A 1 379 ? -23.763 -41.985 6.984 1.00 96.94 379 ASN A N 1
ATOM 3007 C CA . ASN A 1 379 ? -22.856 -42.927 6.344 1.00 96.94 379 ASN A CA 1
ATOM 3008 C C . ASN A 1 379 ? -21.844 -42.222 5.449 1.00 96.94 379 ASN A C 1
ATOM 3010 O O . ASN A 1 379 ? -20.889 -42.877 5.047 1.00 96.94 379 ASN A O 1
ATOM 3014 N N . PHE A 1 380 ? -22.036 -40.933 5.152 1.00 97.06 380 PHE A N 1
ATOM 3015 C CA . PHE A 1 380 ? -21.188 -40.140 4.272 1.00 97.06 380 PHE A CA 1
ATOM 3016 C C . PHE A 1 380 ? -20.450 -39.048 5.057 1.00 97.06 380 PHE A C 1
ATOM 3018 O O . PHE A 1 380 ? -20.987 -37.973 5.355 1.00 97.06 380 PHE A O 1
ATOM 3025 N N . ARG A 1 381 ? -19.180 -39.302 5.378 1.00 97.12 381 ARG A N 1
ATOM 3026 C CA . ARG A 1 381 ? -18.301 -38.341 6.065 1.00 97.12 381 ARG A CA 1
ATOM 3027 C C . ARG A 1 381 ? -17.193 -37.876 5.140 1.00 97.12 381 ARG A C 1
ATOM 3029 O O . ARG A 1 381 ? -16.695 -38.656 4.335 1.00 97.12 381 ARG A O 1
ATOM 3036 N N . THR A 1 382 ? -16.794 -36.622 5.288 1.00 97.38 382 THR A N 1
ATOM 3037 C CA . THR A 1 382 ? -15.729 -36.004 4.501 1.00 97.38 382 THR A CA 1
ATOM 3038 C C . THR A 1 382 ? -14.735 -35.312 5.419 1.00 97.38 382 THR A C 1
ATOM 3040 O O . THR A 1 382 ? -15.091 -34.771 6.463 1.00 97.38 382 THR A O 1
ATOM 3043 N N . THR A 1 383 ? -13.467 -35.343 5.033 1.00 97.12 383 THR A N 1
ATOM 3044 C CA . THR A 1 383 ? -12.404 -34.519 5.597 1.00 97.12 383 THR A CA 1
ATOM 3045 C C . THR A 1 383 ? -11.741 -33.789 4.445 1.00 97.12 383 THR A C 1
ATOM 3047 O O . THR A 1 383 ? -11.189 -34.406 3.532 1.00 97.12 383 THR A O 1
ATOM 3050 N N . TYR A 1 384 ? -11.828 -32.464 4.473 1.00 97.62 384 TYR A N 1
ATOM 3051 C CA . TYR A 1 384 ? -11.244 -31.613 3.451 1.00 97.62 384 TYR A CA 1
ATOM 3052 C C . TYR A 1 384 ? -9.843 -31.166 3.864 1.00 97.62 384 TYR A C 1
ATOM 3054 O O . TYR A 1 384 ? -9.629 -30.677 4.974 1.00 97.62 384 TYR A O 1
ATOM 3062 N N . THR A 1 385 ? -8.895 -31.311 2.943 1.00 97.31 385 THR A N 1
ATOM 3063 C CA . THR A 1 385 ? -7.549 -30.752 3.040 1.00 97.31 385 THR A CA 1
ATOM 3064 C C . THR A 1 385 ? -7.319 -29.818 1.857 1.00 97.31 385 THR A C 1
ATOM 3066 O O . THR A 1 385 ? -7.504 -30.200 0.702 1.00 97.31 385 THR A O 1
ATOM 3069 N N . PHE A 1 386 ? -6.897 -28.590 2.152 1.00 96.31 386 PHE A N 1
ATOM 3070 C CA . PHE A 1 386 ? -6.475 -27.611 1.155 1.00 96.31 386 PHE A CA 1
ATOM 3071 C C . PHE A 1 386 ? -4.952 -27.504 1.171 1.00 96.31 386 PHE A C 1
ATOM 3073 O O . PHE A 1 386 ? -4.377 -27.200 2.218 1.00 96.31 386 PHE A O 1
ATOM 3080 N N . ALA A 1 387 ? -4.312 -27.736 0.028 1.00 95.56 387 ALA A N 1
ATOM 3081 C CA . ALA A 1 387 ? -2.867 -27.638 -0.109 1.00 95.56 387 ALA A CA 1
ATOM 3082 C C . ALA A 1 387 ? -2.510 -26.970 -1.437 1.00 95.56 387 ALA A C 1
ATOM 3084 O O . ALA A 1 387 ? -2.542 -27.602 -2.484 1.00 95.56 387 ALA A O 1
ATOM 3085 N N . ASP A 1 388 ? -2.119 -25.700 -1.382 1.00 95.19 388 ASP A N 1
ATOM 3086 C CA . ASP A 1 388 ? -1.624 -24.965 -2.545 1.00 95.19 388 ASP A CA 1
ATOM 3087 C C . ASP A 1 388 ? -0.153 -24.567 -2.336 1.00 95.19 388 ASP A C 1
ATOM 3089 O O . ASP A 1 388 ? 0.155 -23.395 -2.102 1.00 95.19 388 ASP A O 1
ATOM 3093 N N . PRO A 1 389 ? 0.781 -25.540 -2.351 1.00 92.12 389 PRO A N 1
ATOM 3094 C CA . PRO A 1 389 ? 2.187 -25.290 -2.022 1.00 92.12 389 PRO A CA 1
ATOM 3095 C C . PRO A 1 389 ? 2.862 -24.351 -3.022 1.00 92.12 389 PRO A C 1
ATOM 3097 O O . PRO A 1 389 ? 3.877 -23.732 -2.713 1.00 92.12 389 PRO A O 1
ATOM 3100 N N . LEU A 1 390 ? 2.299 -24.258 -4.226 1.00 93.44 390 LEU A N 1
ATOM 3101 C CA . LEU A 1 390 ? 2.788 -23.406 -5.287 1.00 93.44 390 LEU A CA 1
ATOM 3102 C C . LEU A 1 390 ? 2.014 -22.087 -5.365 1.00 93.44 390 LEU A C 1
ATOM 3104 O O . LEU A 1 390 ? 2.420 -21.241 -6.146 1.00 93.44 390 LEU A O 1
ATOM 3108 N N . GLY A 1 391 ? 0.948 -21.859 -4.596 1.00 93.75 391 GLY A N 1
ATOM 3109 C CA . GLY A 1 391 ? 0.141 -20.639 -4.690 1.00 93.75 391 GLY A CA 1
ATOM 3110 C C . GLY A 1 391 ? -0.486 -20.454 -6.074 1.00 93.75 391 GLY A C 1
ATOM 3111 O O . GLY A 1 391 ? -0.406 -19.361 -6.632 1.00 93.75 391 GLY A O 1
ATOM 3112 N N . LEU A 1 392 ? -0.985 -21.522 -6.696 1.00 95.00 392 LEU A N 1
ATOM 3113 C CA . LEU A 1 392 ? -1.610 -21.524 -8.019 1.00 95.00 392 LEU A CA 1
ATOM 3114 C C . LEU A 1 392 ? -3.071 -21.067 -7.992 1.00 95.00 392 LEU A C 1
ATOM 3116 O O . LEU A 1 392 ? -3.599 -20.752 -9.051 1.00 95.00 392 LEU A O 1
ATOM 3120 N N . LEU A 1 393 ? -3.708 -20.963 -6.826 1.00 92.75 393 LEU A N 1
ATOM 3121 C CA . LEU A 1 393 ? -4.966 -20.245 -6.619 1.00 92.75 393 LEU A CA 1
ATOM 3122 C C . LEU A 1 393 ? -4.689 -18.904 -5.929 1.00 92.75 393 LEU A C 1
ATOM 3124 O O . LEU A 1 393 ? -3.796 -18.785 -5.094 1.00 92.75 393 LEU A O 1
ATOM 3128 N N . GLU A 1 394 ? -5.459 -17.870 -6.265 1.00 87.38 394 GLU A N 1
ATOM 3129 C CA . GLU A 1 394 ? -5.362 -16.561 -5.611 1.00 87.38 394 GLU A CA 1
ATOM 3130 C C . GLU A 1 394 ? -6.683 -16.201 -4.938 1.00 87.38 394 GLU A C 1
ATOM 3132 O O . GLU A 1 394 ? -7.761 -16.351 -5.507 1.00 87.38 394 GLU A O 1
ATOM 3137 N N . GLY A 1 395 ? -6.591 -15.689 -3.711 1.00 81.06 395 GLY A N 1
ATOM 3138 C CA . GLY A 1 395 ? -7.747 -15.521 -2.841 1.00 81.06 395 GLY A CA 1
ATOM 3139 C C . GLY A 1 395 ? -8.683 -14.372 -3.212 1.00 81.06 395 GLY A C 1
ATOM 3140 O O . GLY A 1 395 ? -9.762 -14.243 -2.642 1.00 81.06 395 GLY A O 1
ATOM 3141 N N . ARG A 1 396 ? -8.235 -13.482 -4.099 1.00 81.62 396 ARG A N 1
ATOM 3142 C CA . ARG A 1 396 ? -8.858 -12.173 -4.347 1.00 81.62 396 ARG A CA 1
ATOM 3143 C C . ARG A 1 396 ? -9.403 -12.002 -5.761 1.00 81.62 396 ARG A C 1
ATOM 3145 O O . ARG A 1 396 ? -9.950 -10.945 -6.056 1.00 81.62 396 ARG A O 1
ATOM 3152 N N . VAL A 1 397 ? -9.217 -12.993 -6.626 1.00 89.81 397 VAL A N 1
ATOM 3153 C CA . VAL A 1 397 ? -9.589 -12.937 -8.045 1.00 89.81 397 VAL A CA 1
ATOM 3154 C C . VAL A 1 397 ? -10.447 -14.144 -8.400 1.00 89.81 397 VAL A C 1
ATOM 3156 O O . VAL A 1 397 ? -10.381 -15.175 -7.737 1.00 89.81 397 VAL A O 1
ATOM 3159 N N . GLN A 1 398 ? -11.275 -14.006 -9.433 1.00 90.31 398 GLN A N 1
ATOM 3160 C CA . GLN A 1 398 ? -12.129 -15.100 -9.907 1.00 90.31 398 GLN A CA 1
ATOM 3161 C C . GLN A 1 398 ? -11.312 -16.155 -10.657 1.00 90.31 398 GLN A C 1
ATOM 3163 O O . GLN A 1 398 ? -11.569 -17.354 -10.548 1.00 90.31 398 GLN A O 1
ATOM 3168 N N . GLU A 1 399 ? -10.315 -15.687 -11.405 1.00 94.06 399 GLU A N 1
ATOM 3169 C CA . GLU A 1 399 ? -9.456 -16.508 -12.243 1.00 94.06 399 GLU A CA 1
ATOM 3170 C C . GLU A 1 399 ? -7.994 -16.104 -12.058 1.00 94.06 399 GLU A C 1
ATOM 3172 O O . GLU A 1 399 ? -7.652 -14.921 -11.948 1.00 94.06 399 GLU A O 1
ATOM 3177 N N . LYS A 1 400 ? -7.117 -17.102 -12.057 1.00 96.62 400 LYS A N 1
ATOM 3178 C CA . LYS A 1 400 ? -5.678 -16.918 -12.132 1.00 96.62 400 LYS A CA 1
ATOM 3179 C C . LYS A 1 400 ? -5.133 -17.713 -13.312 1.00 96.62 400 LYS A C 1
ATOM 3181 O O . LYS A 1 400 ? -5.439 -18.889 -13.476 1.00 96.62 400 LYS A O 1
ATOM 3186 N N . ARG A 1 401 ? -4.306 -17.063 -14.126 1.00 97.81 401 ARG A N 1
ATOM 3187 C CA . ARG A 1 401 ? -3.594 -17.665 -15.254 1.00 97.81 401 ARG A CA 1
ATOM 3188 C C . ARG A 1 401 ? -2.104 -17.632 -14.970 1.00 97.81 401 ARG A C 1
ATOM 3190 O O . ARG A 1 401 ? -1.477 -16.574 -15.010 1.00 97.81 401 ARG A O 1
ATOM 3197 N N . THR A 1 402 ? -1.541 -18.794 -14.674 1.00 98.12 402 THR A N 1
ATOM 3198 C CA . THR A 1 402 ? -0.103 -18.957 -14.479 1.00 98.12 402 THR A CA 1
ATOM 3199 C C . THR A 1 402 ? 0.521 -19.406 -15.792 1.00 98.12 402 THR A C 1
ATOM 3201 O O . THR A 1 402 ? 0.287 -20.521 -16.249 1.00 98.12 402 THR A O 1
ATOM 3204 N N . LEU A 1 403 ? 1.309 -18.533 -16.408 1.00 98.38 403 LEU A N 1
ATOM 3205 C CA . LEU A 1 403 ? 2.067 -18.826 -17.613 1.00 98.38 403 LEU A CA 1
ATOM 3206 C C . LEU A 1 403 ? 3.447 -19.340 -17.199 1.00 98.38 403 LEU A C 1
ATOM 3208 O O . LEU A 1 403 ? 4.221 -18.624 -16.570 1.00 98.38 403 LEU A O 1
ATOM 3212 N N . VAL A 1 404 ? 3.733 -20.597 -17.518 1.00 98.19 404 VAL A N 1
ATOM 3213 C CA . VAL A 1 404 ? 4.964 -21.296 -17.145 1.00 98.19 404 VAL A CA 1
ATOM 3214 C C . VAL A 1 404 ? 5.871 -21.407 -18.368 1.00 98.19 404 VAL A C 1
ATOM 3216 O O . VAL A 1 404 ? 5.491 -22.045 -19.349 1.00 98.19 404 VAL A O 1
ATOM 3219 N N . THR A 1 405 ? 7.053 -20.794 -18.331 1.00 98.12 405 THR A N 1
ATOM 3220 C CA . THR A 1 405 ? 8.062 -20.886 -19.399 1.00 98.12 405 THR A CA 1
ATOM 3221 C C . THR A 1 405 ? 9.063 -22.008 -19.135 1.00 98.12 405 THR A C 1
ATOM 3223 O O . THR A 1 405 ? 9.536 -22.182 -18.011 1.00 98.12 405 THR A O 1
ATOM 3226 N N . SER A 1 406 ? 9.420 -22.750 -20.185 1.00 97.56 406 SER A N 1
ATOM 3227 C CA . SER A 1 406 ? 10.453 -23.802 -20.173 1.00 97.56 406 SER A CA 1
ATOM 3228 C C . SER A 1 406 ? 11.716 -23.408 -20.949 1.00 97.56 406 SER A C 1
ATOM 3230 O O . SER A 1 406 ? 11.671 -22.512 -21.786 1.00 97.56 406 SER A O 1
ATOM 3232 N N . PRO A 1 407 ? 12.873 -24.058 -20.751 1.00 97.25 407 PRO A N 1
ATOM 3233 C CA . PRO A 1 407 ? 14.094 -23.732 -21.500 1.00 97.25 407 PRO A CA 1
ATOM 3234 C C . PRO A 1 407 ? 13.980 -23.858 -23.031 1.00 97.25 407 PRO A C 1
ATOM 3236 O O . PRO A 1 407 ? 14.690 -23.167 -23.752 1.00 97.25 407 PRO A O 1
ATOM 3239 N N . ASP A 1 408 ? 13.077 -24.702 -23.527 1.00 96.81 408 ASP A N 1
ATOM 3240 C CA . ASP A 1 408 ? 12.856 -24.989 -24.955 1.00 96.81 408 ASP A CA 1
ATOM 3241 C C . ASP A 1 408 ? 12.088 -23.903 -25.736 1.00 96.81 408 ASP A C 1
ATOM 3243 O O . ASP A 1 408 ? 11.833 -24.066 -26.927 1.00 96.81 408 ASP A O 1
ATOM 3247 N N . GLY A 1 409 ? 11.714 -22.795 -25.094 1.00 96.75 409 GLY A N 1
ATOM 3248 C CA . GLY A 1 409 ? 10.942 -21.726 -25.736 1.00 96.75 409 GLY A CA 1
ATOM 3249 C C . GLY A 1 409 ? 9.426 -21.835 -25.536 1.00 96.75 409 GLY A C 1
ATOM 3250 O O . GLY A 1 409 ? 8.726 -20.837 -25.719 1.00 96.75 409 GLY A O 1
ATOM 3251 N N . ALA A 1 410 ? 8.907 -22.973 -25.064 1.00 97.94 410 ALA A N 1
ATOM 3252 C CA . ALA A 1 410 ? 7.472 -23.158 -24.884 1.00 97.94 410 ALA A CA 1
ATOM 3253 C C . ALA A 1 410 ? 6.906 -22.373 -23.686 1.00 97.94 410 ALA A C 1
ATOM 3255 O O . ALA A 1 410 ? 7.616 -21.984 -22.750 1.00 97.94 410 ALA A O 1
ATOM 3256 N N . VAL A 1 411 ? 5.595 -22.133 -23.735 1.00 98.50 411 VAL A N 1
ATOM 3257 C CA . VAL A 1 411 ? 4.792 -21.601 -22.628 1.00 98.50 411 VAL A CA 1
ATOM 3258 C C . VAL A 1 411 ? 3.645 -22.568 -22.361 1.00 98.50 411 VAL A C 1
ATOM 3260 O O . VAL A 1 411 ? 2.931 -22.956 -23.283 1.00 98.50 411 VAL A O 1
ATOM 3263 N N . THR A 1 412 ? 3.441 -22.941 -21.102 1.00 98.56 412 THR A N 1
ATOM 3264 C CA . THR A 1 412 ? 2.244 -23.662 -20.653 1.00 98.56 412 THR A CA 1
ATOM 3265 C C . THR A 1 412 ? 1.415 -22.742 -19.775 1.00 98.56 412 THR A C 1
ATOM 3267 O O . THR A 1 412 ? 1.891 -22.277 -18.745 1.00 98.56 412 THR A O 1
ATOM 3270 N N . MET A 1 413 ? 0.179 -22.463 -20.172 1.00 98.50 413 MET A N 1
ATOM 3271 C CA . MET A 1 413 ? -0.761 -21.685 -19.375 1.00 98.50 413 MET A CA 1
ATOM 3272 C C . MET A 1 413 ? -1.607 -22.629 -18.525 1.00 98.50 413 MET A C 1
ATOM 3274 O O . MET A 1 413 ? -2.270 -23.519 -19.051 1.00 98.50 413 MET A O 1
ATOM 3278 N N . ILE A 1 414 ? -1.594 -22.413 -17.214 1.00 98.31 414 ILE A N 1
ATOM 3279 C CA . ILE A 1 414 ? -2.429 -23.119 -16.246 1.00 98.31 414 ILE A CA 1
ATOM 3280 C C . ILE A 1 414 ? -3.461 -22.121 -15.733 1.00 98.31 414 ILE A C 1
ATOM 3282 O O . ILE A 1 414 ? -3.113 -21.143 -15.069 1.00 98.31 414 ILE A O 1
ATOM 3286 N N . THR A 1 415 ? -4.725 -22.361 -16.058 1.00 97.88 415 THR A N 1
ATOM 3287 C CA . THR A 1 415 ? -5.846 -21.546 -15.594 1.00 97.88 415 THR A CA 1
ATOM 3288 C C . THR A 1 415 ? -6.497 -22.232 -14.407 1.00 97.88 415 THR A C 1
ATOM 3290 O O . THR A 1 415 ? -6.973 -23.361 -14.522 1.00 97.88 415 THR A O 1
ATOM 3293 N N . THR A 1 416 ? -6.530 -21.545 -13.273 1.00 96.69 416 THR A N 1
ATOM 3294 C CA . THR A 1 416 ? -7.220 -21.969 -12.055 1.00 96.69 416 THR A CA 1
ATOM 3295 C C . THR A 1 416 ? -8.302 -20.945 -11.714 1.00 96.69 416 THR A C 1
ATOM 3297 O O . THR A 1 416 ? -8.200 -19.760 -12.044 1.00 96.69 416 THR A O 1
ATOM 3300 N N . GLY A 1 417 ? -9.375 -21.383 -11.064 1.00 93.25 417 GLY A N 1
ATOM 3301 C CA . GLY A 1 417 ? -10.452 -20.483 -10.676 1.00 93.25 417 GLY A CA 1
ATOM 3302 C C . GLY A 1 417 ? -11.283 -21.033 -9.534 1.00 93.25 417 GLY A C 1
ATOM 3303 O O . GLY A 1 417 ? -11.190 -22.204 -9.170 1.00 93.25 417 GLY A O 1
ATOM 3304 N N . VAL A 1 418 ? -12.104 -20.159 -8.964 1.00 92.19 418 VAL A N 1
ATOM 3305 C CA . VAL A 1 418 ? -12.943 -20.483 -7.803 1.00 92.19 418 VAL A CA 1
ATOM 3306 C C . VAL A 1 418 ? -14.120 -21.398 -8.144 1.00 92.19 418 VAL A C 1
ATOM 3308 O O . VAL A 1 418 ? -14.691 -22.013 -7.253 1.00 92.19 418 VAL A O 1
ATOM 3311 N N . ASP A 1 419 ? -14.517 -21.514 -9.410 1.00 91.75 419 ASP A N 1
ATOM 3312 C CA . ASP A 1 419 ? -15.758 -22.190 -9.810 1.00 91.75 419 ASP A CA 1
ATOM 3313 C C . ASP A 1 419 ? -15.652 -23.025 -11.098 1.00 91.75 419 ASP A C 1
ATOM 3315 O O . ASP A 1 419 ? -16.679 -23.479 -11.622 1.00 91.75 419 ASP A O 1
ATOM 3319 N N . ARG A 1 420 ? -14.423 -23.239 -11.583 1.00 92.94 420 ARG A N 1
ATOM 3320 C CA . ARG A 1 420 ? -14.094 -23.932 -12.834 1.00 92.94 420 ARG A CA 1
ATOM 3321 C C . ARG A 1 420 ? -12.922 -24.903 -12.652 1.00 92.94 420 ARG A C 1
ATOM 3323 O O . ARG A 1 420 ? -12.099 -24.679 -11.761 1.00 92.94 420 ARG A O 1
ATOM 3330 N N . PRO A 1 421 ? -12.826 -25.945 -13.498 1.00 96.31 421 PRO A N 1
ATOM 3331 C CA . PRO A 1 421 ? -11.726 -26.889 -13.414 1.00 96.31 421 PRO A CA 1
ATOM 3332 C C . PRO A 1 421 ? -10.421 -26.248 -13.864 1.00 96.31 421 PRO A C 1
ATOM 3334 O O . PRO A 1 421 ? -10.417 -25.218 -14.541 1.00 96.31 421 PRO A O 1
ATOM 3337 N N . VAL A 1 422 ? -9.315 -26.901 -13.525 1.00 97.00 422 VAL A N 1
ATOM 3338 C CA . VAL A 1 422 ? -8.004 -26.528 -14.041 1.00 97.00 422 VAL A CA 1
ATOM 3339 C C . VAL A 1 422 ? -7.987 -26.773 -15.547 1.00 97.00 422 VAL A C 1
ATOM 3341 O O . VAL A 1 422 ? -8.302 -27.871 -16.016 1.00 97.00 422 VAL A O 1
ATOM 3344 N N . VAL A 1 423 ? -7.611 -25.747 -16.306 1.00 97.69 423 VAL A N 1
ATOM 3345 C CA . VAL A 1 423 ? -7.415 -25.828 -17.760 1.00 97.69 423 VAL A CA 1
ATOM 3346 C C . VAL A 1 423 ? -5.938 -25.625 -18.059 1.00 97.69 423 VAL A C 1
ATOM 3348 O O . VAL A 1 423 ? -5.311 -24.723 -17.503 1.00 97.69 423 VAL A O 1
ATOM 3351 N N . VAL A 1 424 ? -5.381 -26.480 -18.915 1.00 98.12 424 VAL A N 1
ATOM 3352 C CA . VAL A 1 424 ? -3.969 -26.444 -19.301 1.00 98.12 424 VAL A CA 1
ATOM 3353 C C . VAL A 1 424 ? -3.867 -26.297 -20.808 1.00 98.12 424 VAL A C 1
ATOM 3355 O O . VAL A 1 424 ? -4.227 -27.212 -21.547 1.00 98.12 424 VAL A O 1
ATOM 3358 N N . ASP A 1 425 ? -3.309 -25.175 -21.243 1.00 98.31 425 ASP A N 1
ATOM 3359 C CA . ASP A 1 425 ? -3.062 -24.874 -22.648 1.00 98.31 425 ASP A CA 1
ATOM 3360 C C . ASP A 1 425 ? -1.552 -24.822 -22.899 1.00 98.31 425 ASP A C 1
ATOM 3362 O O . ASP A 1 425 ? -0.803 -24.188 -22.150 1.00 98.31 425 ASP A O 1
ATOM 3366 N N . ARG A 1 426 ? -1.076 -25.501 -23.947 1.00 98.19 426 ARG A N 1
ATOM 3367 C CA . ARG A 1 426 ? 0.352 -25.569 -24.293 1.00 98.19 426 ARG A CA 1
ATOM 3368 C C . ARG A 1 426 ? 0.626 -24.809 -25.585 1.00 98.19 426 ARG A C 1
ATOM 3370 O O . ARG A 1 426 ? -0.025 -25.047 -26.597 1.00 98.19 426 ARG A O 1
ATOM 3377 N N . PHE A 1 427 ? 1.644 -23.956 -25.555 1.00 98.25 427 PHE A N 1
ATOM 3378 C CA . PHE A 1 427 ? 2.035 -23.069 -26.647 1.00 98.25 427 PHE A CA 1
ATOM 3379 C C . PHE A 1 427 ? 3.514 -23.301 -26.999 1.00 98.25 427 PHE A C 1
ATOM 3381 O O . PHE A 1 427 ? 4.398 -22.661 -26.419 1.00 98.25 427 PHE A O 1
ATOM 3388 N N . PRO A 1 428 ? 3.813 -24.220 -27.941 1.00 97.69 428 PRO A N 1
ATOM 3389 C CA . PRO A 1 428 ? 5.187 -24.632 -28.251 1.00 97.69 428 PRO A CA 1
ATOM 3390 C C . PRO A 1 428 ? 6.091 -23.506 -28.766 1.00 97.69 428 PRO A C 1
ATOM 3392 O O . PRO A 1 428 ? 7.304 -23.579 -28.634 1.00 97.69 428 PRO A O 1
ATOM 3395 N N . THR A 1 429 ? 5.510 -22.461 -29.357 1.00 97.50 429 THR A N 1
ATOM 3396 C CA . THR A 1 429 ? 6.243 -21.332 -29.954 1.00 97.50 429 THR A CA 1
ATOM 3397 C C . THR A 1 429 ? 6.489 -20.181 -28.977 1.00 97.50 429 THR A C 1
ATOM 3399 O O . THR A 1 429 ? 7.040 -19.156 -29.372 1.00 97.50 429 THR A O 1
ATOM 3402 N N . GLY A 1 430 ? 6.014 -20.295 -27.731 1.00 97.44 430 GLY A N 1
ATOM 3403 C CA . GLY A 1 430 ? 6.039 -19.202 -26.756 1.00 97.44 430 GLY A CA 1
ATOM 3404 C C . GLY A 1 430 ? 5.096 -18.038 -27.092 1.00 97.44 430 GLY A C 1
ATOM 3405 O O . GLY A 1 430 ? 5.170 -16.990 -26.452 1.00 97.44 430 GLY A O 1
ATOM 3406 N N . ARG A 1 431 ? 4.212 -18.208 -28.083 1.00 98.44 431 ARG A N 1
ATOM 3407 C CA . ARG A 1 431 ? 3.180 -17.245 -28.482 1.00 98.44 431 ARG A CA 1
ATOM 3408 C C . ARG A 1 431 ? 1.807 -17.896 -28.420 1.00 98.44 431 ARG A C 1
ATOM 3410 O O . ARG A 1 431 ? 1.663 -19.063 -28.784 1.00 98.44 431 ARG A O 1
ATOM 3417 N N . GLY A 1 432 ? 0.806 -17.134 -28.011 1.00 98.19 432 GLY A N 1
ATOM 3418 C CA . GLY A 1 432 ? -0.564 -17.620 -27.940 1.00 98.19 432 GLY A CA 1
ATOM 3419 C C . GLY A 1 432 ? -1.570 -16.501 -27.762 1.00 98.19 432 GLY A C 1
ATOM 3420 O O . GLY A 1 432 ? -1.210 -15.346 -27.545 1.00 98.19 432 GLY A O 1
ATOM 3421 N N . GLU A 1 433 ? -2.840 -16.866 -27.850 1.00 98.25 433 GLU A N 1
ATOM 3422 C CA . GLU A 1 433 ? -3.966 -15.970 -27.623 1.00 98.25 433 GLU A CA 1
ATOM 3423 C C . GLU A 1 433 ? -5.017 -16.689 -26.785 1.00 98.25 433 GLU A C 1
ATOM 3425 O O . GLU A 1 433 ? -5.180 -17.907 -26.880 1.00 98.25 433 GLU A O 1
ATOM 3430 N N . PHE A 1 434 ? -5.732 -15.934 -25.960 1.00 97.50 434 PHE A N 1
ATOM 3431 C CA . PHE A 1 434 ? -6.881 -16.422 -25.212 1.00 97.50 434 PHE A CA 1
ATOM 3432 C C . PHE A 1 434 ? -7.869 -15.289 -24.933 1.00 97.50 434 PHE A C 1
ATOM 3434 O O . PHE A 1 434 ? -7.551 -14.110 -25.078 1.00 97.50 434 PHE A O 1
ATOM 3441 N N . GLU A 1 435 ? -9.079 -15.644 -24.510 1.00 97.44 435 GLU A N 1
ATOM 3442 C CA . GLU A 1 435 ? -10.109 -14.678 -24.129 1.00 97.44 435 GLU A CA 1
ATOM 3443 C C . GLU A 1 435 ? -10.302 -14.660 -22.610 1.00 97.44 435 GLU A C 1
ATOM 3445 O O . GLU A 1 435 ? -10.284 -15.703 -21.945 1.00 97.44 435 GLU A O 1
ATOM 3450 N N . ILE A 1 436 ? -10.527 -13.463 -22.069 1.00 95.88 436 ILE A N 1
ATOM 3451 C CA . ILE A 1 436 ? -11.017 -13.245 -20.708 1.00 95.88 436 ILE A CA 1
ATOM 3452 C C . ILE A 1 436 ? -12.435 -12.711 -20.798 1.00 95.88 436 ILE A C 1
ATOM 3454 O O . ILE A 1 436 ? -12.701 -11.747 -21.511 1.00 95.88 436 ILE A O 1
ATOM 3458 N N . VAL A 1 437 ? -13.340 -13.314 -20.036 1.00 94.94 437 VAL A N 1
ATOM 3459 C CA . VAL A 1 437 ? -14.717 -12.839 -19.906 1.00 94.94 437 VAL A CA 1
ATOM 3460 C C . VAL A 1 437 ? -14.788 -11.856 -18.739 1.00 94.94 437 VAL A C 1
ATOM 3462 O O . VAL A 1 437 ? -14.386 -12.188 -17.622 1.00 94.94 437 VAL A O 1
ATOM 3465 N N . GLN A 1 438 ? -15.303 -10.648 -18.973 1.00 92.62 438 GLN A N 1
ATOM 3466 C CA . GLN A 1 438 ? -15.489 -9.644 -17.924 1.00 92.62 438 GLN A CA 1
ATOM 3467 C C . GLN A 1 438 ? -16.709 -9.997 -17.065 1.00 92.62 438 GLN A C 1
ATOM 3469 O O . GLN A 1 438 ? -17.827 -9.543 -17.305 1.00 92.62 438 GLN A O 1
ATOM 3474 N N . ILE A 1 439 ? -16.496 -10.839 -16.054 1.00 90.06 439 ILE A N 1
ATOM 3475 C CA . ILE A 1 439 ? -17.549 -11.225 -15.114 1.00 90.06 439 ILE A CA 1
ATOM 3476 C C . ILE A 1 439 ? -17.704 -10.107 -14.069 1.00 90.06 439 ILE A C 1
ATOM 3478 O O . ILE A 1 439 ? -16.731 -9.791 -13.374 1.00 90.06 439 ILE A O 1
ATOM 3482 N N . PRO A 1 440 ? -18.898 -9.497 -13.923 1.00 87.12 440 PRO A N 1
ATOM 3483 C CA . PRO A 1 440 ? -19.130 -8.505 -12.877 1.00 87.12 440 PRO A CA 1
ATOM 3484 C C . PRO A 1 440 ? -18.913 -9.135 -11.491 1.00 87.12 440 PRO A C 1
ATOM 3486 O O . PRO A 1 440 ? -19.148 -10.334 -11.337 1.00 87.12 440 PRO A O 1
ATOM 3489 N N . PRO A 1 441 ? -18.495 -8.374 -10.461 1.00 83.75 441 PRO A N 1
ATOM 3490 C CA . PRO A 1 441 ? -18.343 -8.912 -9.112 1.00 83.75 441 PRO A CA 1
ATOM 3491 C C . PRO A 1 441 ? -19.639 -9.579 -8.637 1.00 83.75 441 PRO A C 1
ATOM 3493 O O . PRO A 1 441 ? -20.687 -8.935 -8.566 1.00 83.75 441 PRO A O 1
ATOM 3496 N N . ARG A 1 442 ? -19.571 -10.873 -8.313 1.00 83.81 442 ARG A N 1
ATOM 3497 C CA . ARG A 1 442 ? -20.710 -11.653 -7.814 1.00 83.81 442 ARG A CA 1
ATOM 3498 C C . ARG A 1 442 ? -20.513 -12.009 -6.352 1.00 83.81 442 ARG A C 1
ATOM 3500 O O . ARG A 1 442 ? -19.400 -12.264 -5.896 1.00 83.81 442 ARG A O 1
ATOM 3507 N N . GLY A 1 443 ? -21.620 -12.043 -5.616 1.00 80.12 443 GLY A N 1
ATOM 3508 C CA . GLY A 1 443 ? -21.627 -12.597 -4.267 1.00 80.12 443 GLY A CA 1
ATOM 3509 C C . GLY A 1 443 ? -21.379 -14.114 -4.291 1.00 80.12 443 GLY A C 1
ATOM 3510 O O . GLY A 1 443 ? -21.767 -14.769 -5.258 1.00 80.12 443 GLY A O 1
ATOM 3511 N N . PRO A 1 444 ? -20.819 -14.697 -3.217 1.00 73.12 444 PRO A N 1
ATOM 3512 C CA . PRO A 1 444 ? -20.438 -16.116 -3.149 1.00 73.12 444 PRO A CA 1
ATOM 3513 C C . PRO A 1 444 ? -21.590 -17.118 -3.348 1.00 73.12 444 PRO A C 1
ATOM 3515 O O . PRO A 1 444 ? -21.340 -18.294 -3.587 1.00 73.12 444 PRO A O 1
ATOM 3518 N N . PHE A 1 445 ? -22.842 -16.664 -3.238 1.00 77.56 445 PHE A N 1
ATOM 3519 C CA . PHE A 1 445 ? -24.049 -17.495 -3.340 1.00 77.56 445 PHE A CA 1
ATOM 3520 C C . PHE A 1 445 ? -24.974 -17.085 -4.488 1.00 77.56 445 PHE A C 1
ATOM 3522 O O . PHE A 1 445 ? -26.116 -17.541 -4.555 1.00 77.56 445 PHE A O 1
ATOM 3529 N N . GLN A 1 446 ? -24.531 -16.185 -5.368 1.00 82.44 446 GLN A N 1
ATOM 3530 C CA . GLN A 1 446 ? -25.308 -15.891 -6.566 1.00 82.44 446 GLN A CA 1
ATOM 3531 C C . GLN A 1 446 ? -25.272 -17.108 -7.502 1.00 82.44 446 GLN A C 1
ATOM 3533 O O . GLN A 1 446 ? -24.225 -17.750 -7.604 1.00 82.44 446 GLN A O 1
ATOM 3538 N N . PRO A 1 447 ? -26.380 -17.429 -8.198 1.00 84.62 447 PRO A N 1
ATOM 3539 C CA . PRO A 1 447 ? -26.392 -18.496 -9.195 1.00 84.62 447 PRO A CA 1
ATOM 3540 C C . PRO A 1 447 ? -25.241 -18.332 -10.191 1.00 84.62 447 PRO A C 1
ATOM 3542 O O . PRO A 1 447 ? -24.868 -17.197 -10.510 1.00 84.62 447 PRO A O 1
ATOM 3545 N N . LYS A 1 448 ? -24.679 -19.437 -10.694 1.00 85.75 448 LYS A N 1
ATOM 3546 C CA . LYS A 1 448 ? -23.722 -19.358 -11.804 1.00 85.75 448 LYS A CA 1
ATOM 3547 C C . LYS A 1 448 ? -24.409 -18.717 -13.007 1.00 85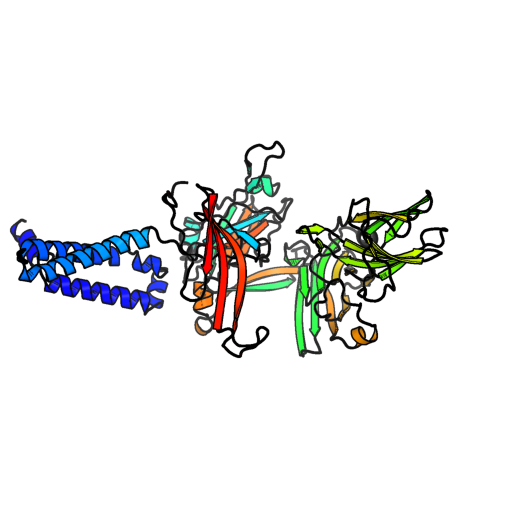.75 448 LYS A C 1
ATOM 3549 O O . LYS A 1 448 ? -25.602 -18.926 -13.220 1.00 85.75 448 LYS A O 1
ATOM 3554 N N . LEU A 1 449 ? -23.652 -17.926 -13.760 1.00 88.25 449 LEU A N 1
ATOM 3555 C CA . LEU A 1 449 ? -24.127 -17.430 -15.043 1.00 88.25 449 LEU A CA 1
ATOM 3556 C C . LEU A 1 449 ? -24.382 -18.619 -15.969 1.00 88.25 449 LEU A C 1
ATOM 3558 O O . LEU A 1 449 ? -23.587 -19.561 -16.024 1.00 88.25 449 LEU A O 1
ATOM 3562 N N . THR A 1 450 ? -25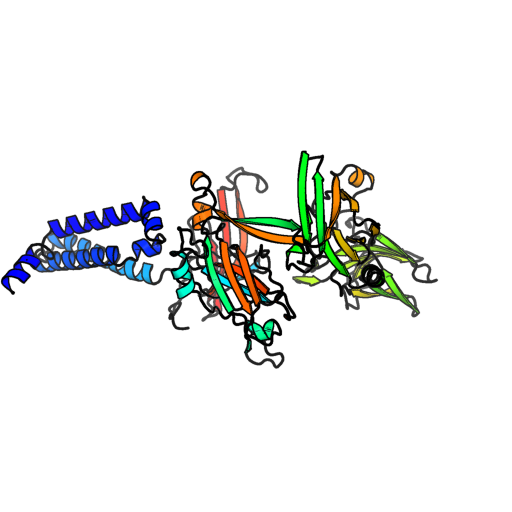.500 -18.571 -16.676 1.00 90.88 450 THR A N 1
ATOM 3563 C CA . THR A 1 450 ? -25.809 -19.502 -17.757 1.00 90.88 450 THR A CA 1
ATOM 3564 C C . THR A 1 450 ? -24.788 -19.352 -18.888 1.00 90.88 450 THR A C 1
ATOM 3566 O O . THR A 1 450 ? -24.117 -18.324 -19.012 1.00 90.88 450 THR A O 1
ATOM 3569 N N . ALA A 1 451 ? -24.659 -20.380 -19.731 1.00 90.69 451 ALA A N 1
ATOM 3570 C CA . ALA A 1 451 ? -23.771 -20.323 -20.893 1.00 90.69 451 ALA A CA 1
ATOM 3571 C C . ALA A 1 451 ? -24.122 -19.147 -21.825 1.00 90.69 451 ALA A C 1
ATOM 3573 O O . ALA A 1 451 ? -23.219 -18.478 -22.323 1.00 90.69 451 ALA A O 1
ATOM 3574 N N . ASP A 1 452 ? -25.415 -18.848 -21.980 1.00 94.06 452 ASP A N 1
ATOM 3575 C CA . ASP A 1 452 ? -25.904 -17.730 -22.791 1.00 94.06 452 ASP A CA 1
ATOM 3576 C C . ASP A 1 452 ? -25.547 -16.375 -22.172 1.00 94.06 452 ASP A C 1
ATOM 3578 O O . ASP A 1 452 ? -25.108 -15.466 -22.876 1.00 94.06 452 ASP A O 1
ATOM 3582 N N . GLU A 1 453 ? -25.672 -16.220 -20.851 1.00 93.94 453 GLU A N 1
ATOM 3583 C CA . GLU A 1 453 ? -25.223 -14.994 -20.183 1.00 93.94 453 GLU A CA 1
ATOM 3584 C C . GLU A 1 453 ? -23.707 -14.810 -20.326 1.00 93.94 453 GLU A C 1
ATOM 3586 O O . GLU A 1 453 ? -23.261 -13.716 -20.662 1.00 93.94 453 GLU A O 1
ATOM 3591 N N . LEU A 1 454 ? -22.913 -15.872 -20.131 1.00 91.88 454 LEU A N 1
ATOM 3592 C CA . LEU A 1 454 ? -21.457 -15.833 -20.316 1.00 91.88 454 LEU A CA 1
ATOM 3593 C C . LEU A 1 454 ? -21.062 -15.489 -21.758 1.00 91.88 454 LEU A C 1
ATOM 3595 O O . LEU A 1 454 ? -20.087 -14.767 -21.960 1.00 91.88 454 LEU A O 1
ATOM 3599 N N . ALA A 1 455 ? -21.808 -15.978 -22.751 1.00 93.44 455 ALA A N 1
ATOM 3600 C CA . ALA A 1 455 ? -21.556 -15.699 -24.163 1.00 93.44 455 ALA A CA 1
ATOM 3601 C C . ALA A 1 455 ? -21.793 -14.225 -24.534 1.00 93.44 455 ALA A C 1
ATOM 3603 O O . ALA A 1 455 ? -21.134 -13.719 -25.441 1.00 93.44 455 ALA A O 1
ATOM 3604 N N . ASN A 1 456 ? -22.699 -13.545 -23.824 1.00 95.50 456 ASN A N 1
ATOM 3605 C CA . ASN A 1 456 ? -23.054 -12.144 -24.059 1.00 95.50 456 ASN A CA 1
ATOM 3606 C C . ASN A 1 456 ? -22.213 -11.143 -23.251 1.00 95.50 456 ASN A C 1
ATOM 3608 O O . ASN A 1 456 ? -22.335 -9.934 -23.459 1.00 95.50 456 ASN A O 1
ATOM 3612 N N . LEU A 1 457 ? -21.378 -11.608 -22.317 1.00 95.56 457 LEU A N 1
ATOM 3613 C CA . LEU A 1 457 ? -20.499 -10.719 -21.562 1.00 95.56 457 LEU A CA 1
ATOM 3614 C C . LEU A 1 457 ? -19.360 -10.174 -22.441 1.00 95.56 457 LEU A C 1
ATOM 3616 O O . LEU A 1 457 ? -18.862 -10.891 -23.314 1.00 95.56 457 LEU A O 1
ATOM 3620 N N . PRO A 1 458 ? -18.891 -8.936 -22.184 1.00 96.19 458 PRO A N 1
ATOM 3621 C CA . PRO A 1 458 ? -17.719 -8.392 -22.855 1.00 96.19 458 PRO A CA 1
ATOM 3622 C C . PRO A 1 458 ? -16.513 -9.316 -22.699 1.00 96.19 458 PRO A C 1
ATOM 3624 O O . PRO A 1 458 ? -16.199 -9.788 -21.600 1.00 96.19 458 PRO A O 1
ATOM 3627 N N . LYS A 1 459 ? -15.827 -9.556 -23.814 1.00 96.94 459 LYS A N 1
ATOM 3628 C CA . LYS A 1 459 ? -14.621 -10.374 -23.869 1.00 96.94 459 LYS A CA 1
ATOM 3629 C C . LYS A 1 459 ? -13.423 -9.505 -24.194 1.00 96.94 459 LYS A C 1
ATOM 3631 O O . LYS A 1 459 ? -13.501 -8.650 -25.070 1.00 96.94 459 LYS A O 1
ATOM 3636 N N . VAL A 1 460 ? -12.317 -9.776 -23.521 1.00 97.25 460 VAL A N 1
ATOM 3637 C CA . VAL A 1 460 ? -11.021 -9.150 -23.776 1.00 97.25 460 VAL A CA 1
ATOM 3638 C C . VAL A 1 460 ? -10.129 -10.199 -24.399 1.00 97.25 460 VAL A C 1
ATOM 3640 O O . VAL A 1 460 ? -9.925 -11.266 -23.813 1.00 97.25 460 VAL A O 1
ATOM 3643 N N . LYS A 1 461 ? -9.612 -9.908 -25.588 1.00 98.06 461 LYS A N 1
ATOM 3644 C CA . LYS A 1 461 ? -8.623 -10.765 -26.232 1.00 98.06 461 LYS A CA 1
ATOM 3645 C C . LYS A 1 461 ? -7.266 -10.452 -25.634 1.00 98.06 461 LYS A C 1
ATOM 3647 O O . LYS A 1 461 ? -6.878 -9.292 -25.537 1.00 98.06 461 LYS A O 1
ATOM 3652 N N . VAL A 1 462 ? -6.556 -11.486 -25.215 1.00 98.25 462 VAL A N 1
ATOM 3653 C CA . VAL A 1 462 ? -5.208 -11.365 -24.676 1.00 98.25 462 VAL A CA 1
ATOM 3654 C C . VAL A 1 462 ? -4.291 -12.202 -25.542 1.00 98.25 462 VAL A C 1
ATOM 3656 O O . VAL A 1 462 ? -4.301 -13.430 -25.479 1.00 98.25 462 VAL A O 1
ATOM 3659 N N . ALA A 1 463 ? -3.498 -11.523 -26.359 1.00 98.44 463 ALA A N 1
ATOM 3660 C CA . ALA A 1 463 ? -2.367 -12.133 -27.029 1.00 98.44 463 ALA A CA 1
ATOM 3661 C C . ALA A 1 463 ? -1.150 -12.061 -26.107 1.00 98.44 463 ALA A C 1
ATOM 3663 O O . ALA A 1 463 ? -0.978 -11.094 -25.363 1.00 98.44 463 ALA A O 1
ATOM 3664 N N . PHE A 1 464 ? -0.292 -13.070 -26.146 1.00 98.50 464 PHE A N 1
ATOM 3665 C CA . PHE A 1 464 ? 0.943 -13.052 -25.383 1.00 98.50 464 PHE A CA 1
ATOM 3666 C C . PHE A 1 464 ? 2.132 -13.550 -26.190 1.00 98.50 464 PHE A C 1
ATOM 3668 O O . PHE A 1 464 ? 2.013 -14.372 -27.101 1.00 98.50 464 PHE A O 1
ATOM 3675 N N . GLU A 1 465 ? 3.304 -13.049 -25.820 1.00 98.44 465 GLU A N 1
ATOM 3676 C CA . GLU A 1 465 ? 4.570 -13.422 -26.426 1.00 98.44 465 GLU A CA 1
ATOM 3677 C C . GLU A 1 465 ? 5.669 -13.502 -25.369 1.00 98.44 465 GLU A C 1
ATOM 3679 O O . GLU A 1 465 ? 5.958 -12.536 -24.661 1.00 98.44 465 GLU A O 1
ATOM 3684 N N . ARG A 1 466 ? 6.317 -14.661 -25.300 1.00 97.75 466 ARG A N 1
ATOM 3685 C CA . ARG A 1 466 ? 7.551 -14.859 -24.550 1.00 97.75 466 ARG A CA 1
ATOM 3686 C C . ARG A 1 466 ? 8.693 -14.067 -25.181 1.00 97.75 466 ARG A C 1
ATOM 3688 O O . ARG A 1 466 ? 8.906 -14.120 -26.391 1.00 97.75 466 ARG A O 1
ATOM 3695 N N . ARG A 1 467 ? 9.478 -13.401 -24.341 1.00 97.81 467 ARG A N 1
ATOM 3696 C CA . ARG A 1 467 ? 10.693 -12.676 -24.711 1.00 97.81 467 ARG A CA 1
ATOM 3697 C C . ARG A 1 467 ? 11.821 -13.045 -23.759 1.00 97.81 467 ARG A C 1
ATOM 3699 O O . ARG A 1 467 ? 11.621 -13.140 -22.549 1.00 97.81 467 ARG A O 1
ATOM 3706 N N . GLU A 1 468 ? 13.004 -13.256 -24.317 1.00 96.88 468 GLU A N 1
ATOM 3707 C CA . GLU A 1 468 ? 14.215 -13.511 -23.540 1.00 96.88 468 GLU A CA 1
ATOM 3708 C C . GLU A 1 468 ? 14.977 -12.224 -23.276 1.00 96.88 468 GLU A C 1
ATOM 3710 O O . GLU A 1 468 ? 14.854 -11.249 -24.016 1.00 96.88 468 GLU A O 1
ATOM 3715 N N . ASN A 1 469 ? 15.823 -12.261 -22.250 1.00 95.75 469 ASN A N 1
ATOM 3716 C CA . ASN A 1 469 ? 16.692 -11.156 -21.877 1.00 95.75 469 ASN A CA 1
ATOM 3717 C C . ASN A 1 469 ? 15.915 -9.857 -21.615 1.00 95.75 469 ASN A C 1
ATOM 3719 O O . ASN A 1 469 ? 16.349 -8.777 -22.008 1.00 95.75 469 ASN A O 1
ATOM 3723 N N . VAL A 1 470 ? 14.764 -9.943 -20.953 1.00 96.19 470 VAL A N 1
ATOM 3724 C CA . VAL A 1 470 ? 13.938 -8.769 -20.653 1.00 96.19 470 VAL A CA 1
ATOM 3725 C C . VAL A 1 470 ? 14.456 -8.094 -19.390 1.00 96.19 470 VAL A C 1
ATOM 3727 O O . VAL A 1 470 ? 14.692 -8.736 -18.375 1.00 96.19 470 VAL A O 1
ATOM 3730 N N . SER A 1 471 ? 14.615 -6.779 -19.418 1.00 92.25 471 SER A N 1
ATOM 3731 C CA . SER A 1 471 ? 14.945 -5.986 -18.237 1.00 92.25 471 SER A CA 1
ATOM 3732 C C . SER A 1 471 ? 13.886 -4.937 -17.982 1.00 92.25 471 SER A C 1
ATOM 3734 O O . SER A 1 471 ? 13.475 -4.219 -18.894 1.00 92.25 471 SER A O 1
ATOM 3736 N N . ARG A 1 472 ? 13.490 -4.825 -16.716 1.00 92.75 472 ARG A N 1
ATOM 3737 C CA . ARG A 1 472 ? 12.693 -3.712 -16.222 1.00 92.75 472 ARG A CA 1
ATOM 3738 C C . ARG A 1 472 ? 13.578 -2.490 -16.024 1.00 92.75 472 ARG A C 1
ATOM 3740 O O . ARG A 1 472 ? 14.600 -2.551 -15.340 1.00 92.75 472 ARG A O 1
ATOM 3747 N N . VAL A 1 473 ? 13.159 -1.374 -16.599 1.00 93.50 473 VAL A N 1
ATOM 3748 C CA . VAL A 1 473 ? 13.796 -0.071 -16.455 1.00 93.50 473 VAL A CA 1
ATOM 3749 C C . VAL A 1 473 ? 12.760 0.885 -15.888 1.00 93.50 473 VAL A C 1
ATOM 3751 O O . VAL A 1 473 ? 11.854 1.328 -16.586 1.00 93.50 473 VAL A O 1
ATOM 3754 N N . ASP A 1 474 ? 12.911 1.204 -14.607 1.00 94.44 474 ASP A N 1
ATOM 3755 C CA . ASP A 1 474 ? 12.087 2.206 -13.940 1.00 94.44 474 ASP A CA 1
ATOM 3756 C C . ASP A 1 474 ? 12.751 3.579 -14.058 1.00 94.44 474 ASP A C 1
ATOM 3758 O O . ASP A 1 474 ? 13.864 3.799 -13.564 1.00 94.44 474 ASP A O 1
ATOM 3762 N N . ARG A 1 475 ? 12.051 4.522 -14.687 1.00 95.44 475 ARG A N 1
ATOM 3763 C CA . ARG A 1 475 ? 12.452 5.926 -14.780 1.00 95.44 475 ARG A CA 1
ATOM 3764 C C . ARG A 1 475 ? 11.522 6.785 -13.947 1.00 95.44 475 ARG A C 1
ATOM 3766 O O . ARG A 1 475 ? 10.318 6.563 -13.903 1.00 95.44 475 ARG A O 1
ATOM 3773 N N . VAL A 1 476 ? 12.086 7.793 -13.297 1.00 96.31 476 VAL A N 1
ATOM 3774 C CA . VAL A 1 476 ? 11.289 8.813 -12.620 1.00 96.31 476 VAL A CA 1
ATOM 3775 C C . VAL A 1 476 ? 11.015 9.922 -13.620 1.00 96.31 476 VAL A C 1
ATOM 3777 O O . VAL A 1 476 ? 11.951 10.466 -14.205 1.00 96.31 476 VAL A O 1
ATOM 3780 N N . ARG A 1 477 ? 9.741 10.258 -13.820 1.00 96.31 477 ARG A N 1
ATOM 3781 C CA . ARG A 1 477 ? 9.345 11.415 -14.619 1.00 96.31 477 ARG A CA 1
ATOM 3782 C C . ARG A 1 477 ? 8.615 12.421 -13.753 1.00 96.31 477 ARG A C 1
ATOM 3784 O O . ARG A 1 477 ? 7.531 12.144 -13.238 1.00 96.31 477 ARG A O 1
ATOM 3791 N N . ASP A 1 478 ? 9.184 13.615 -13.659 1.00 95.69 478 ASP A N 1
ATOM 3792 C CA . ASP A 1 478 ? 8.544 14.725 -12.971 1.00 95.69 478 ASP A CA 1
ATOM 3793 C C . ASP A 1 478 ? 7.236 15.127 -13.663 1.00 95.69 478 ASP A C 1
ATOM 3795 O O . ASP A 1 478 ? 7.138 15.253 -14.889 1.00 95.69 478 ASP A O 1
ATOM 3799 N N . VAL A 1 479 ? 6.214 15.386 -12.853 1.00 94.50 479 VAL A N 1
ATOM 3800 C CA . VAL A 1 479 ? 4.943 15.938 -13.312 1.00 94.50 479 VAL A CA 1
ATOM 3801 C C . VAL A 1 479 ? 5.164 17.417 -13.659 1.00 94.50 479 VAL A C 1
ATOM 3803 O O . VAL A 1 479 ? 5.615 18.187 -12.795 1.00 94.50 479 VAL A O 1
ATOM 3806 N N . PRO A 1 480 ? 4.839 17.862 -14.891 1.00 93.81 480 PRO A N 1
ATOM 3807 C CA . PRO A 1 480 ? 4.955 19.267 -15.273 1.00 93.81 480 PRO A CA 1
ATOM 3808 C C . PRO A 1 480 ? 4.178 20.172 -14.315 1.00 93.81 480 PRO A C 1
ATOM 3810 O O . PRO A 1 480 ? 3.052 19.840 -13.955 1.00 93.81 480 PRO A O 1
ATOM 3813 N N . LYS A 1 481 ? 4.731 21.338 -13.942 1.00 90.56 481 LYS A N 1
ATOM 3814 C CA . LYS A 1 481 ? 4.120 22.248 -12.947 1.00 90.56 481 LYS A CA 1
ATOM 3815 C C . LYS A 1 481 ? 2.647 22.570 -13.232 1.00 90.56 481 LYS A C 1
ATOM 3817 O O . LYS A 1 481 ? 1.845 22.560 -12.312 1.00 90.56 481 LYS A O 1
ATOM 3822 N N . ALA A 1 482 ? 2.286 22.772 -14.500 1.00 92.12 482 ALA A N 1
ATOM 3823 C CA . ALA A 1 482 ? 0.912 23.065 -14.921 1.00 92.12 482 ALA A CA 1
ATOM 3824 C C . ALA A 1 482 ? -0.085 21.903 -14.724 1.00 92.12 482 ALA A C 1
ATOM 3826 O O . ALA A 1 482 ? -1.288 22.123 -14.788 1.00 92.12 482 ALA A O 1
ATOM 3827 N N . LYS A 1 483 ? 0.403 20.673 -14.516 1.00 91.62 483 LYS A N 1
ATOM 3828 C CA . LYS A 1 483 ? -0.403 19.467 -14.266 1.00 91.62 483 LYS A CA 1
ATOM 3829 C C . LYS A 1 483 ? -0.349 19.008 -12.807 1.00 91.62 483 LYS A C 1
ATOM 3831 O O . LYS A 1 483 ? -0.907 17.964 -12.489 1.00 91.62 483 LYS A O 1
ATOM 3836 N N . ARG A 1 484 ? 0.371 19.723 -11.939 1.00 90.50 484 ARG A N 1
ATOM 3837 C CA . ARG A 1 484 ? 0.451 19.371 -10.521 1.00 90.50 484 ARG A CA 1
ATOM 3838 C C . ARG A 1 484 ? -0.848 19.782 -9.851 1.00 90.50 484 ARG A C 1
ATOM 3840 O O . ARG A 1 484 ? -1.202 20.958 -9.864 1.00 90.50 484 ARG A O 1
ATOM 3847 N N . ASP A 1 485 ? -1.524 18.811 -9.260 1.00 86.81 485 ASP A N 1
ATOM 3848 C CA . ASP A 1 485 ? -2.614 19.082 -8.341 1.00 86.81 485 ASP A CA 1
ATOM 3849 C C . ASP A 1 485 ? -2.019 19.486 -6.982 1.00 86.81 485 ASP A C 1
ATOM 3851 O O . ASP A 1 485 ? -1.124 18.822 -6.445 1.00 86.81 485 ASP A O 1
ATOM 3855 N N . ARG A 1 486 ? -2.479 20.622 -6.453 1.00 76.69 486 ARG A N 1
ATOM 3856 C CA . ARG A 1 486 ? -1.999 21.170 -5.182 1.00 76.69 486 ARG A CA 1
ATOM 3857 C C . ARG A 1 486 ? -2.313 20.231 -4.019 1.00 76.69 486 ARG A C 1
ATOM 3859 O O . ARG A 1 486 ? -1.481 20.076 -3.126 1.00 76.69 486 ARG A O 1
ATOM 3866 N N . ASP A 1 487 ? -3.492 19.627 -4.029 1.00 75.94 487 ASP A N 1
ATOM 3867 C CA . ASP A 1 487 ? -3.995 18.811 -2.936 1.00 75.94 487 ASP A CA 1
ATOM 3868 C C . ASP A 1 487 ? -3.321 17.423 -2.970 1.00 75.94 487 ASP A C 1
ATOM 3870 O O . ASP A 1 487 ? -2.875 16.937 -1.927 1.00 75.94 487 ASP A O 1
ATOM 3874 N N . GLU A 1 488 ? -3.088 16.840 -4.161 1.00 81.25 488 GLU A N 1
ATOM 3875 C CA . GLU A 1 488 ? -2.241 15.631 -4.304 1.00 81.25 488 GLU A CA 1
ATOM 3876 C C . GLU A 1 488 ? -0.813 15.873 -3.797 1.00 81.25 488 GLU A C 1
ATOM 3878 O O . GLU A 1 488 ? -0.187 15.003 -3.181 1.00 81.25 488 GLU A O 1
ATOM 3883 N N . GLY A 1 489 ? -0.301 17.072 -4.062 1.00 73.12 489 GLY A N 1
ATOM 3884 C CA . GLY A 1 489 ? 1.011 17.521 -3.644 1.00 73.12 489 GLY A CA 1
ATOM 3885 C C . GLY A 1 489 ? 1.190 17.630 -2.141 1.00 73.12 489 GLY A C 1
ATOM 3886 O O . GLY A 1 489 ? 2.165 17.121 -1.585 1.00 73.12 489 GLY A O 1
ATOM 3887 N N . GLN A 1 490 ? 0.22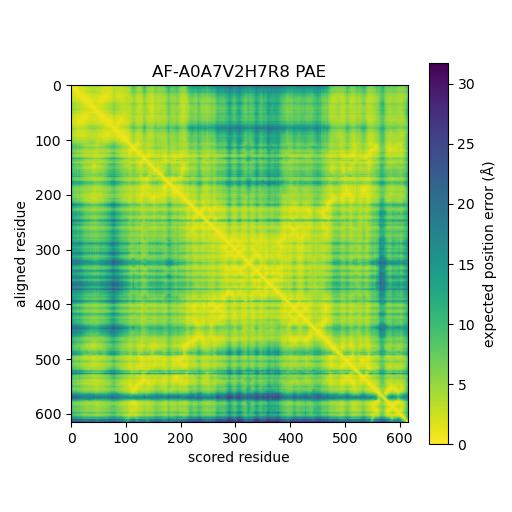2 18.253 -1.470 1.00 70.06 490 GLN A N 1
ATOM 3888 C CA . GLN A 1 490 ? 0.192 18.333 -0.011 1.00 70.06 490 GLN A CA 1
ATOM 3889 C C . GLN A 1 490 ? 0.049 16.948 0.628 1.00 70.06 490 GLN A C 1
ATOM 3891 O O . GLN A 1 490 ? 0.722 16.659 1.619 1.00 70.06 490 GLN A O 1
ATOM 3896 N N . ALA A 1 491 ? -0.759 16.069 0.029 1.00 75.50 491 ALA A N 1
ATOM 3897 C CA . ALA A 1 491 ? -0.905 14.686 0.471 1.00 75.50 491 ALA A CA 1
ATOM 3898 C C . ALA A 1 491 ? 0.344 13.822 0.192 1.00 75.50 491 ALA A C 1
ATOM 3900 O O . ALA A 1 491 ? 0.513 12.766 0.802 1.00 75.50 491 ALA A O 1
ATOM 3901 N N . GLY A 1 492 ? 1.243 14.267 -0.693 1.00 78.94 492 GLY A N 1
ATOM 3902 C CA . GLY A 1 492 ? 2.461 13.551 -1.072 1.00 78.94 492 GLY A CA 1
ATOM 3903 C C . GLY A 1 492 ? 2.230 12.361 -2.006 1.00 78.94 492 GLY A C 1
ATOM 3904 O O . GLY A 1 492 ? 3.140 11.564 -2.197 1.00 78.94 492 GLY A O 1
ATOM 3905 N N . ILE A 1 493 ? 1.046 12.236 -2.616 1.00 84.69 493 ILE A N 1
ATOM 3906 C CA . ILE A 1 493 ? 0.616 11.038 -3.369 1.00 84.69 493 ILE A CA 1
ATOM 3907 C C . ILE A 1 493 ? 1.543 10.726 -4.560 1.00 84.69 493 ILE A C 1
ATOM 3909 O O . ILE A 1 493 ? 1.668 9.575 -4.968 1.00 84.69 493 ILE A O 1
ATOM 3913 N N . ARG A 1 494 ? 2.229 11.740 -5.097 1.00 91.44 494 ARG A N 1
ATOM 3914 C CA . ARG A 1 494 ? 3.140 11.642 -6.252 1.00 91.44 494 ARG A CA 1
ATOM 3915 C C . ARG A 1 494 ? 4.623 11.652 -5.865 1.00 91.44 494 ARG A C 1
ATOM 3917 O O . ARG A 1 494 ? 5.468 11.961 -6.697 1.00 91.44 494 ARG A O 1
ATOM 3924 N N . GLN A 1 495 ? 4.965 11.385 -4.608 1.00 95.12 495 GLN A N 1
ATOM 3925 C CA . GLN A 1 495 ? 6.364 11.388 -4.181 1.00 95.12 495 GLN A CA 1
ATOM 3926 C C . GLN A 1 495 ? 7.073 10.099 -4.625 1.00 95.12 495 GLN A C 1
ATOM 3928 O O . GLN A 1 495 ? 6.522 9.002 -4.522 1.00 95.12 495 GLN A O 1
ATOM 3933 N N . VAL A 1 496 ? 8.314 10.227 -5.094 1.00 96.69 496 VAL A N 1
ATOM 3934 C CA . VAL A 1 496 ? 9.192 9.104 -5.447 1.00 96.69 496 VAL A CA 1
ATOM 3935 C C . VAL A 1 496 ? 10.577 9.355 -4.865 1.00 96.69 496 VAL A C 1
ATOM 3937 O O . VAL A 1 496 ? 11.143 10.435 -5.014 1.00 96.69 496 VAL A O 1
ATOM 3940 N N . VAL A 1 497 ? 11.140 8.353 -4.201 1.00 96.88 497 VAL A N 1
ATOM 3941 C CA . VAL A 1 497 ? 12.534 8.349 -3.747 1.00 96.88 497 VAL A CA 1
ATOM 3942 C C . VAL A 1 497 ? 13.344 7.425 -4.640 1.00 96.88 497 VAL A C 1
ATOM 3944 O O . VAL A 1 497 ? 12.899 6.332 -4.973 1.00 96.88 497 VAL A O 1
ATOM 3947 N N . THR A 1 498 ? 14.564 7.827 -4.972 1.00 97.31 498 THR A N 1
ATOM 3948 C CA . THR A 1 498 ? 15.540 6.956 -5.624 1.00 97.31 498 THR A CA 1
ATOM 3949 C C . THR A 1 498 ? 16.501 6.433 -4.566 1.00 97.31 498 THR A C 1
ATOM 3951 O O . THR A 1 498 ? 17.249 7.202 -3.955 1.00 97.31 498 THR A O 1
ATOM 3954 N N . ALA A 1 499 ? 16.485 5.121 -4.347 1.00 96.81 499 ALA A N 1
ATOM 3955 C CA . ALA A 1 499 ? 17.341 4.451 -3.379 1.00 96.81 499 ALA A CA 1
ATOM 3956 C C . ALA A 1 499 ? 18.422 3.627 -4.089 1.00 96.81 499 ALA A C 1
ATOM 3958 O O . ALA A 1 499 ? 18.152 2.959 -5.086 1.00 96.81 499 ALA A O 1
ATOM 3959 N N . ARG A 1 500 ? 19.645 3.649 -3.562 1.00 97.19 500 ARG A N 1
ATOM 3960 C CA . ARG A 1 500 ? 20.721 2.728 -3.932 1.00 97.19 500 ARG A CA 1
ATOM 3961 C C . ARG A 1 500 ? 20.834 1.665 -2.851 1.00 97.19 500 ARG A C 1
ATOM 3963 O O . ARG A 1 500 ? 20.937 1.994 -1.672 1.00 97.19 500 ARG A O 1
ATOM 3970 N N . ILE A 1 501 ? 20.818 0.405 -3.262 1.00 97.06 501 ILE A N 1
ATOM 3971 C CA . ILE A 1 501 ? 21.046 -0.738 -2.381 1.00 97.06 501 ILE A CA 1
ATOM 3972 C C . ILE A 1 501 ? 22.396 -1.337 -2.747 1.00 97.06 501 ILE A C 1
ATOM 3974 O O . ILE A 1 501 ? 22.616 -1.625 -3.922 1.00 97.06 501 ILE A O 1
ATOM 3978 N N . THR A 1 502 ? 23.266 -1.548 -1.762 1.00 97.50 502 THR A N 1
ATOM 3979 C CA . THR A 1 502 ? 24.611 -2.112 -1.961 1.00 97.50 502 THR A CA 1
ATOM 3980 C C . THR A 1 502 ? 24.834 -3.305 -1.034 1.00 97.50 502 THR A C 1
ATOM 3982 O O . THR A 1 502 ? 24.567 -3.209 0.165 1.00 97.50 502 THR A O 1
ATOM 3985 N N . VAL A 1 503 ? 25.340 -4.418 -1.576 1.00 97.31 503 VAL A N 1
ATOM 3986 C CA . VAL A 1 503 ? 25.689 -5.647 -0.842 1.00 97.31 503 VAL A CA 1
ATOM 3987 C C . VAL A 1 503 ? 27.018 -6.182 -1.374 1.00 97.31 503 VAL A C 1
ATOM 3989 O O . VAL A 1 503 ? 27.070 -6.753 -2.462 1.00 97.31 503 VAL A O 1
ATOM 3992 N N . GLY A 1 504 ? 28.105 -5.990 -0.622 1.00 96.25 504 GLY A N 1
ATOM 3993 C CA . GLY A 1 504 ? 29.454 -6.269 -1.131 1.00 96.25 504 GLY A CA 1
ATOM 3994 C C . GLY A 1 504 ? 29.749 -5.426 -2.378 1.00 96.25 504 GLY A C 1
ATOM 3995 O O . GLY A 1 504 ? 29.573 -4.210 -2.339 1.00 96.25 504 GLY A O 1
ATOM 3996 N N . ASP A 1 505 ? 30.131 -6.081 -3.476 1.00 97.12 505 ASP A N 1
ATOM 3997 C CA . ASP A 1 505 ? 30.412 -5.436 -4.770 1.00 97.12 505 ASP A CA 1
ATOM 3998 C C . ASP A 1 505 ? 29.157 -5.223 -5.636 1.00 97.12 505 ASP A C 1
ATOM 4000 O O . ASP A 1 505 ? 29.204 -4.551 -6.668 1.00 97.12 505 ASP A O 1
ATOM 4004 N N . TRP A 1 506 ? 28.016 -5.794 -5.239 1.00 96.56 506 TRP A N 1
ATOM 4005 C CA . TRP A 1 506 ? 26.762 -5.650 -5.970 1.00 96.56 506 TRP A CA 1
ATOM 4006 C C . TRP A 1 506 ? 26.024 -4.377 -5.547 1.00 96.56 506 TRP A C 1
ATOM 4008 O O . TRP A 1 506 ? 25.922 -4.076 -4.355 1.00 96.56 506 TRP A O 1
ATOM 4018 N N . SER A 1 507 ? 25.438 -3.658 -6.509 1.00 96.69 507 SER A N 1
ATOM 4019 C CA . SER A 1 507 ? 24.498 -2.574 -6.217 1.00 96.69 507 SER A CA 1
ATOM 4020 C C . SER A 1 507 ? 23.355 -2.490 -7.229 1.00 96.69 507 SER A C 1
ATOM 4022 O O . SER A 1 507 ? 23.514 -2.869 -8.390 1.00 96.69 507 SER A O 1
ATOM 4024 N N . LYS A 1 508 ? 22.199 -1.972 -6.796 1.00 95.19 508 LYS A N 1
ATOM 4025 C CA . LYS A 1 508 ? 21.051 -1.664 -7.664 1.00 95.19 508 LYS A CA 1
ATOM 4026 C C . LYS A 1 508 ? 20.404 -0.347 -7.244 1.00 95.19 508 LYS A C 1
ATOM 4028 O O . LYS A 1 508 ? 20.233 -0.082 -6.054 1.00 95.19 508 LYS A O 1
ATOM 4033 N N . ILE A 1 509 ? 20.044 0.472 -8.231 1.00 95.88 509 ILE A N 1
ATOM 4034 C CA . ILE A 1 509 ? 19.240 1.685 -8.039 1.00 95.88 509 ILE A CA 1
ATOM 4035 C C . ILE A 1 509 ? 17.774 1.332 -8.257 1.00 95.88 509 ILE A C 1
ATOM 4037 O O . ILE A 1 509 ? 17.440 0.636 -9.216 1.00 95.88 509 ILE A O 1
ATOM 4041 N N . VAL A 1 510 ? 16.910 1.801 -7.361 1.00 95.44 510 VAL A N 1
ATOM 4042 C CA . VAL A 1 510 ? 15.491 1.453 -7.347 1.00 95.44 510 VAL A CA 1
ATOM 4043 C C . VAL A 1 510 ? 14.639 2.675 -7.069 1.00 95.44 510 VAL A C 1
ATOM 4045 O O . VAL A 1 510 ? 15.001 3.529 -6.257 1.00 95.44 510 VAL A O 1
ATOM 4048 N N . GLN A 1 511 ? 13.500 2.746 -7.752 1.00 96.75 511 GLN A N 1
ATOM 4049 C CA . GLN A 1 511 ? 12.521 3.804 -7.554 1.00 96.75 511 GLN A CA 1
ATOM 4050 C C . GLN A 1 511 ? 11.482 3.342 -6.537 1.00 96.75 511 GLN A C 1
ATOM 4052 O O . GLN A 1 511 ? 10.887 2.270 -6.660 1.00 96.75 511 GLN A O 1
ATOM 4057 N N . VAL A 1 512 ? 11.306 4.151 -5.502 1.00 96.62 512 VAL A N 1
ATOM 4058 C CA . VAL A 1 512 ? 10.514 3.850 -4.317 1.00 96.62 512 VAL A CA 1
ATOM 4059 C C . VAL A 1 512 ? 9.333 4.821 -4.293 1.00 96.62 512 VAL A C 1
ATOM 4061 O O . VAL A 1 512 ? 9.519 5.987 -3.933 1.00 96.62 512 VAL A O 1
ATOM 4064 N N . PRO A 1 513 ? 8.130 4.392 -4.716 1.00 95.75 513 PRO A N 1
ATOM 4065 C CA . PRO A 1 513 ? 6.966 5.268 -4.757 1.00 95.75 513 PRO A CA 1
ATOM 4066 C C . PRO A 1 513 ? 6.435 5.559 -3.353 1.00 95.75 513 PRO A C 1
ATOM 4068 O O . PRO A 1 513 ? 6.743 4.851 -2.389 1.00 95.75 513 PRO A O 1
ATOM 4071 N N . PHE A 1 514 ? 5.592 6.581 -3.244 1.00 95.19 514 PHE A N 1
ATOM 4072 C CA . PHE A 1 514 ? 4.867 6.910 -2.025 1.00 95.19 514 PHE A CA 1
ATOM 4073 C C . PHE A 1 514 ? 3.551 6.152 -1.885 1.00 95.19 514 PHE A C 1
ATOM 4075 O O . PHE A 1 514 ? 2.793 5.998 -2.838 1.00 95.19 514 PHE A O 1
ATOM 4082 N N . ALA A 1 515 ? 3.269 5.708 -0.663 1.00 93.56 515 ALA A N 1
ATOM 4083 C CA . ALA A 1 515 ? 1.966 5.228 -0.244 1.00 93.56 515 ALA A CA 1
ATOM 4084 C C . ALA A 1 515 ? 1.607 5.877 1.092 1.00 93.56 515 ALA A C 1
ATOM 4086 O O . ALA A 1 515 ? 2.327 5.740 2.081 1.00 93.56 515 ALA A O 1
ATOM 4087 N N . GLN A 1 516 ? 0.453 6.543 1.130 1.00 92.06 516 GLN A N 1
ATOM 4088 C CA . GLN A 1 516 ? -0.035 7.240 2.320 1.00 92.06 516 GLN A CA 1
ATOM 4089 C C . GLN A 1 516 ? -0.109 6.315 3.544 1.00 92.06 516 GLN A C 1
ATOM 4091 O O . GLN A 1 516 ? 0.334 6.684 4.625 1.00 92.06 516 GLN A O 1
ATOM 4096 N N . TYR A 1 517 ? -0.592 5.087 3.337 1.00 93.12 517 TYR A N 1
ATOM 4097 C CA . TYR A 1 517 ? -0.810 4.074 4.371 1.00 93.12 517 TYR A CA 1
ATOM 4098 C C . TYR A 1 517 ? 0.139 2.876 4.205 1.00 93.12 517 TYR A C 1
ATOM 4100 O O . TYR A 1 517 ? -0.292 1.725 4.180 1.00 93.12 517 TYR A O 1
ATOM 4108 N N . ALA A 1 518 ? 1.438 3.137 4.019 1.00 92.50 518 ALA A N 1
ATOM 4109 C CA . ALA A 1 518 ? 2.436 2.116 3.669 1.00 92.50 518 ALA A CA 1
ATOM 4110 C C . ALA A 1 518 ? 2.562 0.958 4.684 1.00 92.50 518 ALA A C 1
ATOM 4112 O O . ALA A 1 518 ? 2.944 -0.155 4.301 1.00 92.50 518 ALA A O 1
ATOM 4113 N N . ALA A 1 519 ? 2.233 1.193 5.960 1.00 91.88 519 ALA A N 1
ATOM 4114 C CA . ALA A 1 519 ? 2.271 0.154 6.988 1.00 91.88 519 ALA A CA 1
ATOM 4115 C C . ALA A 1 519 ? 1.105 -0.839 6.856 1.00 91.88 519 ALA A C 1
ATOM 4117 O O . ALA A 1 519 ? 1.240 -1.998 7.252 1.00 91.88 519 ALA A O 1
ATOM 4118 N N . GLU A 1 520 ? -0.011 -0.426 6.253 1.00 89.12 520 GLU A N 1
ATOM 4119 C CA . GLU A 1 520 ? -1.216 -1.241 6.192 1.00 89.12 520 GLU A CA 1
ATOM 4120 C C . GLU A 1 520 ? -1.095 -2.397 5.187 1.00 89.12 520 GLU A C 1
ATOM 4122 O O . GLU A 1 520 ? -0.516 -2.277 4.105 1.00 89.12 520 GLU A O 1
ATOM 4127 N N . GLY A 1 521 ? -1.679 -3.549 5.524 1.00 76.88 521 GLY A N 1
ATOM 4128 C CA . GLY A 1 521 ? -1.604 -4.758 4.693 1.00 76.88 521 GLY A CA 1
ATOM 4129 C C . GLY A 1 521 ? -2.428 -4.709 3.398 1.00 76.88 521 GLY A C 1
ATOM 4130 O O . GLY A 1 521 ? -2.200 -5.513 2.495 1.00 76.88 521 GLY A O 1
ATOM 4131 N N . PHE A 1 522 ? -3.394 -3.790 3.284 1.00 75.25 522 PHE A N 1
ATOM 4132 C CA . PHE A 1 522 ? -4.218 -3.647 2.076 1.00 75.25 522 PHE A CA 1
ATOM 4133 C C . PHE A 1 522 ? -3.603 -2.688 1.049 1.00 75.25 522 PHE A C 1
ATOM 4135 O O . PHE A 1 522 ? -3.951 -2.776 -0.131 1.00 75.25 522 PHE A O 1
ATOM 4142 N N . ALA A 1 523 ? -2.711 -1.782 1.469 1.00 75.12 523 ALA A N 1
ATOM 4143 C CA . ALA A 1 523 ? -2.001 -0.912 0.548 1.00 75.12 523 ALA A CA 1
ATOM 4144 C C . ALA A 1 523 ? -1.102 -1.802 -0.314 1.00 75.12 523 ALA A C 1
ATOM 4146 O O . ALA A 1 523 ? -0.155 -2.416 0.180 1.00 75.12 523 ALA A O 1
ATOM 4147 N N . ARG A 1 524 ? -1.431 -1.933 -1.604 1.00 78.31 524 ARG A N 1
ATOM 4148 C CA . ARG A 1 524 ? -0.541 -2.615 -2.546 1.00 78.31 524 ARG A CA 1
ATOM 4149 C C . ARG A 1 524 ? 0.742 -1.801 -2.606 1.00 78.31 524 ARG A C 1
ATOM 4151 O O . ARG A 1 524 ? 0.684 -0.615 -2.913 1.00 78.31 524 ARG A O 1
ATOM 4158 N N . TRP A 1 525 ? 1.868 -2.427 -2.293 1.00 85.56 525 TRP A N 1
ATOM 4159 C CA . TRP A 1 525 ? 3.168 -1.809 -2.511 1.00 85.56 525 TRP A CA 1
ATOM 4160 C C . TRP A 1 525 ? 3.367 -1.720 -4.021 1.00 85.56 525 TRP A C 1
ATOM 4162 O O . TRP A 1 525 ? 3.225 -2.719 -4.723 1.00 85.56 525 TRP A O 1
ATOM 4172 N N . GLN A 1 526 ? 3.563 -0.505 -4.527 1.00 79.38 526 GLN A N 1
ATOM 4173 C CA . GLN A 1 526 ? 3.494 -0.217 -5.967 1.00 79.38 526 GLN A CA 1
ATOM 4174 C C . GLN A 1 526 ? 4.875 -0.227 -6.640 1.00 79.38 526 GLN A C 1
ATOM 4176 O O . GLN A 1 526 ? 4.991 0.111 -7.814 1.00 79.38 526 GLN A O 1
ATOM 4181 N N . GLY A 1 527 ? 5.938 -0.596 -5.919 1.00 75.69 527 GLY A N 1
ATOM 4182 C CA . GLY A 1 527 ? 7.295 -0.616 -6.456 1.00 75.69 527 GLY A CA 1
ATOM 4183 C C . GLY A 1 527 ? 8.355 -0.975 -5.419 1.00 75.69 527 GLY A C 1
ATOM 4184 O O . GLY A 1 527 ? 8.045 -1.464 -4.335 1.00 75.69 527 GLY A O 1
ATOM 4185 N N . GLY A 1 528 ? 9.620 -0.747 -5.780 1.00 81.00 528 GLY A N 1
ATOM 4186 C CA . GLY A 1 528 ? 10.762 -0.934 -4.880 1.00 81.00 528 GLY A CA 1
ATOM 4187 C C . GLY A 1 528 ? 11.103 -2.389 -4.540 1.00 81.00 528 GLY A C 1
ATOM 4188 O O . GLY A 1 528 ? 11.833 -2.614 -3.577 1.00 81.00 528 GLY A O 1
ATOM 4189 N N . GLY A 1 529 ? 10.574 -3.366 -5.285 1.00 90.50 529 GLY A N 1
ATOM 4190 C CA . GLY A 1 529 ? 10.907 -4.786 -5.151 1.00 90.50 529 GLY A CA 1
ATOM 4191 C C . GLY A 1 529 ? 12.274 -5.117 -5.756 1.00 90.50 529 GLY A C 1
ATOM 4192 O O . GLY A 1 529 ? 12.579 -4.733 -6.883 1.00 90.50 529 GLY A O 1
ATOM 4193 N N . VAL A 1 530 ? 13.114 -5.824 -5.004 1.00 92.50 530 VAL A N 1
ATOM 4194 C CA . VAL A 1 530 ? 14.512 -6.090 -5.347 1.00 92.50 530 VAL A CA 1
ATOM 4195 C C . VAL A 1 530 ? 14.904 -7.488 -4.927 1.00 92.50 530 VAL A C 1
ATOM 4197 O O . VAL A 1 530 ? 14.984 -7.798 -3.736 1.00 92.50 530 VAL A O 1
ATOM 4200 N N . GLN A 1 531 ? 15.207 -8.322 -5.915 1.00 93.06 531 GLN A N 1
ATOM 4201 C CA . GLN A 1 531 ? 15.861 -9.593 -5.667 1.00 93.06 531 GLN A CA 1
ATOM 4202 C C . GLN A 1 531 ? 17.366 -9.348 -5.519 1.00 93.06 531 GLN A C 1
ATOM 4204 O O . GLN A 1 531 ? 18.059 -9.064 -6.495 1.00 93.06 531 GLN A O 1
ATOM 4209 N N . ILE A 1 532 ? 17.864 -9.415 -4.284 1.00 95.06 532 ILE A N 1
ATOM 4210 C CA . ILE A 1 532 ? 19.299 -9.312 -4.000 1.00 95.06 532 ILE A CA 1
ATOM 4211 C C . ILE A 1 532 ? 19.944 -10.684 -4.261 1.00 95.06 532 ILE A C 1
ATOM 4213 O O . ILE A 1 532 ? 19.418 -11.693 -3.779 1.00 95.06 532 ILE A O 1
ATOM 4217 N N . PRO A 1 533 ? 21.075 -10.764 -4.988 1.00 94.25 533 PRO A N 1
ATOM 4218 C CA . PRO A 1 533 ? 21.794 -12.021 -5.173 1.00 94.25 533 PRO A CA 1
ATOM 4219 C C . PRO A 1 533 ? 22.141 -12.691 -3.837 1.00 94.25 533 PRO A C 1
ATOM 4221 O O . PRO A 1 533 ? 22.691 -12.059 -2.938 1.00 94.25 533 PRO A O 1
ATOM 4224 N N . GLY A 1 534 ? 21.796 -13.973 -3.702 1.00 95.06 534 GLY A N 1
ATOM 4225 C CA . GLY A 1 534 ? 22.007 -14.752 -2.476 1.00 95.06 534 GLY A CA 1
ATOM 4226 C C . GLY A 1 534 ? 20.969 -14.526 -1.369 1.00 95.06 534 GLY A C 1
ATOM 4227 O O . GLY A 1 534 ? 20.975 -15.270 -0.392 1.00 95.06 534 GLY A O 1
ATOM 4228 N N . ALA A 1 535 ? 20.058 -13.556 -1.504 1.00 96.12 535 ALA A N 1
ATOM 4229 C CA . ALA A 1 535 ? 18.972 -13.391 -0.546 1.00 96.12 535 ALA A CA 1
ATOM 4230 C C . ALA A 1 535 ? 17.914 -14.482 -0.738 1.00 96.12 535 ALA A C 1
ATOM 4232 O O . ALA A 1 535 ? 17.459 -14.754 -1.848 1.00 96.12 535 ALA A O 1
ATOM 4233 N N . SER A 1 536 ? 17.461 -15.051 0.374 1.00 93.69 536 SER A N 1
ATOM 4234 C CA . SER A 1 536 ? 16.370 -16.032 0.418 1.00 93.69 536 SER A CA 1
ATOM 4235 C C . SER A 1 536 ? 14.982 -15.418 0.206 1.00 93.69 536 SER A C 1
ATOM 4237 O O . SER A 1 536 ? 14.001 -16.145 0.065 1.00 93.69 536 SER A O 1
ATOM 4239 N N . ARG A 1 537 ? 14.875 -14.082 0.233 1.00 93.50 537 ARG A N 1
ATOM 4240 C CA . ARG A 1 537 ? 13.609 -13.342 0.192 1.00 93.50 537 ARG A CA 1
ATOM 4241 C C . ARG A 1 537 ? 13.736 -12.066 -0.627 1.00 93.50 537 ARG A C 1
ATOM 4243 O O . ARG A 1 537 ? 14.810 -11.471 -0.700 1.00 93.50 537 ARG A O 1
ATOM 4250 N N . LEU A 1 538 ? 12.606 -11.627 -1.175 1.00 93.31 538 LEU A N 1
ATOM 4251 C CA . LEU A 1 538 ? 12.492 -10.361 -1.886 1.00 93.31 538 LEU A CA 1
ATOM 4252 C C . LEU A 1 538 ? 12.525 -9.188 -0.898 1.00 93.31 538 LEU A C 1
ATOM 4254 O O . LEU A 1 538 ? 11.736 -9.153 0.050 1.00 93.31 538 LEU A O 1
ATOM 4258 N N . LEU A 1 539 ? 13.396 -8.211 -1.149 1.00 95.62 539 LEU A N 1
ATOM 4259 C CA . LEU A 1 539 ? 13.385 -6.929 -0.450 1.00 95.62 539 LEU A CA 1
ATOM 4260 C C . LEU A 1 539 ? 12.384 -5.997 -1.136 1.00 95.62 539 LEU A C 1
ATOM 4262 O O . LEU A 1 539 ? 12.456 -5.821 -2.346 1.00 95.62 539 LEU A O 1
ATOM 4266 N N . ARG A 1 540 ? 11.481 -5.368 -0.388 1.00 95.62 540 ARG A N 1
ATOM 4267 C CA . ARG A 1 540 ? 10.602 -4.307 -0.892 1.00 95.62 540 ARG A CA 1
ATOM 4268 C C . ARG A 1 540 ? 10.837 -3.017 -0.120 1.00 95.62 540 ARG A C 1
ATOM 4270 O O . ARG A 1 540 ? 11.017 -3.050 1.100 1.00 95.62 540 ARG A O 1
ATOM 4277 N N . LEU A 1 541 ? 10.777 -1.891 -0.825 1.00 96.19 541 LEU A N 1
ATOM 4278 C CA . LEU A 1 541 ? 10.871 -0.540 -0.272 1.00 96.19 541 LEU A CA 1
ATOM 4279 C C . LEU A 1 541 ? 9.632 0.277 -0.650 1.00 96.19 541 LEU A C 1
ATOM 4281 O O . LEU A 1 541 ? 9.161 0.198 -1.781 1.00 96.19 541 LEU A O 1
ATOM 4285 N N . GLN A 1 542 ? 9.144 1.104 0.271 1.00 96.19 542 GLN A N 1
ATOM 4286 C CA . GLN A 1 542 ? 8.041 2.038 0.035 1.00 96.19 542 GLN A CA 1
ATOM 4287 C C . GLN A 1 542 ? 8.269 3.286 0.890 1.00 96.19 542 GLN A C 1
ATOM 4289 O O . GLN A 1 542 ? 8.605 3.168 2.067 1.00 96.19 542 GLN A O 1
ATOM 4294 N N . ILE A 1 543 ? 8.085 4.485 0.338 1.00 96.50 543 ILE A N 1
ATOM 4295 C CA . ILE A 1 543 ? 8.028 5.699 1.160 1.00 96.50 543 ILE A CA 1
ATOM 4296 C C . ILE A 1 543 ? 6.585 5.905 1.619 1.00 96.50 543 ILE A C 1
ATOM 4298 O O . ILE A 1 543 ? 5.637 5.645 0.882 1.00 96.50 543 ILE A O 1
ATOM 4302 N N . GLY A 1 544 ? 6.406 6.341 2.856 1.00 95.50 544 GLY A N 1
ATOM 4303 C CA . GLY A 1 544 ? 5.094 6.668 3.396 1.00 95.50 544 GLY A CA 1
ATOM 4304 C C . GLY A 1 544 ? 5.182 7.764 4.440 1.00 95.50 544 GLY A C 1
ATOM 4305 O O . GLY A 1 544 ? 6.244 8.339 4.679 1.00 95.50 544 GLY A O 1
ATOM 4306 N N . GLN A 1 545 ? 4.052 8.060 5.065 1.00 95.38 545 GLN A N 1
ATOM 4307 C CA . GLN A 1 545 ? 3.996 8.958 6.216 1.00 95.38 545 GLN A CA 1
ATOM 4308 C C . GLN A 1 545 ? 4.599 8.286 7.453 1.00 95.38 545 GLN A C 1
ATOM 4310 O O . GLN A 1 545 ? 4.530 7.061 7.584 1.00 95.38 545 GLN A O 1
ATOM 4315 N N . THR A 1 546 ? 5.208 9.061 8.349 1.00 95.19 546 THR A N 1
ATOM 4316 C CA . THR A 1 546 ? 5.724 8.521 9.616 1.00 95.19 546 THR A CA 1
ATOM 4317 C C . THR A 1 546 ? 4.577 8.014 10.481 1.00 95.19 546 THR A C 1
ATOM 4319 O O . THR A 1 546 ? 3.563 8.688 10.623 1.00 95.19 546 THR A O 1
ATOM 4322 N N . LEU A 1 547 ? 4.735 6.835 11.079 1.00 94.81 547 LEU A N 1
ATOM 4323 C CA . LEU A 1 547 ? 3.760 6.287 12.015 1.00 94.81 547 LEU A CA 1
ATOM 4324 C C . LEU A 1 547 ? 4.036 6.798 13.433 1.00 94.81 547 LEU A C 1
ATOM 4326 O O . LEU A 1 547 ? 5.168 6.701 13.907 1.00 94.81 547 LEU A O 1
ATOM 4330 N N . HIS A 1 548 ? 3.011 7.298 14.115 1.00 93.50 548 HIS A N 1
ATOM 4331 C CA . HIS A 1 548 ? 3.091 7.711 15.516 1.00 93.50 548 HIS A CA 1
ATOM 4332 C C . HIS A 1 548 ? 2.034 6.988 16.353 1.00 93.50 548 HIS A C 1
ATOM 4334 O O . HIS A 1 548 ? 0.901 6.826 15.886 1.00 93.50 548 HIS A O 1
ATOM 4340 N N . PRO A 1 549 ? 2.365 6.579 17.591 1.00 93.06 549 PRO A N 1
ATOM 4341 C CA . PRO A 1 549 ? 1.377 6.031 18.507 1.00 93.06 549 PRO A CA 1
ATOM 4342 C C . PRO A 1 549 ? 0.368 7.110 18.913 1.00 93.06 549 PRO A C 1
ATOM 4344 O O . PRO A 1 549 ? 0.716 8.268 19.152 1.00 93.06 549 PRO A O 1
ATOM 4347 N N . MET A 1 550 ? -0.900 6.731 19.008 1.00 92.94 550 MET A N 1
ATOM 4348 C CA . MET A 1 550 ? -1.956 7.586 19.543 1.00 92.94 550 MET A CA 1
ATOM 4349 C C . MET A 1 550 ? -1.968 7.559 21.079 1.00 92.94 550 MET A C 1
ATOM 4351 O O . MET A 1 550 ? -1.477 6.610 21.683 1.00 92.94 550 MET A O 1
ATOM 4355 N N . PRO A 1 551 ? -2.559 8.572 21.740 1.00 90.69 551 PRO A N 1
ATOM 4356 C CA . PRO A 1 551 ? -2.739 8.559 23.194 1.00 90.69 551 PRO A CA 1
ATOM 4357 C C . PRO A 1 551 ? -3.871 7.628 23.650 1.00 90.69 551 PRO A C 1
ATOM 4359 O O . PRO A 1 551 ? -4.034 7.411 24.846 1.00 90.69 551 PRO A O 1
ATOM 4362 N N . ALA A 1 552 ? -4.670 7.118 22.714 1.00 94.81 552 ALA A N 1
ATOM 4363 C CA . ALA A 1 552 ? -5.828 6.276 22.961 1.00 94.81 552 ALA A CA 1
ATOM 4364 C C . ALA A 1 552 ? -6.049 5.322 21.781 1.00 94.81 552 ALA A C 1
ATOM 4366 O O . ALA A 1 552 ? -5.662 5.622 20.647 1.00 94.81 552 ALA A O 1
ATOM 4367 N N . ARG A 1 553 ? -6.726 4.200 22.029 1.00 96.38 553 ARG A N 1
ATOM 4368 C CA . ARG A 1 553 ? -7.241 3.326 20.973 1.00 96.38 553 ARG A CA 1
ATOM 4369 C C . ARG A 1 553 ? -8.505 3.930 20.391 1.00 96.38 553 ARG A C 1
ATOM 4371 O O . ARG A 1 553 ? -9.392 4.360 21.128 1.00 96.38 553 ARG A O 1
ATOM 4378 N N . LEU A 1 554 ? -8.630 3.896 19.072 1.00 97.12 554 LEU A N 1
ATOM 4379 C CA . LEU A 1 554 ? -9.799 4.415 18.374 1.00 97.12 554 LEU A CA 1
ATOM 4380 C C . LEU A 1 554 ? -10.497 3.288 17.621 1.00 97.12 554 LEU A C 1
ATOM 4382 O O . LEU A 1 554 ? -9.882 2.620 16.797 1.00 97.12 554 LEU A O 1
ATOM 4386 N N . THR A 1 555 ? -11.785 3.074 17.888 1.00 97.44 555 THR A N 1
ATOM 4387 C CA . THR A 1 555 ? -12.614 2.094 17.171 1.00 97.44 555 THR A CA 1
ATOM 4388 C C . THR A 1 555 ? -13.705 2.803 16.379 1.00 97.44 555 THR A C 1
ATOM 4390 O O . THR A 1 555 ? -14.480 3.570 16.952 1.00 97.44 555 THR A O 1
ATOM 4393 N N . LEU A 1 556 ? -13.830 2.506 15.082 1.00 97.25 556 LEU A N 1
ATOM 4394 C CA . LEU A 1 556 ? -14.967 2.964 14.277 1.00 97.25 556 LEU A CA 1
ATOM 4395 C C . LEU A 1 556 ? -16.141 1.992 14.422 1.00 97.25 556 LEU A C 1
ATOM 4397 O O . LEU A 1 556 ? -16.204 0.975 13.733 1.00 97.25 556 LEU A O 1
ATOM 4401 N N . GLU A 1 557 ? -17.096 2.300 15.295 1.00 96.56 557 GLU A N 1
ATOM 4402 C CA . GLU A 1 557 ? -18.253 1.429 15.537 1.00 96.56 557 GLU A CA 1
ATOM 4403 C C . GLU A 1 557 ? -19.273 1.507 14.396 1.00 96.56 557 GLU A C 1
ATOM 4405 O O . GLU A 1 557 ? -19.797 0.495 13.915 1.00 96.56 557 GLU A O 1
ATOM 4410 N N . LYS A 1 558 ? -19.542 2.731 13.934 1.00 95.81 558 LYS A N 1
ATOM 4411 C CA . LYS A 1 558 ? -20.559 3.011 12.923 1.00 95.81 558 LYS A CA 1
ATOM 4412 C C . LYS A 1 558 ? -20.103 4.141 12.015 1.00 95.81 558 LYS A C 1
ATOM 4414 O O . LYS A 1 558 ? -19.593 5.148 12.491 1.00 95.81 558 LYS A O 1
ATOM 4419 N N . PHE A 1 559 ? -20.337 3.984 10.718 1.00 94.69 559 PHE A N 1
ATOM 4420 C CA . PHE A 1 559 ? -20.149 5.039 9.732 1.00 94.69 559 PHE A CA 1
ATOM 4421 C C . PHE A 1 559 ? -21.429 5.182 8.915 1.00 94.69 559 PHE A C 1
ATOM 4423 O O . PHE A 1 559 ? -21.944 4.192 8.392 1.00 94.69 559 PHE A O 1
ATOM 4430 N N . GLU A 1 560 ? -21.955 6.398 8.840 1.00 93.62 560 GLU A N 1
ATOM 4431 C CA . GLU A 1 560 ? -23.180 6.727 8.120 1.00 93.62 560 GLU A CA 1
ATOM 4432 C C . GLU A 1 560 ? -22.932 7.920 7.201 1.00 93.62 560 GLU A C 1
ATOM 4434 O O . GLU A 1 560 ? -22.405 8.947 7.629 1.00 93.62 560 GLU A O 1
ATOM 4439 N N . LEU A 1 561 ? -23.365 7.806 5.949 1.00 90.25 561 LEU A N 1
ATOM 4440 C CA . LEU A 1 561 ? -23.483 8.950 5.053 1.00 90.25 561 LEU A CA 1
ATOM 4441 C C . LEU A 1 561 ? -24.866 9.575 5.247 1.00 90.25 561 LEU A C 1
ATOM 4443 O O . LEU A 1 561 ? -25.878 8.869 5.269 1.00 90.25 561 LEU A O 1
ATOM 4447 N N . VAL A 1 562 ? -24.911 10.892 5.428 1.00 89.12 562 VAL A N 1
ATOM 4448 C CA . VAL A 1 562 ? -26.144 11.641 5.676 1.00 89.12 562 VAL A CA 1
ATOM 4449 C C . VAL A 1 562 ? -26.526 12.379 4.389 1.00 89.12 562 VAL A C 1
ATOM 4451 O O . VAL A 1 562 ? -25.865 13.363 4.039 1.00 89.12 562 VAL A O 1
ATOM 4454 N N . PRO A 1 563 ? -27.577 11.942 3.670 1.00 85.75 563 PRO A N 1
ATOM 4455 C CA . PRO A 1 563 ? -28.030 12.634 2.468 1.00 85.75 563 PRO A CA 1
ATOM 4456 C C . PRO A 1 563 ? -28.690 13.979 2.814 1.00 85.75 563 PRO A C 1
ATOM 4458 O O . PRO A 1 563 ? -29.028 14.257 3.971 1.00 85.75 563 PRO A O 1
ATOM 4461 N N . TYR A 1 564 ? -28.906 14.821 1.801 1.00 81.94 564 TYR A N 1
ATOM 4462 C CA . TYR A 1 564 ? -29.798 15.977 1.935 1.00 81.94 564 TYR A CA 1
ATOM 4463 C C . TYR A 1 564 ? -31.219 15.542 2.323 1.00 81.94 564 TYR A C 1
ATOM 4465 O O . TYR A 1 564 ? -31.643 14.417 2.053 1.00 81.94 564 TYR A O 1
ATOM 4473 N N . ALA A 1 565 ? -31.978 16.450 2.943 1.00 77.81 565 ALA A N 1
ATOM 4474 C CA . ALA A 1 565 ? -33.396 16.216 3.194 1.00 77.81 565 ALA A CA 1
ATOM 4475 C C . ALA A 1 565 ? -34.118 15.982 1.852 1.00 77.81 565 ALA A C 1
ATOM 4477 O O . ALA A 1 565 ? -34.082 16.847 0.982 1.00 77.81 565 ALA A O 1
ATOM 4478 N N . GLY A 1 566 ? -34.717 14.799 1.684 1.00 79.19 566 GLY A N 1
ATOM 4479 C CA . GLY A 1 566 ? -35.346 14.357 0.431 1.00 79.19 566 GLY A CA 1
ATOM 4480 C C . GLY A 1 566 ? -34.436 13.576 -0.531 1.00 79.19 566 GLY A C 1
ATOM 4481 O O . GLY A 1 566 ? -34.933 13.070 -1.530 1.00 79.19 566 GLY A O 1
ATOM 4482 N N . GLY A 1 567 ? -33.135 13.437 -0.248 1.00 73.81 567 GLY A N 1
ATOM 4483 C CA . GLY A 1 567 ? -32.215 12.627 -1.053 1.00 73.81 567 GLY A CA 1
ATOM 4484 C C . GLY A 1 567 ? -32.261 11.138 -0.697 1.00 73.81 567 GLY A C 1
ATOM 4485 O O . GLY A 1 567 ? -32.325 10.768 0.478 1.00 73.81 567 GLY A O 1
ATOM 4486 N N . GLU A 1 568 ? -32.190 10.268 -1.705 1.00 72.31 568 GLU A N 1
ATOM 4487 C CA . GLU A 1 568 ? -32.085 8.821 -1.500 1.00 72.31 568 GLU A CA 1
ATOM 4488 C C . GLU A 1 568 ? -30.708 8.425 -0.945 1.00 72.31 568 GLU A C 1
ATOM 4490 O O . GLU A 1 568 ? -29.668 8.932 -1.373 1.00 72.31 568 GLU A O 1
ATOM 4495 N N . LYS A 1 569 ? -30.689 7.458 -0.017 1.00 67.56 569 LYS A N 1
ATOM 4496 C CA . LYS A 1 569 ? -29.466 6.970 0.654 1.00 67.56 569 LYS A CA 1
ATOM 4497 C C . LYS A 1 569 ? -28.453 6.304 -0.284 1.00 67.56 569 LYS A C 1
ATOM 4499 O O . LYS A 1 569 ? -27.305 6.128 0.105 1.00 67.56 569 LYS A O 1
ATOM 4504 N N . THR A 1 570 ? -28.874 5.895 -1.474 1.00 64.06 570 THR A N 1
ATOM 4505 C CA . THR A 1 570 ? -28.094 5.044 -2.386 1.00 64.06 570 THR A CA 1
ATOM 4506 C C . THR A 1 570 ? -27.565 5.771 -3.620 1.00 64.06 570 THR A C 1
ATOM 4508 O O . THR A 1 570 ? -26.856 5.153 -4.406 1.00 64.06 570 THR A O 1
ATOM 4511 N N . GLY A 1 571 ? -27.851 7.067 -3.785 1.00 61.88 571 GLY A N 1
ATOM 4512 C CA . GLY A 1 571 ? -27.400 7.811 -4.971 1.00 61.88 571 GLY A CA 1
ATOM 4513 C C . GLY A 1 571 ? -27.540 9.334 -4.921 1.00 61.88 571 GLY A C 1
ATOM 4514 O O . GLY A 1 571 ? -27.119 10.005 -5.859 1.00 61.88 571 GLY A O 1
ATOM 4515 N N . GLY A 1 572 ? -28.111 9.904 -3.854 1.00 64.06 572 GLY A N 1
ATOM 4516 C CA . GLY A 1 572 ? -28.168 11.354 -3.679 1.00 64.06 572 GLY A CA 1
ATOM 4517 C C . GLY A 1 572 ? -26.806 11.954 -3.319 1.00 64.06 572 GLY A C 1
ATOM 4518 O O . GLY A 1 572 ? -25.966 11.296 -2.705 1.00 64.06 572 GLY A O 1
ATOM 4519 N N . LEU A 1 573 ? -26.609 13.235 -3.648 1.00 70.75 573 LEU A N 1
ATOM 4520 C CA . LEU A 1 573 ? -25.504 14.028 -3.103 1.00 70.75 573 LEU A CA 1
ATOM 4521 C C . LEU A 1 573 ? -25.519 13.916 -1.566 1.00 70.75 573 LEU A C 1
ATOM 4523 O O . LEU A 1 573 ? -26.557 14.101 -0.924 1.00 70.75 573 LEU A O 1
ATOM 4527 N N . MET A 1 574 ? -24.378 13.576 -0.971 1.00 76.62 574 MET A N 1
ATOM 4528 C CA . MET A 1 574 ? -24.256 13.435 0.480 1.00 76.62 574 MET A CA 1
ATOM 4529 C C . MET A 1 574 ? -23.984 14.805 1.093 1.00 76.62 574 MET A C 1
ATOM 4531 O O . MET A 1 574 ? -23.100 15.525 0.635 1.00 76.62 574 MET A O 1
ATOM 4535 N N . ARG A 1 575 ? -24.749 15.176 2.122 1.00 81.00 575 ARG A N 1
ATOM 4536 C CA . ARG A 1 575 ? -24.590 16.465 2.809 1.00 81.00 575 ARG A CA 1
ATOM 4537 C C . ARG A 1 575 ? -23.488 16.410 3.861 1.00 81.00 575 ARG A C 1
ATOM 4539 O O . ARG A 1 575 ? -22.831 17.414 4.111 1.00 81.00 575 ARG A O 1
ATOM 4546 N N . ASP A 1 576 ? -23.377 15.277 4.547 1.00 85.94 576 ASP A N 1
ATOM 4547 C CA . ASP A 1 576 ? -22.553 15.125 5.745 1.00 85.94 576 ASP A CA 1
ATOM 4548 C C . ASP A 1 576 ? -22.208 13.642 5.973 1.00 85.94 576 ASP A C 1
ATOM 4550 O O . ASP A 1 576 ? -22.762 12.747 5.326 1.00 85.94 576 ASP A O 1
ATOM 4554 N N . PHE A 1 577 ? -21.322 13.373 6.924 1.00 91.38 577 PHE A N 1
ATOM 4555 C CA . PHE A 1 577 ? -21.029 12.035 7.426 1.00 91.38 577 PHE A CA 1
ATOM 4556 C C . PHE A 1 577 ? -21.197 11.993 8.946 1.00 91.38 577 PHE A C 1
ATOM 4558 O O . PHE A 1 577 ? -21.111 13.007 9.637 1.00 91.38 577 PHE A O 1
ATOM 4565 N N . ARG A 1 578 ? -21.443 10.802 9.488 1.00 95.00 578 ARG A N 1
ATOM 4566 C CA . ARG A 1 578 ? -21.417 10.536 10.928 1.00 95.00 578 ARG A CA 1
ATOM 4567 C C . ARG A 1 578 ? -20.558 9.316 11.195 1.00 95.00 578 ARG A C 1
ATOM 4569 O O . ARG A 1 578 ? -20.862 8.227 10.713 1.00 95.00 578 ARG A O 1
ATOM 4576 N N . ALA A 1 579 ? -19.508 9.500 11.981 1.00 96.50 579 ALA A N 1
ATOM 4577 C CA . ALA A 1 579 ? -18.658 8.429 12.472 1.00 96.50 579 ALA A CA 1
ATOM 4578 C C . ALA A 1 579 ? -18.846 8.305 13.987 1.00 96.50 579 ALA A C 1
ATOM 4580 O O . ALA A 1 579 ? -18.487 9.210 14.738 1.00 96.50 579 ALA A O 1
ATOM 4581 N N . THR A 1 580 ? -19.430 7.197 14.440 1.00 97.69 580 THR A N 1
ATOM 4582 C CA . THR A 1 580 ? -19.477 6.844 15.862 1.00 97.69 580 THR A CA 1
ATOM 4583 C C . THR A 1 580 ? -18.152 6.195 16.225 1.00 97.69 580 THR A C 1
ATOM 4585 O O . THR A 1 580 ? -17.836 5.102 15.747 1.00 97.69 580 THR A O 1
ATOM 4588 N N . LEU A 1 581 ? -17.371 6.906 17.029 1.00 97.81 581 LEU A N 1
ATOM 4589 C CA . LEU A 1 581 ? -16.027 6.538 17.431 1.00 97.81 581 LEU A CA 1
ATOM 4590 C C . LEU A 1 581 ? -16.024 6.191 18.913 1.00 97.81 581 LEU A C 1
ATOM 4592 O O . LEU A 1 581 ? -16.472 6.990 19.735 1.00 97.81 581 LEU A O 1
ATOM 4596 N N . ARG A 1 582 ? -15.480 5.027 19.251 1.00 97.75 582 ARG A N 1
ATOM 4597 C CA . ARG A 1 582 ? -15.141 4.675 20.628 1.00 97.75 582 ARG A CA 1
ATOM 4598 C C . ARG A 1 582 ? -13.664 4.956 20.856 1.00 97.75 582 ARG A C 1
ATOM 4600 O O . ARG A 1 582 ? -12.827 4.422 20.131 1.00 97.75 582 ARG A O 1
ATOM 4607 N N . VAL A 1 583 ? -13.373 5.791 21.841 1.00 97.38 583 VAL A N 1
ATOM 4608 C CA . VAL A 1 583 ? -12.028 6.163 22.274 1.00 97.38 583 VAL A CA 1
ATOM 4609 C C . VAL A 1 583 ? -11.750 5.466 23.599 1.00 97.38 583 VAL A C 1
ATOM 4611 O O . VAL A 1 583 ? -12.547 5.600 24.523 1.00 97.38 583 VAL A O 1
ATOM 4614 N N . GLU A 1 584 ? -10.653 4.726 23.689 1.00 96.69 584 GLU A N 1
ATOM 4615 C CA . GLU A 1 584 ? -10.218 4.028 24.903 1.00 96.69 584 GLU A CA 1
ATOM 4616 C C . GLU A 1 584 ? -8.829 4.516 25.312 1.00 96.69 584 GLU A C 1
ATOM 4618 O O . GLU A 1 584 ? -7.872 4.365 24.553 1.00 96.69 584 GLU A O 1
ATOM 4623 N N . ASP A 1 585 ? -8.712 5.099 26.500 1.00 94.44 585 ASP A N 1
ATOM 4624 C CA . ASP A 1 585 ? -7.432 5.561 27.042 1.00 94.44 585 ASP A CA 1
ATOM 4625 C C . ASP A 1 585 ? -6.505 4.365 27.334 1.00 94.44 585 ASP A C 1
ATOM 4627 O O . ASP A 1 585 ? -6.905 3.412 28.007 1.00 94.44 585 ASP A O 1
ATOM 4631 N N . PHE A 1 586 ? -5.256 4.410 26.856 1.00 90.56 586 PHE A N 1
ATOM 4632 C CA . PHE A 1 586 ? -4.275 3.351 27.121 1.00 90.56 586 PHE A CA 1
ATOM 4633 C C . PHE A 1 586 ? -3.922 3.210 28.606 1.00 90.56 586 PHE A C 1
ATOM 4635 O O . PHE A 1 586 ? -3.635 2.099 29.051 1.00 90.56 586 PHE A O 1
ATOM 4642 N N . ASP A 1 587 ? -3.929 4.312 29.362 1.00 89.94 587 ASP A N 1
ATOM 4643 C CA . ASP A 1 587 ? -3.492 4.341 30.758 1.00 89.94 587 ASP A CA 1
ATOM 4644 C C . ASP A 1 587 ? -4.592 3.863 31.713 1.00 89.94 587 ASP A C 1
ATOM 4646 O O . ASP A 1 587 ? -4.316 3.182 32.701 1.00 89.94 587 ASP A O 1
ATOM 4650 N N . THR A 1 588 ? -5.840 4.263 31.454 1.00 93.25 588 THR A N 1
ATOM 4651 C CA . THR A 1 588 ? -6.965 4.054 32.382 1.00 93.25 588 THR A CA 1
ATOM 4652 C C . THR A 1 588 ? -7.955 2.995 31.908 1.00 93.25 588 THR A C 1
ATOM 4654 O O . THR A 1 588 ? -8.785 2.555 32.702 1.00 93.25 588 THR A O 1
ATOM 4657 N N . ALA A 1 589 ? -7.887 2.596 30.632 1.00 93.94 589 ALA A N 1
ATOM 4658 C CA . ALA A 1 589 ? -8.905 1.804 29.941 1.00 93.94 589 ALA A CA 1
ATOM 4659 C C . ALA A 1 589 ? -10.318 2.430 29.974 1.00 93.94 589 ALA A C 1
ATOM 4661 O O . ALA A 1 589 ? -11.301 1.760 29.649 1.00 93.94 589 ALA A O 1
ATOM 4662 N N . GLU A 1 590 ? -10.448 3.710 30.353 1.00 95.12 590 GLU A N 1
ATOM 4663 C CA . GLU A 1 590 ? -11.718 4.430 30.288 1.00 95.12 590 GLU A CA 1
ATOM 4664 C C . GLU A 1 590 ? -12.144 4.570 28.824 1.00 95.12 590 GLU A C 1
ATOM 4666 O O . GLU A 1 590 ? -11.363 4.985 27.962 1.00 95.12 590 GLU A O 1
ATOM 4671 N N . GLN A 1 591 ? -13.401 4.223 28.545 1.00 96.56 591 GLN A N 1
ATOM 4672 C CA . GLN A 1 591 ? -13.979 4.296 27.210 1.00 96.56 591 GLN A CA 1
ATOM 4673 C C . GLN A 1 591 ? -14.979 5.442 27.117 1.00 96.56 591 GLN A C 1
ATOM 4675 O O . GLN A 1 591 ? -15.868 5.591 27.955 1.00 96.56 591 GLN A O 1
ATOM 4680 N N . THR A 1 592 ? -14.880 6.217 26.044 1.00 96.50 592 THR A N 1
ATOM 4681 C CA . THR A 1 592 ? -15.859 7.242 25.684 1.00 96.50 592 THR A CA 1
ATOM 4682 C C . THR A 1 592 ? -16.330 7.014 24.256 1.00 96.50 592 THR A C 1
ATOM 4684 O O . THR A 1 592 ? -15.558 6.606 23.391 1.00 96.50 592 THR A O 1
ATOM 4687 N N . VAL A 1 593 ? -17.617 7.242 23.998 1.00 97.56 593 VAL A N 1
ATOM 4688 C CA . VAL A 1 593 ? -18.185 7.138 22.649 1.00 97.56 593 VAL A CA 1
ATOM 4689 C C . VAL A 1 593 ? -18.601 8.527 22.195 1.00 97.56 593 VAL A C 1
ATOM 4691 O O . VAL A 1 593 ? -19.429 9.179 22.827 1.00 97.56 593 VAL A O 1
ATOM 4694 N N . GLY A 1 594 ? -18.015 8.976 21.090 1.00 96.81 594 GLY A N 1
ATOM 4695 C CA . GLY A 1 594 ? -18.301 10.257 20.460 1.00 96.81 594 GLY A CA 1
ATOM 4696 C C . GLY A 1 594 ? -18.830 10.081 19.040 1.00 96.81 594 GLY A C 1
ATOM 4697 O O . GLY A 1 594 ? -18.628 9.050 18.399 1.00 96.81 594 GLY A O 1
ATOM 4698 N N . ILE A 1 595 ? -19.514 11.102 18.525 1.00 97.44 595 ILE A N 1
ATOM 4699 C CA . ILE A 1 595 ? -19.961 11.142 17.128 1.00 97.44 595 ILE A CA 1
ATOM 4700 C C . ILE A 1 595 ? -19.229 12.280 16.425 1.00 97.44 595 ILE A C 1
ATOM 4702 O O . ILE A 1 595 ? -19.520 13.450 16.675 1.00 97.44 595 ILE A O 1
ATOM 4706 N N . ALA A 1 596 ? -18.315 11.929 15.524 1.00 96.00 596 ALA A N 1
ATOM 4707 C CA . ALA A 1 596 ? -17.692 12.879 14.616 1.00 96.00 596 ALA A CA 1
ATOM 4708 C C . ALA A 1 596 ? -18.610 13.133 13.411 1.00 96.00 596 ALA A C 1
ATOM 4710 O O . ALA A 1 596 ? -19.144 12.194 12.818 1.00 96.00 596 ALA A O 1
ATOM 4711 N N . LYS A 1 597 ? -18.779 14.402 13.042 1.00 94.44 597 LYS A N 1
ATOM 4712 C CA . LYS A 1 597 ? -19.457 14.861 11.813 1.00 94.44 597 LYS A CA 1
ATOM 4713 C C . LYS A 1 597 ? -18.741 16.100 11.274 1.00 94.44 597 LYS A C 1
ATOM 4715 O O . LYS A 1 597 ? -17.835 16.616 11.938 1.00 94.44 597 LYS A O 1
ATOM 4720 N N . MET A 1 598 ? -19.149 16.615 10.116 1.00 89.50 598 MET A N 1
ATOM 4721 C CA . MET A 1 598 ? -18.562 17.840 9.572 1.00 89.50 598 MET A CA 1
ATOM 4722 C C . MET A 1 598 ? -18.627 18.984 10.604 1.00 89.50 598 MET A C 1
ATOM 4724 O O . MET A 1 598 ? -19.691 19.297 11.142 1.00 89.50 598 MET A O 1
ATOM 4728 N N . ASN A 1 599 ? -17.470 19.583 10.908 1.00 89.31 599 ASN A N 1
ATOM 4729 C CA . ASN A 1 599 ? -17.282 20.652 11.905 1.00 89.31 599 ASN A CA 1
ATOM 4730 C C . ASN A 1 599 ? -17.631 20.294 13.364 1.00 89.31 599 ASN A C 1
ATOM 4732 O O . ASN A 1 599 ? -17.827 21.185 14.186 1.00 89.31 599 ASN A O 1
ATOM 4736 N N . SER A 1 600 ? -17.713 19.010 13.713 1.00 94.00 600 SER A N 1
ATOM 4737 C CA . SER A 1 600 ? -17.943 18.558 15.091 1.00 94.00 600 SER A CA 1
ATOM 4738 C C . SER A 1 600 ? -17.039 17.359 15.373 1.00 94.00 600 SER A C 1
ATOM 4740 O O . SER A 1 600 ? -17.477 16.217 15.196 1.00 94.00 600 SER A O 1
ATOM 4742 N N . PRO A 1 601 ? -15.771 17.604 15.744 1.00 94.50 601 PRO A N 1
ATOM 4743 C CA . PRO A 1 601 ? -14.821 16.541 16.042 1.00 94.50 601 PRO A CA 1
ATOM 4744 C C . PRO A 1 601 ? -15.162 15.844 17.366 1.00 94.50 601 PRO A C 1
ATOM 4746 O O . PRO A 1 601 ? -15.927 16.356 18.186 1.00 94.50 601 PRO A O 1
ATOM 4749 N N . VAL A 1 602 ? -14.567 14.671 17.576 1.00 95.06 602 VAL A N 1
ATOM 4750 C CA . VAL A 1 602 ? -14.539 14.009 18.886 1.00 95.06 602 VAL A CA 1
ATOM 4751 C C . VAL A 1 602 ? -13.301 14.497 19.626 1.00 95.06 602 VAL A C 1
ATOM 4753 O O . VAL A 1 602 ? -12.200 14.445 19.082 1.00 95.06 602 VAL A O 1
ATOM 4756 N N . TYR A 1 603 ? -13.492 14.980 20.851 1.00 93.50 603 TYR A N 1
ATOM 4757 C CA . TYR A 1 603 ? -12.408 15.406 21.729 1.00 93.50 603 TYR A CA 1
ATOM 4758 C C . TYR A 1 603 ? -12.091 14.300 22.729 1.00 93.50 603 TYR A C 1
ATOM 4760 O O . TYR A 1 603 ? -12.997 13.684 23.288 1.00 93.50 603 TYR A O 1
ATOM 4768 N N . PHE A 1 604 ? -10.803 14.083 22.958 1.00 91.19 604 PHE A N 1
ATOM 4769 C CA . PHE A 1 604 ? -10.283 13.202 23.990 1.00 91.19 604 PHE A CA 1
ATOM 4770 C C . PHE A 1 604 ? -9.270 13.997 24.805 1.00 91.19 604 PHE A C 1
ATOM 4772 O O . PHE A 1 604 ? -8.335 14.561 24.236 1.00 91.19 604 PHE A O 1
ATOM 4779 N N . ASP A 1 605 ? -9.494 14.073 26.113 1.00 88.31 605 ASP A N 1
ATOM 4780 C CA . ASP A 1 605 ? -8.611 14.776 27.035 1.00 88.31 605 ASP A CA 1
ATOM 4781 C C . ASP A 1 605 ? -7.818 13.748 27.842 1.00 88.31 605 ASP A C 1
ATOM 4783 O O . ASP A 1 605 ? -8.400 12.907 28.532 1.00 88.31 605 ASP A O 1
ATOM 4787 N N . ARG A 1 606 ? -6.488 13.795 27.732 1.00 79.06 606 ARG A N 1
ATOM 4788 C CA . ARG A 1 606 ? -5.600 12.882 28.452 1.00 79.06 606 ARG A CA 1
ATOM 4789 C C . ARG A 1 606 ? -5.097 13.576 29.707 1.00 79.06 606 ARG A C 1
ATOM 4791 O O . ARG A 1 606 ? -4.539 14.667 29.653 1.00 79.06 606 ARG A O 1
ATOM 4798 N N . LYS A 1 607 ? -5.178 12.885 30.844 1.00 77.69 607 LYS A N 1
ATOM 4799 C CA . LYS A 1 607 ? -4.662 13.400 32.128 1.00 77.69 607 LYS A CA 1
ATOM 4800 C C . LYS A 1 607 ? -3.128 13.482 32.182 1.00 77.69 607 LYS A C 1
ATOM 4802 O O . LYS A 1 607 ? -2.585 14.097 33.096 1.00 77.69 607 LYS A O 1
ATOM 4807 N N . ARG A 1 608 ? -2.424 12.838 31.244 1.00 75.06 608 ARG A N 1
ATOM 4808 C CA . ARG A 1 608 ? -0.959 12.756 31.172 1.00 75.06 608 ARG A CA 1
ATOM 4809 C C . ARG A 1 608 ? -0.437 13.295 29.834 1.00 75.06 608 ARG A C 1
ATOM 4811 O O . ARG A 1 608 ? -1.106 13.107 28.818 1.00 75.06 608 ARG A O 1
ATOM 4818 N N . PRO A 1 609 ? 0.753 13.926 29.809 1.00 71.94 609 PRO A N 1
ATOM 4819 C CA . PRO A 1 609 ? 1.400 14.350 28.571 1.00 71.94 609 PRO A CA 1
ATOM 4820 C C . PRO A 1 609 ? 1.574 13.181 27.600 1.00 71.94 609 PRO A C 1
ATOM 4822 O O . PRO A 1 609 ? 1.915 12.071 28.002 1.00 71.94 609 PRO A O 1
ATOM 4825 N N . TRP A 1 610 ? 1.323 13.439 26.318 1.00 65.38 610 TRP A N 1
ATOM 4826 C CA . TRP A 1 610 ? 1.258 12.398 25.296 1.00 65.38 610 TRP A CA 1
ATOM 4827 C C . TRP A 1 610 ? 2.627 11.870 24.845 1.00 65.38 610 TRP A C 1
ATOM 4829 O O . TRP A 1 610 ? 2.697 10.745 24.359 1.00 65.38 610 TRP A O 1
ATOM 4839 N N . TYR A 1 611 ? 3.710 12.626 25.046 1.00 58.97 611 TYR A N 1
ATOM 4840 C CA . TYR A 1 611 ? 5.025 12.246 24.534 1.00 58.97 611 TYR A CA 1
ATOM 4841 C C . TYR A 1 611 ? 6.164 12.971 25.273 1.00 58.97 611 TYR A C 1
ATOM 4843 O O . TYR A 1 611 ? 6.102 14.193 25.436 1.00 58.97 611 TYR A O 1
ATOM 4851 N N . MET A 1 612 ? 7.211 12.243 25.678 1.00 54.66 612 MET A N 1
ATOM 4852 C CA . MET A 1 612 ? 8.560 12.800 25.836 1.00 54.66 612 MET A CA 1
ATOM 4853 C C . MET A 1 612 ? 9.391 12.310 24.637 1.00 54.66 612 MET A C 1
ATOM 4855 O O . MET A 1 612 ? 9.397 11.110 24.397 1.00 54.66 612 MET A O 1
ATOM 4859 N N . PRO A 1 613 ? 10.061 13.189 23.867 1.00 45.50 613 PRO A N 1
ATOM 4860 C CA . PRO A 1 613 ? 10.743 12.843 22.608 1.00 45.50 613 PRO A CA 1
ATOM 4861 C C . PRO A 1 613 ? 11.800 11.724 22.640 1.00 45.50 613 PRO A C 1
ATOM 4863 O O . PRO A 1 613 ? 12.276 11.342 21.572 1.00 45.50 613 PRO A O 1
ATOM 4866 N N . ASP A 1 614 ? 12.166 11.231 23.824 1.00 42.78 614 ASP A N 1
ATOM 4867 C CA . ASP A 1 614 ? 13.238 10.257 24.048 1.00 42.78 614 ASP A CA 1
ATOM 4868 C C . ASP A 1 614 ? 12.722 8.822 24.331 1.00 42.78 614 ASP A C 1
ATOM 4870 O O . ASP A 1 614 ? 13.526 7.936 24.625 1.00 42.78 614 ASP A O 1
ATOM 4874 N N . GLU A 1 615 ? 11.404 8.587 24.226 1.00 38.56 615 GLU A N 1
ATOM 4875 C CA . GLU A 1 615 ? 10.733 7.270 24.300 1.00 38.56 615 GLU A CA 1
ATOM 4876 C C . GLU A 1 615 ? 10.150 6.848 22.939 1.00 38.56 615 GLU A C 1
ATOM 4878 O O . GLU A 1 615 ? 10.231 5.635 22.631 1.00 38.56 615 GLU A O 1
#

Foldseek 3Di:
DVVVVVVCCVVALQDPVNLVVLVVVLVVQLCCLVVPVVVCLVVLHDSLRSCVDVVNVVSLVSNLSSLVNNCVPPPDPDPVCVVSVVVSVVSNVVSVVVVVCSVQDFDFADDFDAQDKDFWTFTLPWKWKWKDFFPFTFATHTDPPPGARDWQDFPDPSLVVQQVRFWFDWTWGFDQDPVRDGTDTDTPCVSQVHPFGKIKGFRIKFLFWDKDKDKDQDPPLQKKKKWKWKQFPVVRDIDIAMAIEPQFPSQWDDDFQEIEGEAEDAAPVCVVVVVVLQQQQKWKWKFAQNDTDIDRDAFQDKDDRPPQQKIKHWFFWAAQDQDPVRDGFIKTKIWIDHPPAIWIWIATAPDFDIWIAHPPDPPDDPRHHIDDPDDPDPSITIHMHGDNPPPQDDNRGQKYWYWYDHPQQKTWIWIGGGHDGTDIDIGNNQKDKDKDFNDDDDDPPDDDDDPVRSVPGRIMMMIMHMDGNMDMDIDIDGDPPVRDDPVCSSSSQRMWTWMWMDTPPDIDIWIAGEDAPVVDPPPPRPTQWDDDVPTPGIMRIHMYGNMDGDQWMKHFPDKAFAAPDVDDRPDGDTPKIWTFIWTAGPVPRDIDTDIDMVPRHDDDDDPDDRDDPVD

Nearest PDB structures (foldseek):
  7s9y-assembly1_A  TM=2.902E-01  e=7.939E-06  Helicobacter hepaticus
  2ph0-assembly1_A  TM=1.951E-01  e=1.266E+00  Pectobacterium carotovorum
  6u9j-assembly1_A  TM=2.224E-01  e=1.748E+00  Escherichia coli O157:H7

Secondary structure (DSSP, 8-state):
-HHHHHHHHHHTTT-HHHHHHHHHHHHHHHHHHHH-HHHHHHTT--HHHHHTSHHHHHHHHHHHHHHHHHHHHHS---GGGHHHHHHHHHHHHHHHHHHHHHHH---EE----TT-EEEEEEEEEEEEEEEEETTEEPPPEE-TT--SSS-B-TTSTTTHHHHHHS-SB---EEE--TTSPPPEEE-HHHHHT-SSPPEEEEEEEESSEEEEEEEEE-TT---EEEEEEEEETTTTEEEEEEEETTSGGGGEEEETTEEEEEEE-SSTTHHHHHHHHHHTSEEEEEEETTEEEEEEE-TT-EEE-TTSS-EEEEEEEEEEEEPTTS-EEEEEEEEEE-SS-EEEEEE-TT-SSPEEEESS-TT--TT-EEPSSS-S-TTEEEEEEE--TT--S-TT-SEEEEEEE-TTS-EEEEEEESSS--EEEEETTSEEEEEEE-PPP--TTSPPPPHHHHHHS-EEEEEEEEEESEEEEEEEEEPPGGG--HHHHHHTTT-EEEEEEEETTEEEEEEEEB-TTTTSTTS---S-EE--TT-SS-EEEEEEEEEEEEEEEEEEEEEEEEEPTT--TTTSPEEEEEEEEEEEETTT--EEEEEEETTBPPP---SS-S--TT-

Mean predicted aligned error: 6.75 Å

pLDDT: mean 93.01, std 7.19, range [38.56, 98.56]

Solvent-accessible surface area (backbone atoms only — not comparable to full-atom values): 33926 Å² total; per-residue (Å²): 108,69,70,56,54,52,49,50,39,53,64,36,42,58,24,69,68,43,38,55,50,41,52,50,50,50,51,50,52,51,48,44,57,70,74,34,58,70,62,30,43,74,70,56,34,56,70,70,53,54,70,63,30,68,68,54,50,48,49,50,52,52,38,43,51,16,48,52,41,36,42,75,74,72,49,70,96,42,84,95,41,49,64,59,53,50,51,50,51,50,52,44,51,50,55,51,51,47,51,55,46,64,76,69,63,78,62,60,48,70,85,69,55,82,71,34,73,42,52,56,34,26,30,64,80,50,35,13,45,37,41,27,50,66,94,46,60,31,55,71,39,75,41,88,80,66,77,59,58,63,67,22,54,62,92,37,81,70,12,53,57,42,37,75,75,39,50,69,49,75,55,42,29,72,42,76,37,94,85,75,51,75,62,43,79,38,50,57,18,70,71,24,58,41,96,53,70,57,35,35,29,39,39,22,38,29,36,46,29,46,79,48,77,45,79,41,79,36,92,84,61,77,23,46,26,34,40,36,40,37,39,31,73,85,75,74,42,72,50,78,49,63,20,24,35,80,55,46,68,37,17,44,43,74,58,93,56,35,37,40,34,37,43,72,43,90,44,63,75,51,52,59,56,54,53,51,49,62,56,47,27,34,34,39,42,35,34,50,78,87,46,78,47,78,44,64,49,45,22,59,41,74,44,71,53,80,90,73,64,31,36,39,34,28,52,33,44,42,48,68,38,69,44,97,86,68,46,72,38,48,39,42,34,29,40,42,37,47,88,88,51,61,32,33,39,38,36,38,64,80,41,79,75,62,43,32,16,42,53,91,44,89,92,42,57,98,72,26,41,78,43,87,90,56,66,92,48,84,50,60,46,57,39,34,44,76,48,62,94,80,60,63,69,60,71,88,42,58,30,26,38,39,38,34,36,29,77,84,48,26,29,36,38,39,34,29,43,34,51,37,49,76,44,79,49,79,25,72,80,19,48,52,73,49,77,45,72,64,72,73,95,72,63,100,80,56,80,79,76,49,73,68,57,58,69,72,41,57,53,31,42,34,36,38,38,59,42,68,19,38,35,82,45,78,40,82,43,72,56,56,77,94,75,57,54,68,66,49,50,67,69,35,64,31,22,33,35,32,34,38,39,36,45,85,93,47,72,50,78,41,58,19,40,40,34,74,55,60,88,44,90,82,53,75,80,88,42,29,49,39,63,51,91,76,38,82,38,43,36,33,34,36,30,21,37,25,79,42,80,47,78,36,37,39,27,28,72,42,79,43,80,36,44,39,94,90,40,51,92,87,78,40,70,66,69,45,48,40,36,35,34,38,39,29,35,73,89,75,66,52,71,47,78,38,64,28,35,83,98,36,77,65,87,82,88,71,99,60,86,84,75,64,100,91,118